Protein AF-0000000080763764 (afdb_homodimer)

Radius of gyration: 24.71 Å; Cα contacts (8 Å, |Δi|>4): 1590; chains: 2; bounding box: 56×67×61 Å

Nearest PDB structures (foldseek):
  4gnv-assembly1_B  TM=9.236E-01  e=1.365E-30  Burkholderia cenocepacia J2315
  6k5j-assembly1_A  TM=8.694E-01  e=6.696E-29  Paenibacillaceae
  3sqm-assembly1_B  TM=8.251E-01  e=5.535E-23  Picosynechococcus sp. PCC 7002
  3sqm-assembly1_A  TM=8.509E-01  e=3.876E-22  Picosynechococcus sp. PCC 7002
  3sqm-assembly2_D  TM=8.300E-01  e=7.803E-23  Picosynechococcus sp. PCC 7002

pLDDT: mean 94.51, std 7.86, range [54.88, 98.94]

Organism: Caulobacter vibrioides (strain ATCC 19089 / CIP 103742 / CB 15) (NCBI:txid190650)

Secondary structure (DSSP, 8-state):
-PPPEEEEEE-SSSS--HHHHHHHHHH-EEEEEE-GGG-S-HHHHHHHHHHHHHHHT-TT--EEE-EEETTEESS-TTTS-----HHHHHTS-TT-HHHHHHHHHHHHHHHHHHHHTTT--EE---B-PPPPTT---SSGGGSS-SSHHHHHHHHHHHHHHHHHTT-EEEEEEET--TT--S-TTTS--EE---HHHHHHTTSHHHHHTTTSSEEEE---EETTT-SSS-GGG-HHIIIIIIIIIS---SEEEEEETTSTTS-S-HHHHHHHHHHHT-SEEEE-S--HHHHHHHHTT--B--HHHHHHHHHHHTT--SSPPP--HHHHHHHHHHHTTTTT-/-PPPEEEEEE-SSSS--HHHHHHHHHH-EEEEEE-GGG-S-HHHHHHHHHHHHHHHT-TT--EEE-EEETTEESS-TTTS-----HHHHHTS-TT-HHHHHHHHHHHHHHHHHHHHTTT--EE---B-PPPPTT---SSGGGSS-SSHHHHHHHHHHHHHHHHHTT-EEEEEEET--TT--S-TTTS--EE---HHHIIIIISHHHHHTTTSSEEEE---EETTT-SSS-GGG-HHIIIIIIIIII---SEEEEEETTSTTS-S-HHHHHHHHHHHT-SEEEE-S--HHHHHHHHTT--B--HHHHHHHHHHHTT--SSPPP--HHHHHHHHHHHTTTTT-

Solvent-accessible surface area (backbone atoms only — not comparable to full-atom values): 32535 Å² total; per-residue (Å²): 131,79,70,38,19,31,31,29,40,22,60,66,40,54,58,81,50,72,65,52,45,54,46,39,47,68,57,22,48,48,28,32,40,52,52,50,71,32,58,85,48,70,68,49,31,32,52,35,42,51,51,56,27,59,39,57,72,34,95,76,48,46,24,32,31,52,63,57,22,50,90,46,46,46,68,42,70,93,84,33,70,61,48,64,25,31,29,56,42,54,60,40,76,82,86,39,72,67,54,34,30,50,48,31,14,47,53,28,26,54,50,15,48,59,33,42,76,32,61,33,38,28,33,59,28,27,48,42,27,31,47,29,90,89,59,54,66,72,59,53,55,49,14,24,33,76,39,39,58,48,17,29,50,38,29,49,24,26,30,51,15,15,40,42,28,26,14,41,36,20,41,25,31,39,64,42,49,24,67,32,78,44,57,36,74,70,32,60,15,64,32,78,60,52,55,70,58,39,52,71,37,32,31,36,21,50,19,41,51,13,41,45,46,28,32,25,28,24,59,34,23,38,50,63,70,36,77,82,37,27,36,37,50,18,44,58,40,34,48,55,41,39,4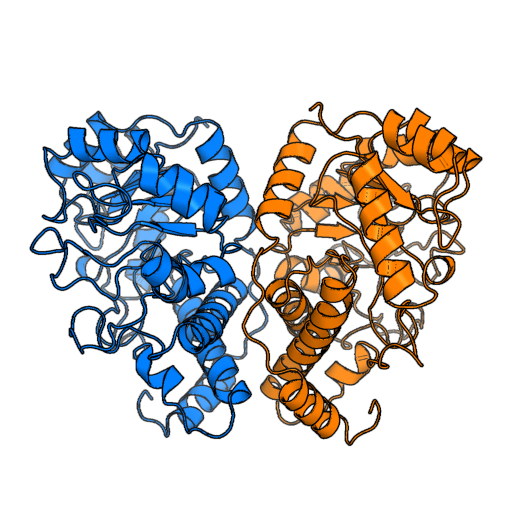0,57,66,38,42,36,58,42,33,34,27,36,44,55,63,80,34,52,36,55,66,78,53,53,29,52,40,37,36,40,24,45,73,17,61,31,39,28,39,28,40,60,76,28,48,62,71,56,50,53,37,28,51,73,34,48,54,59,40,48,72,69,35,45,53,25,49,49,51,38,56,32,42,51,29,89,36,47,47,80,75,60,63,69,61,51,48,52,53,52,26,58,71,55,73,46,72,59,101,132,79,72,39,19,30,30,28,42,22,62,65,40,53,59,82,50,72,63,53,46,54,48,39,48,69,58,22,49,48,28,33,40,52,52,50,70,32,55,85,46,69,70,50,31,31,52,37,43,51,52,58,27,58,38,56,73,34,95,78,48,46,25,32,32,50,64,56,23,50,92,47,45,47,69,44,69,94,86,35,70,60,48,62,27,31,28,54,42,55,58,40,75,81,85,38,72,66,54,35,31,51,49,30,14,47,52,27,25,53,51,15,47,58,32,41,75,31,62,32,38,28,33,58,27,31,50,42,27,31,44,28,89,89,58,53,65,73,60,51,56,49,14,24,35,77,40,38,59,48,16,29,49,37,29,48,24,26,31,51,15,15,42,42,28,25,15,43,36,20,41,27,31,40,64,42,48,24,66,31,78,44,56,36,74,71,34,60,15,63,32,76,61,53,56,71,57,40,51,70,37,33,30,36,20,49,19,40,50,12,41,44,46,27,34,26,27,23,61,36,23,38,51,64,70,35,76,82,36,28,37,37,49,17,44,59,37,34,47,55,39,39,39,58,67,37,41,35,59,43,32,33,28,36,45,56,64,79,32,52,36,56,68,76,53,52,29,53,41,36,35,41,23,46,73,18,61,32,40,27,38,29,38,61,76,28,49,63,70,56,51,52,38,27,50,74,36,48,54,57,40,48,72,69,36,45,54,26,48,50,50,38,55,32,42,53,28,88,37,47,46,80,75,61,64,69,59,51,49,53,53,53,24,58,72,53,70,46,73,60,102

Sequence (682 aa):
MGAPSAAILGCAGTTLTAEEVAFFKDVKPWGFILFKRNIADPNQVRALTAALRETVGRADAPILIDQEGGRVARLQPPHWRTYPPGRAYGELVANDPLVAREITRLGARLIAHDLHALGINVDCVPVLDVPDPKGHEIIGDRAYGDTPEQVATLGRAAAEGLLAGGVLPIIKHIPGHGRAMADSHLELPVVNAKLAELDARDFAPFRVLSDMPMAMTAHVVYTAIDRKNPATTSKKAIKKIIRESIGFDGLLMSDDLSMKALSGDFKQRAKDSLSAGCDVVLHCNGDMAEMKAVMSGVGRMGKEARRRAQAVMGRLVKVPEPFDVAEARARFDAAFDGKYAMGAPSAAILGCAGTTLTAEEVAFFKDVKPWGFILFKRNIADPNQVRALTAALRETVGRADAPILIDQEGGRVARLQPPHWRTYPPGRAYGELVANDPLVAREITRLGARLIAHDLHALGINVDCVPVLDVPDPKGHEIIGDRAYGDTPEQVATLGRAAAEGLLAGGVLPIIKHIPGHGRAMADSHLELPVVNAKLAELDARDFAPFRVLSDMPMAMTAHVVYTAIDRKNPATTSKKAIKKIIRESIGFDGLLMSDDLSMKALSGDFKQRAKDSLSAGCDVVLHCNGDMAEMKAVMSGVGRMGKEARRRAQAVMGRLVKVPEPFDVAEARARFDAAFDGKYA

InterPro domains:
  IPR001764 Glycoside hydrolase, family 3, N-terminal [PF00933] (19-315)
  IPR017853 Glycoside hydrolase superfamily [SSF51445] (7-292)
  IPR036962 Glycoside hydrolase, family 3, N-terminal domain superfamily [G3DSA:3.20.20.300] (5-325)
  IPR050226 NagZ Beta-hexosaminidase [PTHR30480] (8-316)

Structure (mmCIF, N/CA/C/O backbone):
data_AF-0000000080763764-model_v1
#
loop_
_entity.id
_entity.type
_entity.pdbx_description
1 polymer beta-N-acetylhexosaminidase
#
loop_
_atom_site.group_PDB
_atom_site.id
_atom_site.type_symbol
_atom_site.label_atom_id
_atom_site.label_alt_id
_atom_site.label_comp_id
_atom_site.label_asym_id
_atom_site.label_entity_id
_atom_site.label_seq_id
_atom_site.pdbx_PDB_ins_code
_atom_site.Cartn_x
_atom_site.Cartn_y
_atom_site.Cartn_z
_atom_site.occupancy
_atom_site.B_iso_or_equiv
_atom_site.auth_seq_id
_atom_site.auth_comp_id
_atom_site.auth_asym_id
_atom_site.auth_atom_id
_atom_site.pdbx_PDB_model_num
ATOM 1 N N . MET A 1 1 ? -20.031 14.094 -10.578 1 56.31 1 MET A N 1
ATOM 2 C CA . MET A 1 1 ? -19.406 15.305 -10.039 1 56.31 1 MET A CA 1
ATOM 3 C C . MET A 1 1 ? -18.047 15.555 -10.695 1 56.31 1 MET A C 1
ATOM 5 O O . MET A 1 1 ? -17.375 14.609 -11.102 1 56.31 1 MET A O 1
ATOM 9 N N . GLY A 1 2 ? -17.797 16.734 -11.133 1 76.94 2 GLY A N 1
ATOM 10 C CA . GLY A 1 2 ? -16.578 17.109 -11.844 1 76.94 2 GLY A CA 1
ATOM 11 C C . GLY A 1 2 ? -15.32 16.828 -11.055 1 76.94 2 GLY A C 1
ATOM 12 O O . GLY A 1 2 ? -15.375 16.625 -9.844 1 76.94 2 GLY A O 1
ATOM 13 N N . ALA A 1 3 ? -14.25 16.641 -11.688 1 89.12 3 ALA A N 1
ATOM 14 C CA . ALA A 1 3 ? -12.945 16.422 -11.062 1 89.12 3 ALA A CA 1
ATOM 15 C C . ALA A 1 3 ? -12.633 17.531 -10.055 1 89.12 3 ALA A C 1
ATOM 17 O O . ALA A 1 3 ? -12.93 18.703 -10.289 1 89.12 3 ALA A O 1
ATOM 18 N N . PRO A 1 4 ? -12.164 17.203 -8.906 1 97.25 4 PRO A N 1
ATOM 19 C CA . PRO A 1 4 ? -11.75 18.234 -7.945 1 97.25 4 PRO A CA 1
ATOM 20 C C . PRO A 1 4 ? -10.609 19.109 -8.469 1 97.25 4 PRO A C 1
ATOM 22 O O . PRO A 1 4 ? -9.953 18.75 -9.453 1 97.25 4 PRO A O 1
ATOM 25 N N . SER A 1 5 ? -10.477 20.266 -7.824 1 98.56 5 SER A N 1
ATOM 26 C CA . SER A 1 5 ? -9.305 21.094 -8.102 1 98.56 5 SER A CA 1
ATOM 27 C C . SER A 1 5 ? -8.039 20.453 -7.539 1 98.56 5 SER A C 1
ATOM 29 O O . SER A 1 5 ? -8.086 19.766 -6.527 1 98.56 5 SER A O 1
ATOM 31 N N . ALA A 1 6 ? -6.941 20.688 -8.172 1 98.75 6 ALA A N 1
ATOM 32 C CA . ALA A 1 6 ? -5.648 20.125 -7.793 1 98.75 6 ALA A CA 1
ATOM 33 C C . ALA A 1 6 ? -5.039 20.906 -6.625 1 98.75 6 ALA A C 1
ATOM 35 O O . ALA A 1 6 ? -3.916 21.406 -6.723 1 98.75 6 ALA A O 1
ATOM 36 N N . ALA A 1 7 ? -5.77 20.938 -5.465 1 98.88 7 ALA A N 1
ATOM 37 C CA . ALA A 1 7 ? -5.301 21.734 -4.324 1 98.88 7 ALA A CA 1
ATOM 38 C C . ALA A 1 7 ? -5.742 21.109 -3.006 1 98.88 7 ALA A C 1
ATOM 40 O O . ALA A 1 7 ? -6.762 20.406 -2.951 1 98.88 7 ALA A O 1
ATOM 41 N N . ILE A 1 8 ? -4.957 21.25 -2.023 1 98.88 8 ILE A N 1
ATOM 42 C CA . ILE A 1 8 ? -5.27 21.031 -0.617 1 98.88 8 ILE A CA 1
ATOM 43 C C . ILE A 1 8 ? -5.195 22.344 0.146 1 98.88 8 ILE A C 1
ATOM 45 O O . ILE A 1 8 ? -4.199 23.062 0.054 1 98.88 8 ILE A O 1
ATOM 49 N N . LEU A 1 9 ? -6.246 22.688 0.843 1 98.88 9 LEU A N 1
ATOM 50 C CA . LEU A 1 9 ? -6.332 24 1.451 1 98.88 9 LEU A CA 1
ATOM 51 C C . LEU A 1 9 ? -6.559 23.891 2.955 1 98.88 9 LEU A C 1
ATOM 53 O O . LEU A 1 9 ? -7.168 22.938 3.43 1 98.88 9 LEU A O 1
ATOM 57 N N . GLY A 1 10 ? -6.051 24.844 3.717 1 98.56 10 GLY A N 1
ATOM 58 C CA . GLY A 1 10 ? -6.344 24.984 5.137 1 98.56 10 GLY A CA 1
ATOM 59 C C . GLY A 1 10 ? -7.438 26 5.422 1 98.56 10 GLY A C 1
ATOM 60 O O . GLY A 1 10 ? -7.805 26.781 4.551 1 98.56 10 GLY A O 1
ATOM 61 N N . CYS A 1 11 ? -8.039 25.922 6.602 1 98.44 11 CYS A N 1
ATOM 62 C CA . CYS A 1 11 ? -9.016 26.906 7.043 1 98.44 11 CYS A CA 1
ATOM 63 C C . CYS A 1 11 ? -8.492 27.719 8.227 1 98.44 11 CYS A C 1
ATOM 65 O O . CYS A 1 11 ? -7.461 27.359 8.805 1 98.44 11 CYS A O 1
ATOM 67 N N . ALA A 1 12 ? -9.117 28.766 8.562 1 98.19 12 ALA A N 1
ATOM 68 C CA . ALA A 1 12 ? -8.555 29.781 9.453 1 98.19 12 ALA A CA 1
ATOM 69 C C . ALA A 1 12 ? -8.734 29.375 10.914 1 98.19 12 ALA A C 1
ATOM 71 O O . ALA A 1 12 ? -7.895 29.703 11.758 1 98.19 12 ALA A O 1
ATOM 72 N N . GLY A 1 13 ? -9.836 28.734 11.195 1 98.31 13 GLY A N 1
ATOM 73 C CA . GLY A 1 13 ? -10.148 28.547 12.602 1 98.31 13 GLY A CA 1
ATOM 74 C C . GLY A 1 13 ? -10.719 27.172 12.906 1 98.31 13 GLY A C 1
ATOM 75 O O . GLY A 1 13 ? -10.453 26.219 12.18 1 98.31 13 GLY A O 1
ATOM 76 N N . THR A 1 14 ? -11.484 27.062 14.055 1 98.69 14 THR A N 1
ATOM 77 C CA . THR A 1 14 ? -12.023 25.797 14.547 1 98.69 14 THR A CA 1
ATOM 78 C C . THR A 1 14 ? -13.391 25.516 13.938 1 98.69 14 THR A C 1
ATOM 80 O O . THR A 1 14 ? -13.922 24.406 14.078 1 98.69 14 THR A O 1
ATOM 83 N N . THR A 1 15 ? -13.938 26.516 13.312 1 98.62 15 THR A N 1
ATOM 84 C CA . THR A 1 15 ? -15.172 26.391 12.539 1 98.62 15 THR A CA 1
ATOM 85 C C . THR A 1 15 ? -15.047 27.141 11.211 1 98.62 15 THR A C 1
ATOM 87 O O . THR A 1 15 ? -14.211 28.031 11.07 1 98.62 15 THR A O 1
ATOM 90 N N . LEU A 1 16 ? -15.883 26.719 10.297 1 98.75 16 LEU A N 1
ATOM 91 C CA . LEU A 1 16 ? -15.844 27.375 8.992 1 98.75 16 LEU A CA 1
ATOM 92 C C . LEU A 1 16 ? -16.672 28.656 8.992 1 98.75 16 LEU A C 1
ATOM 94 O O . LEU A 1 16 ? -17.781 28.672 9.531 1 98.75 16 LEU A O 1
ATOM 98 N N . THR A 1 17 ? -16.109 29.672 8.453 1 98.38 17 THR A N 1
ATOM 99 C CA . THR A 1 17 ? -16.891 30.875 8.188 1 98.38 17 THR A CA 1
ATOM 100 C C . THR A 1 17 ? -17.797 30.672 6.98 1 98.38 17 THR A C 1
ATOM 102 O O . THR A 1 17 ? -17.594 29.766 6.184 1 98.38 17 THR A O 1
ATOM 105 N N . ALA A 1 18 ? -18.766 31.562 6.848 1 98.5 18 ALA A N 1
ATOM 106 C CA . ALA A 1 18 ? -19.656 31.516 5.684 1 98.5 18 ALA A CA 1
ATOM 107 C C . ALA A 1 18 ? -18.859 31.719 4.391 1 98.5 18 ALA A C 1
ATOM 109 O O . ALA A 1 18 ? -19.172 31.094 3.371 1 98.5 18 ALA A O 1
ATOM 110 N N . GLU A 1 19 ? -17.906 32.562 4.465 1 98.5 19 GLU A N 1
ATOM 111 C CA . GLU A 1 19 ? -17.062 32.812 3.299 1 98.5 19 GLU A CA 1
ATOM 112 C C . GLU A 1 19 ? -16.266 31.562 2.91 1 98.5 19 GLU A C 1
ATOM 114 O O . GLU A 1 19 ? -16.156 31.234 1.727 1 98.5 19 GLU A O 1
ATOM 119 N N . GLU A 1 20 ? -15.727 30.922 3.84 1 98.75 20 GLU A N 1
ATOM 120 C CA . GLU A 1 20 ? -14.977 29.703 3.574 1 98.75 20 GLU A CA 1
ATOM 121 C C . GLU A 1 20 ? -15.883 28.625 2.973 1 98.75 20 GLU A C 1
ATOM 123 O O . GLU A 1 20 ? -15.5 27.938 2.018 1 98.75 20 GLU A O 1
ATOM 128 N N . VAL A 1 21 ? -17.047 28.453 3.559 1 98.81 21 VAL A N 1
ATOM 129 C CA . VAL A 1 21 ? -17.984 27.469 3.057 1 98.81 21 VAL A CA 1
ATOM 130 C C . VAL A 1 21 ? -18.297 27.734 1.584 1 98.81 21 VAL A C 1
ATOM 132 O O . VAL A 1 21 ? -18.219 26.828 0.75 1 98.81 21 VAL A O 1
ATOM 135 N N . ALA A 1 22 ? -18.625 28.984 1.282 1 98.75 22 ALA A N 1
ATOM 136 C CA . ALA A 1 22 ? -18.938 29.359 -0.092 1 98.75 22 ALA A CA 1
ATOM 137 C C . ALA A 1 22 ? -17.734 29.141 -1.014 1 98.75 22 ALA A C 1
ATOM 139 O O . ALA A 1 22 ? -17.891 28.641 -2.133 1 98.75 22 ALA A O 1
ATOM 140 N N . PHE A 1 23 ? -16.625 29.531 -0.563 1 98.69 23 PHE A N 1
ATOM 141 C CA . PHE A 1 23 ? -15.406 29.406 -1.342 1 98.69 23 PHE A CA 1
ATOM 142 C C . PHE A 1 23 ? -15.086 27.953 -1.646 1 98.69 23 PHE A C 1
ATOM 144 O O . PHE A 1 23 ? -14.812 27.594 -2.795 1 98.69 23 PHE A O 1
ATOM 151 N N . PHE A 1 24 ? -15.094 27.062 -0.627 1 98.81 24 PHE A N 1
ATOM 152 C CA . PHE A 1 24 ? -14.766 25.656 -0.794 1 98.81 24 PHE A CA 1
ATOM 153 C C . PHE A 1 24 ? -15.789 24.969 -1.689 1 98.81 24 PHE A C 1
ATOM 155 O O . PHE A 1 24 ? -15.445 24.078 -2.475 1 98.81 24 PHE A O 1
ATOM 162 N N . LYS A 1 25 ? -17.062 25.344 -1.594 1 98.44 25 LYS A N 1
ATOM 163 C CA . LYS A 1 25 ? -18.094 24.797 -2.467 1 98.44 25 LYS A CA 1
ATOM 164 C C . LYS A 1 25 ? -17.812 25.141 -3.928 1 98.44 25 LYS A C 1
ATOM 166 O O . LYS A 1 25 ? -18.125 24.359 -4.828 1 98.44 25 LYS A O 1
ATOM 171 N N . ASP A 1 26 ? -17.297 26.281 -4.062 1 98.06 26 ASP A N 1
ATOM 172 C CA . ASP A 1 26 ? -17.047 26.781 -5.414 1 98.06 26 ASP A CA 1
ATOM 173 C C . ASP A 1 26 ? -15.82 26.125 -6.031 1 98.06 26 ASP A C 1
ATOM 175 O O . ASP A 1 26 ? -15.883 25.594 -7.145 1 98.06 26 ASP A O 1
ATOM 179 N N . VAL A 1 27 ? -14.703 26.109 -5.281 1 98.19 27 VAL A N 1
ATOM 180 C CA . VAL A 1 27 ? -13.438 25.719 -5.879 1 98.19 27 VAL A CA 1
ATOM 181 C C . VAL A 1 27 ? -13.258 24.203 -5.77 1 98.19 27 VAL A C 1
ATOM 183 O O . VAL A 1 27 ? -12.445 23.609 -6.484 1 98.19 27 VAL A O 1
ATOM 186 N N . LYS A 1 28 ? -13.852 23.516 -4.84 1 98.31 28 LYS A N 1
ATOM 187 C CA . LYS A 1 28 ? -13.883 22.062 -4.668 1 98.31 28 LYS A CA 1
ATOM 188 C C . LYS A 1 28 ? -12.477 21.484 -4.641 1 98.31 28 LYS A C 1
ATOM 190 O O . LYS A 1 28 ? -12.141 20.625 -5.453 1 98.31 28 LYS A O 1
ATOM 195 N N . PRO A 1 29 ? -11.68 21.906 -3.637 1 98.81 29 PRO A N 1
ATOM 196 C CA . PRO A 1 29 ? -10.336 21.344 -3.527 1 98.81 29 PRO A CA 1
ATOM 197 C C . PRO A 1 29 ? -10.359 19.828 -3.318 1 98.81 29 PRO A C 1
ATOM 199 O O . PRO A 1 29 ? -11.359 19.281 -2.865 1 98.81 29 PRO A O 1
ATOM 202 N N . TRP A 1 30 ? -9.242 19.156 -3.689 1 98.69 30 TRP A N 1
ATOM 203 C CA . TRP A 1 30 ? -9.156 17.703 -3.518 1 98.69 30 TRP A CA 1
ATOM 204 C C . TRP A 1 30 ? -9.234 17.328 -2.043 1 98.69 30 TRP A C 1
ATOM 206 O O . TRP A 1 30 ? -9.836 16.312 -1.686 1 98.69 30 TRP A O 1
ATOM 216 N N . GLY A 1 31 ? -8.594 18.172 -1.196 1 98.75 31 GLY A N 1
ATOM 217 C CA . GLY A 1 31 ? -8.594 17.875 0.229 1 98.75 31 GLY A CA 1
ATOM 218 C C . GLY A 1 31 ? -8.305 19.094 1.084 1 98.75 31 GLY A C 1
ATOM 219 O O . GLY A 1 31 ? -8.281 20.219 0.581 1 98.75 31 GLY A O 1
ATOM 220 N N . PHE A 1 32 ? -8.133 18.828 2.363 1 98.94 32 PHE A N 1
ATOM 221 C CA . PHE A 1 32 ? -7.91 19.875 3.344 1 98.94 32 PHE A CA 1
ATOM 222 C C . PHE A 1 32 ? -6.785 19.5 4.301 1 98.94 32 PHE A C 1
ATOM 224 O O . PHE A 1 32 ? -6.367 18.344 4.348 1 98.94 32 PHE A O 1
ATOM 231 N N . ILE A 1 33 ? -6.27 20.484 5.039 1 98.94 33 ILE A N 1
ATOM 232 C CA . ILE A 1 33 ? -5.262 20.203 6.059 1 98.94 33 ILE A CA 1
ATOM 233 C C . ILE A 1 33 ? -5.582 21 7.324 1 98.94 33 ILE A C 1
ATOM 235 O O . ILE A 1 33 ? -6.004 22.156 7.25 1 98.94 33 ILE A O 1
ATOM 239 N N . LEU A 1 34 ? -5.387 20.391 8.453 1 98.88 34 LEU A N 1
ATOM 240 C CA . LEU A 1 34 ? -5.617 21.016 9.742 1 98.88 34 LEU A CA 1
ATOM 241 C C . LEU A 1 34 ? -4.297 21.344 10.438 1 98.88 34 LEU A C 1
ATOM 243 O O . LEU A 1 34 ? -3.332 20.578 10.328 1 98.88 34 LEU A O 1
ATOM 247 N N . PHE A 1 35 ? -4.305 22.438 11.133 1 98.44 35 PHE A N 1
ATOM 248 C CA . PHE A 1 35 ? -3.195 22.875 11.969 1 98.44 35 PHE A CA 1
ATOM 249 C C . PHE A 1 35 ? -3.645 23.031 13.414 1 98.44 35 PHE A C 1
ATOM 251 O O . PHE A 1 35 ? -4.812 22.812 13.742 1 98.44 35 PHE A O 1
ATOM 258 N N . LYS A 1 36 ? -2.695 23.375 14.25 1 97.62 36 LYS A N 1
ATOM 259 C CA . LYS A 1 36 ? -2.984 23.547 15.664 1 97.62 36 LYS A CA 1
ATOM 260 C C . LYS A 1 36 ? -4.129 24.531 15.875 1 97.62 36 LYS A C 1
ATOM 262 O O . LYS A 1 36 ? -4.984 24.328 16.734 1 97.62 36 LYS A O 1
ATOM 267 N N . ARG A 1 37 ? -4.219 25.578 15.109 1 98 37 ARG A N 1
ATOM 268 C CA . ARG A 1 37 ? -5.234 26.625 15.203 1 98 37 ARG A CA 1
ATOM 269 C C . ARG A 1 37 ? -6.629 26.062 14.953 1 98 37 ARG A C 1
ATOM 271 O O . ARG A 1 37 ? -7.633 26.688 15.305 1 98 37 ARG A O 1
ATOM 278 N N . ASN A 1 38 ? -6.719 24.844 14.352 1 98.75 38 ASN A N 1
ATOM 279 C CA . ASN A 1 38 ? -7.996 24.234 13.992 1 98.75 38 ASN A CA 1
ATOM 280 C C . ASN A 1 38 ? -8.445 23.219 15.031 1 98.75 38 ASN A C 1
ATOM 282 O O . ASN A 1 38 ? -9.461 22.547 14.844 1 98.75 38 ASN A O 1
ATOM 286 N N . ILE A 1 39 ? -7.66 23.047 16.156 1 98.62 39 ILE A N 1
ATOM 287 C CA . ILE A 1 39 ? -7.863 21.938 17.094 1 98.62 39 ILE A CA 1
ATOM 288 C C . ILE A 1 39 ? -8.195 22.484 18.484 1 98.62 39 ILE A C 1
ATOM 290 O O . ILE A 1 39 ? -7.355 23.094 19.125 1 98.62 39 ILE A O 1
ATOM 294 N N . ALA A 1 40 ? -9.367 22.266 18.938 1 98.25 40 ALA A N 1
ATOM 295 C CA . ALA A 1 40 ? -9.773 22.656 20.281 1 98.25 40 ALA A CA 1
ATOM 296 C C . ALA A 1 40 ? -10.031 21.422 21.156 1 98.25 40 ALA A C 1
ATOM 298 O O . ALA A 1 40 ? -9.43 21.266 22.219 1 98.25 40 ALA A O 1
ATOM 299 N N . ASP A 1 41 ? -10.922 20.547 20.734 1 98.12 41 ASP A N 1
ATOM 300 C CA . ASP A 1 41 ? -11.273 19.297 21.406 1 98.12 41 ASP A CA 1
ATOM 301 C C . ASP A 1 41 ? -11.844 18.281 20.422 1 98.12 41 ASP A C 1
ATOM 303 O O . ASP A 1 41 ? -12.133 18.625 19.266 1 98.12 41 ASP A O 1
ATOM 307 N N . PRO A 1 42 ? -11.969 17.062 20.812 1 98.56 42 PRO A N 1
ATOM 308 C CA . PRO A 1 42 ? -12.352 16 19.875 1 98.56 42 PRO A CA 1
ATOM 309 C C . PRO A 1 42 ? -13.688 16.281 19.172 1 98.56 42 PRO A C 1
ATOM 311 O O . PRO A 1 42 ? -13.812 16.078 17.969 1 98.56 42 PRO A O 1
ATOM 314 N N . ASN A 1 43 ? -14.688 16.703 19.906 1 98.75 43 ASN A N 1
ATOM 315 C CA . ASN A 1 43 ? -16 16.969 19.312 1 98.75 43 ASN A CA 1
ATOM 316 C C . ASN A 1 43 ? -15.922 18.078 18.266 1 98.75 43 ASN A C 1
ATOM 318 O O . ASN A 1 43 ? -16.5 17.938 17.188 1 98.75 43 ASN A O 1
ATOM 322 N N . GLN A 1 44 ? -15.25 19.078 18.656 1 98.75 44 GLN A N 1
ATOM 323 C CA . GLN A 1 44 ? -15.062 20.188 17.75 1 98.75 44 GLN A CA 1
ATOM 324 C C . GLN A 1 44 ? -14.336 19.75 16.469 1 98.75 44 GLN A C 1
ATOM 326 O O . GLN A 1 44 ? -14.711 20.141 15.367 1 98.75 44 GLN A O 1
ATOM 331 N N . VAL A 1 45 ? -13.289 19.016 16.547 1 98.88 45 VAL A N 1
ATOM 332 C CA . VAL A 1 45 ? -12.516 18.578 15.398 1 98.88 45 VAL A CA 1
ATOM 333 C C . VAL A 1 45 ? -13.367 17.688 14.5 1 98.88 45 VAL A C 1
ATOM 335 O O . VAL A 1 45 ? -13.344 17.828 13.273 1 98.88 45 VAL A O 1
ATOM 338 N N . ARG A 1 46 ? -14.141 16.797 15.094 1 98.81 46 ARG A N 1
ATOM 339 C CA . ARG A 1 46 ? -15.047 15.945 14.32 1 98.81 46 ARG A CA 1
ATOM 340 C C . ARG A 1 46 ? -16.047 16.781 13.539 1 98.81 46 ARG A C 1
ATOM 342 O O . ARG A 1 46 ? -16.344 16.5 12.375 1 98.81 46 ARG A O 1
ATOM 349 N N . ALA A 1 47 ? -16.562 17.766 14.195 1 98.88 47 ALA A N 1
ATOM 350 C CA . ALA A 1 47 ? -17.531 18.656 13.539 1 98.88 47 ALA A CA 1
ATOM 351 C C . ALA A 1 47 ? -16.875 19.391 12.367 1 98.88 47 ALA A C 1
ATOM 353 O O . ALA A 1 47 ? -17.484 19.547 11.312 1 98.88 47 ALA A O 1
ATOM 354 N N . LEU A 1 48 ? -15.656 19.844 12.578 1 98.94 48 LEU A N 1
ATOM 355 C CA . LEU A 1 48 ? -14.945 20.578 11.531 1 98.94 48 LEU A CA 1
ATOM 356 C C . LEU A 1 48 ? -14.656 19.688 10.336 1 98.94 48 LEU A C 1
ATOM 358 O O . LEU A 1 48 ? -14.859 20.094 9.188 1 98.94 48 LEU A O 1
ATOM 362 N N . THR A 1 49 ? -14.172 18.484 10.578 1 98.88 49 THR A N 1
ATOM 363 C CA . THR A 1 49 ? -13.867 17.562 9.484 1 98.88 49 THR A CA 1
ATOM 364 C C . THR A 1 49 ? -15.133 17.219 8.703 1 98.88 49 THR A C 1
ATOM 366 O O . THR A 1 49 ? -15.109 17.125 7.477 1 98.88 49 THR A O 1
ATOM 369 N N . ALA A 1 50 ? -16.234 17.031 9.367 1 98.81 50 ALA A N 1
ATOM 370 C CA . ALA A 1 50 ? -17.5 16.781 8.703 1 98.81 50 ALA A CA 1
ATOM 371 C C . ALA A 1 50 ? -17.922 17.984 7.855 1 98.81 50 ALA A C 1
ATOM 373 O O . ALA A 1 50 ? -18.359 17.812 6.715 1 98.81 50 ALA A O 1
ATOM 374 N N . ALA A 1 51 ? -17.797 19.141 8.406 1 98.88 51 ALA A N 1
ATOM 375 C CA . ALA A 1 51 ? -18.172 20.359 7.695 1 98.88 51 ALA A CA 1
ATOM 376 C C . ALA A 1 51 ? -17.344 20.547 6.43 1 98.88 51 ALA A C 1
ATOM 378 O O . ALA A 1 51 ? -17.859 20.938 5.383 1 98.88 51 ALA A O 1
ATOM 379 N N . LEU A 1 52 ? -16.078 20.312 6.57 1 98.88 52 LEU A N 1
ATOM 380 C CA . LEU A 1 52 ? -15.188 20.406 5.414 1 98.88 52 LEU A CA 1
ATOM 381 C C . LEU A 1 52 ? -15.633 19.469 4.301 1 98.88 52 LEU A C 1
ATOM 383 O O . LEU A 1 52 ? -15.727 19.875 3.141 1 98.88 52 LEU A O 1
ATOM 387 N N . ARG A 1 53 ? -15.898 18.266 4.637 1 98.75 53 ARG A N 1
ATOM 388 C CA . ARG A 1 53 ? -16.312 17.297 3.637 1 98.75 53 ARG A CA 1
ATOM 389 C C . ARG A 1 53 ? -17.672 17.641 3.043 1 98.75 53 ARG A C 1
ATOM 391 O O . ARG A 1 53 ? -17.922 17.406 1.859 1 98.75 53 ARG A O 1
ATOM 398 N N . GLU A 1 54 ? -18.516 18.203 3.785 1 98.56 54 GLU A N 1
ATOM 399 C CA . GLU A 1 54 ? -19.812 18.641 3.283 1 98.56 54 GLU A CA 1
ATOM 400 C C . GLU A 1 54 ? -19.641 19.688 2.184 1 98.56 54 GLU A C 1
ATOM 402 O O . GLU A 1 54 ? -20.406 19.703 1.211 1 98.56 54 GLU A O 1
ATOM 407 N N . THR A 1 55 ? -18.719 20.562 2.326 1 98.69 55 THR A N 1
ATOM 408 C CA . THR A 1 55 ? -18.531 21.625 1.351 1 98.69 55 THR A CA 1
ATOM 409 C C . THR A 1 55 ? -18.219 21.062 -0.029 1 98.69 55 THR A C 1
ATOM 411 O O . THR A 1 55 ? -18.578 21.641 -1.049 1 98.69 55 THR A O 1
ATOM 414 N N . VAL A 1 56 ? -17.516 19.953 -0.076 1 98.25 56 VAL A N 1
ATOM 415 C CA . VAL A 1 56 ? -17.062 19.453 -1.371 1 98.25 56 VAL A CA 1
ATOM 416 C C . VAL A 1 56 ? -17.922 18.25 -1.785 1 98.25 56 VAL A C 1
ATOM 418 O O . VAL A 1 56 ? -17.766 17.719 -2.891 1 98.25 56 VAL A O 1
ATOM 421 N N . GLY A 1 57 ? -18.75 17.703 -0.924 1 97.75 57 GLY A N 1
ATOM 422 C CA . GLY A 1 57 ? -19.688 16.641 -1.228 1 97.75 57 GLY A CA 1
ATOM 423 C C . GLY A 1 57 ? -19.016 15.281 -1.372 1 97.75 57 GLY A C 1
ATOM 424 O O . GLY A 1 57 ? -19.469 14.438 -2.137 1 97.75 57 GLY A O 1
ATOM 425 N N . ARG A 1 58 ? -17.859 15.07 -0.804 1 96.75 58 ARG A N 1
ATOM 426 C CA . ARG A 1 58 ? -17.125 13.82 -0.829 1 96.75 58 ARG A CA 1
ATOM 427 C C . ARG A 1 58 ? -16.844 13.32 0.585 1 96.75 58 ARG A C 1
ATOM 429 O O . ARG A 1 58 ? -15.992 13.867 1.288 1 96.75 58 ARG A O 1
ATOM 436 N N . ALA A 1 59 ? -17.438 12.266 0.938 1 94.94 59 ALA A N 1
ATOM 437 C CA . ALA A 1 59 ? -17.391 11.758 2.307 1 94.94 59 ALA A CA 1
ATOM 438 C C . ALA A 1 59 ? -15.992 11.258 2.658 1 94.94 59 ALA A C 1
ATOM 440 O O . ALA A 1 59 ? -15.633 11.172 3.836 1 94.94 59 ALA A O 1
ATOM 441 N N . ASP A 1 60 ? -15.219 10.969 1.654 1 95 60 ASP A N 1
ATOM 442 C CA . ASP A 1 60 ? -13.891 10.43 1.918 1 95 60 ASP A CA 1
ATOM 443 C C . ASP A 1 60 ? -12.805 11.43 1.532 1 95 60 ASP A C 1
ATOM 445 O O . ASP A 1 60 ? -11.633 11.062 1.397 1 95 60 ASP A O 1
ATOM 449 N N . ALA A 1 61 ? -13.156 12.734 1.315 1 98.25 61 ALA A N 1
ATOM 450 C CA . ALA A 1 61 ? -12.164 13.742 0.969 1 98.25 61 ALA A CA 1
ATOM 451 C C . ALA A 1 61 ? -10.992 13.719 1.951 1 98.25 61 ALA A C 1
ATOM 453 O O . ALA A 1 61 ? -11.195 13.602 3.162 1 98.25 61 ALA A O 1
ATOM 454 N N . PRO A 1 62 ? -9.789 13.781 1.442 1 98.81 62 PRO A N 1
ATOM 455 C CA . PRO A 1 62 ? -8.625 13.781 2.326 1 98.81 62 PRO A CA 1
ATOM 456 C C . PRO A 1 62 ? -8.625 14.953 3.305 1 98.81 62 PRO A C 1
ATOM 458 O O . PRO A 1 62 ? -8.875 16.094 2.906 1 98.81 62 PRO A O 1
ATOM 461 N N . ILE A 1 63 ? -8.477 14.688 4.473 1 98.94 63 ILE A N 1
ATOM 462 C CA . ILE A 1 63 ? -8.188 15.672 5.512 1 98.94 63 ILE A CA 1
ATOM 463 C C . ILE A 1 63 ? -6.855 15.328 6.18 1 98.94 63 ILE A C 1
ATOM 465 O O . ILE A 1 63 ? -6.738 14.305 6.852 1 98.94 63 ILE A O 1
ATOM 469 N N . LEU A 1 64 ? -5.879 16.203 5.969 1 98.94 64 LEU A N 1
ATOM 470 C CA . LEU A 1 64 ? -4.492 15.977 6.367 1 98.94 64 LEU A CA 1
ATOM 471 C C . LEU A 1 64 ? -4.195 16.625 7.711 1 98.94 64 LEU A C 1
ATOM 473 O O . LEU A 1 64 ? -4.906 17.547 8.125 1 98.94 64 LEU A O 1
ATOM 477 N N . ILE A 1 65 ? -3.162 16.125 8.305 1 98.88 65 ILE A N 1
ATOM 478 C CA . ILE A 1 65 ? -2.572 16.734 9.492 1 98.88 65 ILE A CA 1
ATOM 479 C C . ILE A 1 65 ? -1.092 16.375 9.578 1 98.88 65 ILE A C 1
ATOM 481 O O . ILE A 1 65 ? -0.657 15.383 8.992 1 98.88 65 ILE A O 1
ATOM 485 N N . ASP A 1 66 ? -0.31 17.203 10.164 1 98.25 66 ASP A N 1
ATOM 486 C CA . ASP A 1 66 ? 1.066 16.859 10.523 1 98.25 66 ASP A CA 1
ATOM 487 C C . ASP A 1 66 ? 1.155 16.375 11.969 1 98.25 66 ASP A C 1
ATOM 489 O O . ASP A 1 66 ? 1.364 17.188 12.891 1 98.25 66 ASP A O 1
ATOM 493 N N . GLN A 1 67 ? 1.006 15.148 12.164 1 98.62 67 GLN A N 1
ATOM 494 C CA . GLN A 1 67 ? 1.099 14.531 13.484 1 98.62 67 GLN A CA 1
ATOM 495 C C . GLN A 1 67 ? 2.271 13.555 13.555 1 98.62 67 GLN A C 1
ATOM 497 O O . GLN A 1 67 ? 2.074 12.336 13.555 1 98.62 67 GLN A O 1
ATOM 502 N N . GLU A 1 68 ? 3.49 14.062 13.727 1 97.56 68 GLU A N 1
ATOM 503 C CA . GLU A 1 68 ? 4.723 13.281 13.703 1 97.56 68 GLU A CA 1
ATOM 504 C C . GLU A 1 68 ? 5.062 12.742 15.094 1 97.56 68 GLU A C 1
ATOM 506 O O . GLU A 1 68 ? 5.645 11.664 15.227 1 97.56 68 GLU A O 1
ATOM 511 N N . GLY A 1 69 ? 4.668 13.445 16.078 1 97.06 69 GLY A N 1
ATOM 512 C CA . GLY A 1 69 ? 5.234 13.305 17.406 1 97.06 69 GLY A CA 1
ATOM 513 C C . GLY A 1 69 ? 6.348 14.289 17.688 1 97.06 69 GLY A C 1
ATOM 514 O O . GLY A 1 69 ? 6.879 14.914 16.781 1 97.06 69 GLY A O 1
ATOM 515 N N . GLY A 1 70 ? 6.672 14.445 18.953 1 95.75 70 GLY A N 1
ATOM 516 C CA . GLY A 1 70 ? 7.68 15.445 19.281 1 95.75 70 GLY A CA 1
ATOM 517 C C . GLY A 1 70 ? 7.227 16.859 19 1 95.75 70 GLY A C 1
ATOM 518 O O . GLY A 1 70 ? 6.129 17.266 19.391 1 95.75 70 GLY A O 1
ATOM 519 N N . ARG A 1 71 ? 8.047 17.625 18.297 1 93.38 71 ARG A N 1
ATOM 520 C CA . ARG A 1 71 ? 7.785 19.047 18.156 1 93.38 71 ARG A CA 1
ATOM 521 C C . ARG A 1 71 ? 6.758 19.297 17.047 1 93.38 71 ARG A C 1
ATOM 523 O O . ARG A 1 71 ? 6.211 20.406 16.953 1 93.38 71 ARG A O 1
ATOM 530 N N . VAL A 1 72 ? 6.559 18.375 16.141 1 95.06 72 VAL A N 1
ATOM 531 C CA . VAL A 1 72 ? 5.559 18.531 15.086 1 95.06 72 VAL A CA 1
ATOM 532 C C . VAL A 1 72 ? 4.34 17.672 15.391 1 95.06 72 VAL A C 1
ATOM 534 O O . VAL A 1 72 ? 4.234 16.531 14.906 1 95.06 72 VAL A O 1
ATOM 537 N N . ALA A 1 73 ? 3.473 18.188 16.188 1 97.38 73 ALA A N 1
ATOM 538 C CA . ALA A 1 73 ? 2.254 17.531 16.656 1 97.38 73 ALA A CA 1
ATOM 539 C C . ALA A 1 73 ? 1.135 18.562 16.859 1 97.38 73 ALA A C 1
ATOM 541 O O . ALA A 1 73 ? 1.268 19.469 17.688 1 97.38 73 ALA A O 1
ATOM 542 N N . ARG A 1 74 ? 0.082 18.344 16.125 1 98.19 74 ARG A N 1
ATOM 543 C CA . ARG A 1 74 ? -1.05 19.25 16.281 1 98.19 74 ARG A CA 1
ATOM 544 C C . ARG A 1 74 ? -1.982 18.797 17.391 1 98.19 74 ARG A C 1
ATOM 546 O O . ARG A 1 74 ? -2.557 19.625 18.109 1 98.19 74 ARG A O 1
ATOM 553 N N . LEU A 1 75 ? -2.242 17.5 17.516 1 98.19 75 LEU A N 1
ATOM 554 C CA . LEU A 1 75 ? -3.002 16.922 18.625 1 98.19 75 LEU A CA 1
ATOM 555 C C . LEU A 1 75 ? -2.133 16.812 19.859 1 98.19 75 LEU A C 1
ATOM 557 O O . LEU A 1 75 ? -1.155 16.062 19.875 1 98.19 75 LEU A O 1
ATOM 561 N N . GLN A 1 76 ? -2.527 17.453 20.844 1 96.62 76 GLN A N 1
ATOM 562 C CA . GLN A 1 76 ? -1.706 17.547 22.047 1 96.62 76 GLN A CA 1
ATOM 563 C C . GLN A 1 76 ? -2.551 17.375 23.312 1 96.62 76 GLN A C 1
ATOM 565 O O . GLN A 1 76 ? -3.781 17.406 23.25 1 96.62 76 GLN A O 1
ATOM 570 N N . PRO A 1 77 ? -1.808 17.078 24.453 1 95.25 77 PRO A N 1
ATOM 571 C CA . PRO A 1 77 ? -2.549 17.109 25.719 1 95.25 77 PRO A CA 1
ATOM 572 C C . PRO A 1 77 ? -3.336 18.391 25.906 1 95.25 77 PRO A C 1
ATOM 574 O O . PRO A 1 77 ? -2.939 19.453 25.391 1 95.25 77 PRO A O 1
ATOM 577 N N . PRO A 1 78 ? -4.523 18.312 26.688 1 95.94 78 PRO A N 1
ATOM 578 C CA . PRO A 1 78 ? -4.953 17.203 27.531 1 95.94 78 PRO A CA 1
ATOM 579 C C . PRO A 1 78 ? -5.824 16.188 26.797 1 95.94 78 PRO A C 1
ATOM 581 O O . PRO A 1 78 ? -6.137 15.125 27.344 1 95.94 78 PRO A O 1
ATOM 584 N N . HIS A 1 79 ? -6.172 16.422 25.578 1 97 79 HIS A N 1
ATOM 585 C CA . HIS A 1 79 ? -7.152 15.57 24.922 1 97 79 HIS A CA 1
ATOM 586 C C . HIS A 1 79 ? -6.484 14.367 24.266 1 97 79 HIS A C 1
ATOM 588 O O . HIS A 1 79 ? -7.113 13.32 24.094 1 97 79 HIS A O 1
ATOM 594 N N . TRP A 1 80 ? -5.234 14.539 23.922 1 96.81 80 TRP A N 1
ATOM 595 C CA . TRP A 1 80 ? -4.508 13.477 23.234 1 96.81 80 TRP A CA 1
ATOM 596 C C . TRP A 1 80 ? -3.139 13.258 23.875 1 96.81 80 TRP A C 1
ATOM 598 O O . TRP A 1 80 ? -2.564 14.18 24.453 1 96.81 80 TRP A O 1
ATOM 608 N N . ARG A 1 81 ? -2.627 12.117 23.672 1 94.69 81 ARG A N 1
ATOM 609 C CA . ARG A 1 81 ? -1.342 11.75 24.25 1 94.69 81 ARG A CA 1
ATOM 610 C C . ARG A 1 81 ? -0.186 12.359 23.469 1 94.69 81 ARG A C 1
ATOM 612 O O . ARG A 1 81 ? -0.341 12.695 22.297 1 94.69 81 ARG A O 1
ATOM 619 N N . THR A 1 82 ? 0.901 12.414 24.188 1 95.81 82 THR A N 1
ATOM 620 C CA . THR A 1 82 ? 2.152 12.797 23.547 1 95.81 82 THR A CA 1
ATOM 621 C C . THR A 1 82 ? 2.85 11.586 22.938 1 95.81 82 THR A C 1
ATOM 623 O O . THR A 1 82 ? 2.918 10.523 23.562 1 95.81 82 THR A O 1
ATOM 626 N N . TYR A 1 83 ? 3.287 11.727 21.781 1 97.56 83 TYR A N 1
ATOM 627 C CA . TYR A 1 83 ? 4.074 10.695 21.109 1 97.56 83 TYR A CA 1
ATOM 628 C C . TYR A 1 83 ? 5.504 11.164 20.891 1 97.56 83 TYR A C 1
ATOM 630 O O . TYR A 1 83 ? 5.754 12.367 20.734 1 97.56 83 TYR A O 1
ATOM 638 N N . PRO A 1 84 ? 6.461 10.297 20.859 1 97 84 PRO A N 1
ATOM 639 C CA . PRO A 1 84 ? 7.871 10.68 20.719 1 97 84 PRO A CA 1
ATOM 640 C C . PRO A 1 84 ? 8.219 11.156 19.312 1 97 84 PRO A C 1
ATOM 642 O O . PRO A 1 84 ? 7.512 10.828 18.359 1 97 84 PRO A O 1
ATOM 645 N N . PRO A 1 85 ? 9.305 11.953 19.219 1 96.94 85 PRO A N 1
ATOM 646 C CA . PRO A 1 85 ? 9.844 12.242 17.891 1 96.94 85 PRO A CA 1
ATOM 647 C C . PRO A 1 85 ? 10.453 11.008 17.219 1 96.94 85 PRO A C 1
ATOM 649 O O . PRO A 1 85 ? 10.68 9.992 17.875 1 96.94 85 PRO A O 1
ATOM 652 N N . GLY A 1 86 ? 10.688 11.102 15.961 1 96.44 86 GLY A N 1
ATOM 653 C CA . GLY A 1 86 ? 11.234 10.008 15.18 1 96.44 86 GLY A CA 1
ATOM 654 C C . GLY A 1 86 ? 12.5 9.414 15.781 1 96.44 86 GLY A C 1
ATOM 655 O O . GLY A 1 86 ? 12.633 8.195 15.875 1 96.44 86 GLY A O 1
ATOM 656 N N . ARG A 1 87 ? 13.344 10.25 16.281 1 94.31 87 ARG A N 1
ATOM 657 C CA . ARG A 1 87 ? 14.648 9.836 16.781 1 94.31 87 ARG A CA 1
ATOM 658 C C . ARG A 1 87 ? 14.5 8.867 17.953 1 94.31 87 ARG A C 1
ATOM 660 O O . ARG A 1 87 ? 15.305 7.953 18.109 1 94.31 87 ARG A O 1
ATOM 667 N N . ALA A 1 88 ? 13.508 9.07 18.766 1 95.12 88 ALA A N 1
ATOM 668 C CA . ALA A 1 88 ? 13.305 8.234 19.938 1 95.12 88 ALA A CA 1
ATOM 669 C C . ALA A 1 88 ? 13.086 6.777 19.547 1 95.12 88 ALA A C 1
ATOM 671 O O . ALA A 1 88 ? 13.555 5.863 20.234 1 95.12 88 ALA A O 1
ATOM 672 N N . TYR A 1 89 ? 12.367 6.516 18.484 1 95.38 89 TYR A N 1
ATOM 673 C CA . TYR A 1 89 ? 12.148 5.152 18 1 95.38 89 TYR A CA 1
ATOM 674 C C . TYR A 1 89 ? 13.461 4.512 17.578 1 95.38 89 TYR A C 1
ATOM 676 O O . TYR A 1 89 ? 13.703 3.332 17.844 1 95.38 89 TYR A O 1
ATOM 684 N N . GLY A 1 90 ? 14.273 5.301 16.891 1 92.56 90 GLY A N 1
ATOM 685 C CA . GLY A 1 90 ? 15.562 4.812 16.422 1 92.56 90 GLY A CA 1
ATOM 686 C C . GLY A 1 90 ? 16.531 4.496 17.547 1 92.56 90 GLY A C 1
ATOM 687 O O . GLY A 1 90 ? 17.469 3.715 17.375 1 92.56 90 GLY A O 1
ATOM 688 N N . GLU A 1 91 ? 16.312 5.129 18.625 1 90.56 91 GLU A N 1
ATOM 689 C CA . GLU A 1 91 ? 17.219 4.977 19.75 1 90.56 91 GLU A CA 1
ATOM 690 C C . GLU A 1 91 ? 16.719 3.916 20.734 1 90.56 91 GLU A C 1
ATOM 692 O O . GLU A 1 91 ? 17.375 3.654 21.75 1 90.56 91 GLU A O 1
ATOM 697 N N . LEU A 1 92 ? 15.453 3.52 20.531 1 84.75 92 LEU A N 1
ATOM 698 C CA . LEU A 1 92 ? 14.992 2.432 21.375 1 84.75 92 LEU A CA 1
ATOM 699 C C . LEU A 1 92 ? 16.047 1.333 21.484 1 84.75 92 LEU A C 1
ATOM 701 O O . LEU A 1 92 ? 16.812 1.115 20.531 1 84.75 92 LEU A O 1
ATOM 705 N N . VAL A 1 93 ? 16.219 0.974 22.812 1 60.12 93 VAL A N 1
ATOM 706 C CA . VAL A 1 93 ? 17.312 0.127 23.281 1 60.12 93 VAL A CA 1
ATOM 707 C C . VAL A 1 93 ? 17.609 -0.954 22.25 1 60.12 93 VAL A C 1
ATOM 709 O O . VAL A 1 93 ? 16.703 -1.619 21.75 1 60.12 93 VAL A O 1
ATOM 712 N N . ALA A 1 94 ? 18.969 -0.832 21.797 1 54.88 94 ALA A N 1
ATOM 713 C CA . ALA A 1 94 ? 19.938 -1.27 20.797 1 54.88 94 ALA A CA 1
ATOM 714 C C . ALA A 1 94 ? 19.766 -2.752 20.469 1 54.88 94 ALA A C 1
ATOM 716 O O . ALA A 1 94 ? 20.062 -3.195 19.359 1 54.88 94 ALA A O 1
ATOM 717 N N . ASN A 1 95 ? 19.141 -3.539 21.281 1 55.88 95 ASN A N 1
ATOM 718 C CA . ASN A 1 95 ? 19.578 -4.883 20.922 1 55.88 95 ASN A CA 1
ATOM 719 C C . ASN A 1 95 ? 18.469 -5.668 20.234 1 55.88 95 ASN A C 1
ATOM 721 O O . ASN A 1 95 ? 18.562 -6.891 20.078 1 55.88 95 ASN A O 1
ATOM 725 N N . ASP A 1 96 ? 17.344 -4.887 19.812 1 76.44 96 ASP A N 1
ATOM 726 C CA . ASP A 1 96 ? 16.484 -5.758 19.016 1 76.44 96 ASP A CA 1
ATOM 727 C C . ASP A 1 96 ? 15.789 -4.984 17.891 1 76.44 96 ASP A C 1
ATOM 729 O O . ASP A 1 96 ? 14.766 -4.336 18.125 1 76.44 96 ASP A O 1
ATOM 733 N N . PRO A 1 97 ? 16.406 -4.938 16.703 1 76.5 97 PRO A N 1
ATOM 734 C CA . PRO A 1 97 ? 15.875 -4.211 15.555 1 76.5 97 PRO A CA 1
ATOM 735 C C . PRO A 1 97 ? 14.406 -4.547 15.266 1 76.5 97 PRO A C 1
ATOM 737 O O . PRO A 1 97 ? 13.656 -3.691 14.789 1 76.5 97 PRO A O 1
ATOM 740 N N . LEU A 1 98 ? 14 -5.684 15.648 1 78.31 98 LEU A N 1
ATOM 741 C CA . LEU A 1 98 ? 12.617 -6.082 15.43 1 78.31 98 LEU A CA 1
ATOM 742 C C . LEU A 1 98 ? 11.68 -5.328 16.375 1 78.31 98 LEU A C 1
ATOM 744 O O . LEU A 1 98 ? 10.586 -4.93 15.984 1 78.31 98 LEU A O 1
ATOM 748 N N . VAL A 1 99 ? 12.18 -5.102 17.562 1 81.75 99 VAL A N 1
ATOM 749 C CA . VAL A 1 99 ? 11.383 -4.387 18.547 1 81.75 99 VAL A CA 1
ATOM 750 C C . VAL A 1 99 ? 11.242 -2.922 18.141 1 81.75 99 VAL A C 1
ATOM 752 O O . VAL A 1 99 ? 10.148 -2.354 18.203 1 81.75 99 VAL A O 1
ATOM 755 N N . ALA A 1 100 ? 12.352 -2.324 17.688 1 88.69 100 ALA A N 1
ATOM 756 C CA . ALA A 1 100 ? 12.305 -0.93 17.266 1 88.69 100 ALA A CA 1
ATOM 757 C C . ALA A 1 100 ? 11.297 -0.739 16.125 1 88.69 100 ALA A C 1
ATOM 759 O O . ALA A 1 100 ? 10.508 0.212 16.141 1 88.69 100 ALA A O 1
ATOM 760 N N . ARG A 1 101 ? 11.328 -1.624 15.234 1 92.69 101 ARG A N 1
ATOM 761 C CA . ARG A 1 101 ? 10.414 -1.546 14.102 1 92.69 101 ARG A CA 1
ATOM 762 C C . ARG A 1 101 ? 8.961 -1.699 14.555 1 92.69 101 ARG A C 1
ATOM 764 O O . ARG A 1 101 ? 8.102 -0.901 14.18 1 92.69 101 ARG A O 1
ATOM 771 N N . GLU A 1 102 ? 8.703 -2.652 15.352 1 90.31 102 GLU A N 1
ATOM 772 C CA . GLU A 1 102 ? 7.332 -2.928 15.766 1 90.31 102 GLU A CA 1
ATOM 773 C C . GLU A 1 102 ? 6.793 -1.815 16.656 1 90.31 102 GLU A C 1
ATOM 775 O O . GLU A 1 102 ? 5.617 -1.46 16.578 1 90.31 102 GLU A O 1
ATOM 780 N N . ILE A 1 103 ? 7.645 -1.296 17.5 1 93.69 103 ILE A N 1
ATOM 781 C CA . ILE A 1 103 ? 7.203 -0.206 18.375 1 93.69 103 ILE A CA 1
ATOM 782 C C . ILE A 1 103 ? 6.949 1.046 17.531 1 93.69 103 ILE A C 1
ATOM 784 O O . ILE A 1 103 ? 6.023 1.812 17.812 1 93.69 103 ILE A O 1
ATOM 788 N N . THR A 1 104 ? 7.789 1.282 16.531 1 96.44 104 THR A N 1
ATOM 789 C CA . THR A 1 104 ? 7.539 2.387 15.609 1 96.44 104 THR A CA 1
ATOM 790 C C . THR A 1 104 ? 6.188 2.227 14.922 1 96.44 104 THR A C 1
ATOM 792 O O . THR A 1 104 ? 5.395 3.17 14.875 1 96.44 104 THR A O 1
ATOM 795 N N . ARG A 1 105 ? 5.922 1.006 14.43 1 97.06 105 ARG A N 1
ATOM 796 C CA . ARG A 1 105 ? 4.633 0.723 13.812 1 97.06 105 ARG A CA 1
ATOM 797 C C . ARG A 1 105 ? 3.49 0.958 14.797 1 97.06 105 ARG A C 1
ATOM 799 O O . ARG A 1 105 ? 2.475 1.562 14.445 1 97.06 105 ARG A O 1
ATOM 806 N N . LEU A 1 106 ? 3.703 0.487 15.984 1 96.06 106 LEU A N 1
ATOM 807 C CA . LEU A 1 106 ? 2.68 0.603 17.016 1 96.06 106 LEU A CA 1
ATOM 808 C C . LEU A 1 106 ? 2.396 2.066 17.344 1 96.06 106 LEU A C 1
ATOM 810 O O . LEU A 1 106 ? 1.236 2.459 17.484 1 96.06 106 LEU A O 1
ATOM 814 N N . GLY A 1 107 ? 3.455 2.836 17.484 1 97.44 107 GLY A N 1
ATOM 815 C CA . GLY A 1 107 ? 3.27 4.262 17.703 1 97.44 107 GLY A CA 1
ATOM 816 C C . GLY A 1 107 ? 2.439 4.93 16.625 1 97.44 107 GLY A C 1
ATOM 817 O O . GLY A 1 107 ? 1.506 5.676 16.922 1 97.44 107 GLY A O 1
ATOM 818 N N . ALA A 1 108 ? 2.789 4.641 15.43 1 98.62 108 ALA A N 1
ATOM 819 C CA . ALA A 1 108 ? 2.043 5.203 14.305 1 98.62 108 ALA A CA 1
ATOM 820 C C . ALA A 1 108 ? 0.61 4.676 14.281 1 98.62 108 ALA A C 1
ATOM 822 O O . ALA A 1 108 ? -0.317 5.402 13.914 1 98.62 108 ALA A O 1
ATOM 823 N N . ARG A 1 109 ? 0.395 3.414 14.633 1 98.25 109 ARG A N 1
ATOM 824 C CA . ARG A 1 109 ? -0.942 2.834 14.703 1 98.25 109 ARG A CA 1
ATOM 825 C C . ARG A 1 109 ? -1.792 3.543 15.75 1 98.25 109 ARG A C 1
ATOM 827 O O . ARG A 1 109 ? -2.992 3.744 15.555 1 98.25 109 ARG A O 1
ATOM 834 N N . LEU A 1 110 ? -1.169 3.844 16.875 1 98.5 110 LEU A N 1
ATOM 835 C CA . LEU A 1 110 ? -1.858 4.59 17.922 1 98.5 110 LEU A CA 1
ATOM 836 C C . LEU A 1 110 ? -2.236 5.984 17.422 1 98.5 110 LEU A C 1
ATOM 838 O O . LEU A 1 110 ? -3.355 6.449 17.672 1 98.5 110 LEU A O 1
ATOM 842 N N . ILE A 1 111 ? -1.334 6.613 16.75 1 98.75 111 ILE A N 1
ATOM 843 C CA . ILE A 1 111 ? -1.619 7.918 16.156 1 98.75 111 ILE A CA 1
ATOM 844 C C . ILE A 1 111 ? -2.779 7.797 15.172 1 98.75 111 ILE A C 1
ATOM 846 O O . ILE A 1 111 ? -3.701 8.617 15.188 1 98.75 111 ILE A O 1
ATOM 850 N N . ALA A 1 112 ? -2.732 6.777 14.367 1 98.81 112 ALA A N 1
ATOM 851 C CA . ALA A 1 112 ? -3.799 6.555 13.391 1 98.81 112 ALA A CA 1
ATOM 852 C C . ALA A 1 112 ? -5.148 6.395 14.086 1 98.81 112 ALA A C 1
ATOM 854 O O . ALA A 1 112 ? -6.172 6.867 13.578 1 98.81 112 ALA A O 1
ATOM 855 N N . HIS A 1 113 ? -5.125 5.691 15.188 1 98.44 113 HIS A N 1
ATOM 856 C CA . HIS A 1 113 ? -6.352 5.516 15.961 1 98.44 113 HIS A CA 1
ATOM 857 C C . HIS A 1 113 ? -6.93 6.863 16.391 1 98.44 113 HIS A C 1
ATOM 859 O O . HIS A 1 113 ? -8.125 7.109 16.219 1 98.44 113 HIS A O 1
ATOM 865 N N . ASP A 1 114 ? -6.09 7.734 16.891 1 98.62 114 ASP A N 1
ATOM 866 C CA . ASP A 1 114 ? -6.516 9.07 17.297 1 98.62 114 ASP A CA 1
ATOM 867 C C . ASP A 1 114 ? -7.066 9.859 16.125 1 98.62 114 ASP A C 1
ATOM 869 O O . ASP A 1 114 ? -8.133 10.477 16.219 1 98.62 114 ASP A O 1
ATOM 873 N N . LEU A 1 115 ? -6.383 9.828 15.039 1 98.88 115 LEU A N 1
ATOM 874 C CA . LEU A 1 115 ? -6.742 10.609 13.867 1 98.88 115 LEU A CA 1
ATOM 875 C C . LEU A 1 115 ? -8.039 10.102 13.25 1 98.88 115 LEU A C 1
ATOM 877 O O . LEU A 1 115 ? -8.93 10.891 12.922 1 98.88 115 LEU A O 1
ATOM 881 N N . HIS A 1 116 ? -8.102 8.805 13.094 1 98.5 116 HIS A N 1
ATOM 882 C CA . HIS A 1 116 ? -9.273 8.18 12.492 1 98.5 116 HIS A CA 1
ATOM 883 C C . HIS A 1 116 ? -10.547 8.523 13.266 1 98.5 116 HIS A C 1
ATOM 885 O O . HIS A 1 116 ? -11.594 8.781 12.672 1 98.5 116 HIS A O 1
ATOM 891 N N . ALA A 1 117 ? -10.445 8.594 14.562 1 98.06 117 ALA A N 1
ATOM 892 C CA . ALA A 1 117 ? -11.578 8.898 15.43 1 98.06 117 ALA A CA 1
ATOM 893 C C . ALA A 1 117 ? -12.062 10.328 15.203 1 98.06 117 ALA A C 1
ATOM 895 O O . ALA A 1 117 ? -13.188 10.672 15.586 1 98.06 117 ALA A O 1
ATOM 896 N N . LEU A 1 118 ? -11.25 11.172 14.633 1 98.75 118 LEU A N 1
ATOM 897 C CA . LEU A 1 118 ? -11.562 12.586 14.43 1 98.75 118 LEU A CA 1
ATOM 898 C C . LEU A 1 118 ? -11.992 12.836 12.984 1 98.75 118 LEU A C 1
ATOM 900 O O . LEU A 1 118 ? -12.336 13.969 12.625 1 98.75 118 LEU A O 1
ATOM 904 N N . GLY A 1 119 ? -11.953 11.805 12.125 1 98.44 119 GLY A N 1
ATOM 905 C CA . GLY A 1 119 ? -12.25 11.969 10.711 1 98.44 119 GLY A CA 1
ATOM 906 C C . GLY A 1 119 ? -11.047 12.43 9.906 1 98.44 119 GLY A C 1
ATOM 907 O O . GLY A 1 119 ? -11.195 12.891 8.766 1 98.44 119 GLY A O 1
ATOM 908 N N . ILE A 1 120 ? -9.867 12.422 10.469 1 98.88 120 ILE A N 1
ATOM 909 C CA . ILE A 1 120 ? -8.641 12.742 9.75 1 98.88 120 ILE A CA 1
ATOM 910 C C . ILE A 1 120 ? -8.062 11.469 9.125 1 98.88 120 ILE A C 1
ATOM 912 O O . ILE A 1 120 ? -7.758 10.508 9.836 1 98.88 120 ILE A O 1
ATOM 916 N N . ASN A 1 121 ? -7.871 11.484 7.801 1 98.81 121 ASN A N 1
ATOM 917 C CA . ASN A 1 121 ? -7.559 10.219 7.152 1 98.81 121 ASN A CA 1
ATOM 918 C C . ASN A 1 121 ? -6.223 10.273 6.41 1 98.81 121 ASN A C 1
ATOM 920 O O . ASN A 1 121 ? -5.867 9.344 5.691 1 98.81 121 ASN A O 1
ATOM 924 N N . VAL A 1 122 ? -5.438 11.336 6.531 1 98.94 122 VAL A N 1
ATOM 925 C CA . VAL A 1 122 ? -4.102 11.461 5.965 1 98.94 122 VAL A CA 1
ATOM 926 C C . VAL A 1 122 ? -3.162 12.102 6.988 1 98.94 122 VAL A C 1
ATOM 928 O O . VAL A 1 122 ? -3.527 13.07 7.648 1 98.94 122 VAL A O 1
ATOM 931 N N . ASP A 1 123 ? -2.018 11.531 7.168 1 98.94 123 ASP A N 1
ATOM 932 C CA . ASP A 1 123 ? -1.008 12.094 8.062 1 98.94 123 ASP A CA 1
ATOM 933 C C . ASP A 1 123 ? 0.313 12.312 7.328 1 98.94 123 ASP A C 1
ATOM 935 O O . ASP A 1 123 ? 0.781 11.438 6.602 1 98.94 123 ASP A O 1
ATOM 939 N N . CYS A 1 124 ? 0.882 13.516 7.473 1 98.75 124 CYS A N 1
ATOM 940 C CA . CYS A 1 124 ? 2.148 13.859 6.836 1 98.75 124 CYS A CA 1
ATOM 941 C C . CYS A 1 124 ? 3.316 13.18 7.543 1 98.75 124 CYS A C 1
ATOM 943 O O . CYS A 1 124 ? 4.227 13.852 8.031 1 98.75 124 CYS A O 1
ATOM 945 N N . VAL A 1 125 ? 3.322 11.992 7.688 1 98.56 125 VAL A N 1
ATOM 946 C CA . VAL A 1 125 ? 4.27 11.047 8.266 1 98.56 125 VAL A CA 1
ATOM 947 C C . VAL A 1 125 ? 4.461 9.867 7.309 1 98.56 125 VAL A C 1
ATOM 949 O O . VAL A 1 125 ? 3.512 9.422 6.664 1 98.56 125 VAL A O 1
ATOM 952 N N . PRO A 1 126 ? 5.68 9.445 7.094 1 98.62 126 PRO A N 1
ATOM 953 C CA . PRO A 1 126 ? 6.895 9.633 7.895 1 98.62 126 PRO A CA 1
ATOM 954 C C . PRO A 1 126 ? 7.832 10.688 7.309 1 98.62 126 PRO A C 1
ATOM 956 O O . PRO A 1 126 ? 7.754 11 6.117 1 98.62 126 PRO A O 1
ATOM 959 N N . VAL A 1 127 ? 8.688 11.211 8.188 1 98 127 VAL A N 1
ATOM 960 C CA . VAL A 1 127 ? 9.836 12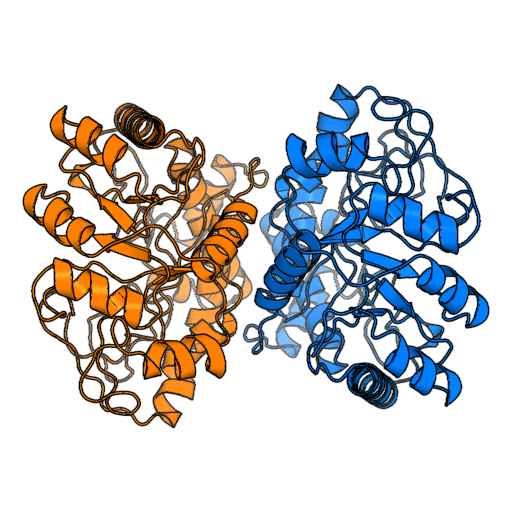.016 7.77 1 98 127 VAL A CA 1
ATOM 961 C C . VAL A 1 127 ? 10.992 11.102 7.371 1 98 127 VAL A C 1
ATOM 963 O O . VAL A 1 127 ? 11.57 10.414 8.219 1 98 127 VAL A O 1
ATOM 966 N N . LEU A 1 128 ? 11.383 11.141 6.102 1 98.06 128 LEU A N 1
ATOM 967 C CA . LEU A 1 128 ? 12.398 10.219 5.609 1 98.06 128 LEU A CA 1
ATOM 968 C C . LEU A 1 128 ? 13.711 10.945 5.352 1 98.06 128 LEU A C 1
ATOM 970 O O . LEU A 1 128 ? 14.617 10.398 4.711 1 98.06 128 LEU A O 1
ATOM 974 N N . ASP A 1 129 ? 13.797 12.172 5.797 1 96.31 129 ASP A N 1
ATOM 975 C CA . ASP A 1 129 ? 15.016 12.961 5.637 1 96.31 129 ASP A CA 1
ATOM 976 C C . ASP A 1 129 ? 16.141 12.422 6.512 1 96.31 129 ASP A C 1
ATOM 978 O O . ASP A 1 129 ? 16 12.352 7.734 1 96.31 129 ASP A O 1
ATOM 982 N N . VAL A 1 130 ? 17.266 12.086 5.883 1 94.75 130 VAL A N 1
ATOM 983 C CA . VAL A 1 130 ? 18.438 11.594 6.602 1 94.75 130 VAL A CA 1
ATOM 984 C C . VAL A 1 130 ? 19.297 12.773 7.055 1 94.75 130 VAL A C 1
ATOM 986 O O . VAL A 1 130 ? 19.703 13.602 6.234 1 94.75 130 VAL A O 1
ATOM 989 N N . PRO A 1 131 ? 19.5 12.812 8.305 1 89.81 131 PRO A N 1
ATOM 990 C CA . PRO A 1 131 ? 20.297 13.945 8.773 1 89.81 131 PRO A CA 1
ATOM 991 C C . PRO A 1 131 ? 21.688 13.984 8.148 1 89.81 131 PRO A C 1
ATOM 993 O O . PRO A 1 131 ? 22.266 12.938 7.836 1 89.81 131 PRO A O 1
ATOM 996 N N . ASP A 1 132 ? 22.188 15.188 7.934 1 82.56 132 ASP A N 1
ATOM 997 C CA . ASP A 1 132 ? 23.547 15.383 7.441 1 82.56 132 ASP A CA 1
ATOM 998 C C . ASP A 1 132 ? 24.578 14.891 8.453 1 82.56 132 ASP A C 1
ATOM 1000 O O . ASP A 1 132 ? 24.484 15.219 9.641 1 82.56 132 ASP A O 1
ATOM 1004 N N . PRO A 1 133 ? 25.438 14.141 7.992 1 70.44 133 PRO A N 1
ATOM 1005 C CA . PRO A 1 133 ? 26.469 13.672 8.914 1 70.44 133 PRO A CA 1
ATOM 1006 C C . PRO A 1 133 ? 27.219 14.812 9.594 1 70.44 133 PRO A C 1
ATOM 1008 O O . PRO A 1 133 ? 27.781 14.633 10.68 1 70.44 133 PRO A O 1
ATOM 1011 N N . LYS A 1 134 ? 27.25 15.922 8.883 1 68.5 134 LYS A N 1
ATOM 1012 C CA . LYS A 1 134 ? 28.031 17.047 9.398 1 68.5 134 LYS A CA 1
ATOM 1013 C C . LYS A 1 134 ? 27.219 17.859 10.398 1 68.5 134 LYS A C 1
ATOM 1015 O O . LYS A 1 134 ? 27.75 18.781 11.031 1 68.5 134 LYS A O 1
ATOM 1020 N N . GLY A 1 135 ? 26 17.469 10.672 1 60.88 135 GLY A N 1
ATOM 1021 C CA . GLY A 1 135 ? 25.359 17.844 11.922 1 60.88 135 GLY A CA 1
ATOM 1022 C C . GLY A 1 135 ? 24.406 19.016 11.766 1 60.88 135 GLY A C 1
ATOM 1023 O O . GLY A 1 135 ? 24.109 19.719 12.734 1 60.88 135 GLY A O 1
ATOM 1024 N N . HIS A 1 136 ? 23.953 19.312 10.578 1 59.66 136 HIS A N 1
ATOM 1025 C CA . HIS A 1 136 ? 23.078 20.469 10.617 1 59.66 136 HIS A CA 1
ATOM 1026 C C . HIS A 1 136 ? 21.688 20.078 11.109 1 59.66 136 HIS A C 1
ATOM 1028 O O . HIS A 1 136 ? 21.234 18.953 10.891 1 59.66 136 HIS A O 1
ATOM 1034 N N . GLU A 1 137 ? 21.109 20.922 12.07 1 63.81 137 GLU A N 1
ATOM 1035 C CA . GLU A 1 137 ? 20.047 20.688 13.055 1 63.81 137 GLU A CA 1
ATOM 1036 C C . GLU A 1 137 ? 18.672 20.844 12.43 1 63.81 137 GLU A C 1
ATOM 1038 O O . GLU A 1 137 ? 17.656 20.766 13.125 1 63.81 137 GLU A O 1
ATOM 1043 N N . ILE A 1 138 ? 18.438 20.906 11.117 1 67.19 138 ILE A N 1
ATOM 1044 C CA . ILE A 1 138 ? 17.109 21.266 10.633 1 67.19 138 ILE A CA 1
ATOM 1045 C C . ILE A 1 138 ? 16.141 20.094 10.852 1 67.19 138 ILE A C 1
ATOM 1047 O O . ILE A 1 138 ? 15.062 20.281 11.422 1 67.19 138 ILE A O 1
ATOM 1051 N N . ILE A 1 139 ? 16.469 18.984 10.508 1 80.38 139 ILE A N 1
ATOM 1052 C CA . ILE A 1 139 ? 15.617 17.828 10.711 1 80.38 139 ILE A CA 1
ATOM 1053 C C . ILE A 1 139 ? 15.656 17.391 12.18 1 80.38 139 ILE A C 1
ATOM 1055 O O . ILE A 1 139 ? 14.617 17.297 12.828 1 80.38 139 ILE A O 1
ATOM 1059 N N . GLY A 1 140 ? 16.859 17.344 12.703 1 85.69 140 GLY A N 1
ATOM 1060 C CA . GLY A 1 140 ? 17.031 17.078 14.117 1 85.69 140 GLY A CA 1
ATOM 1061 C C . GLY A 1 140 ? 16.391 15.789 14.578 1 85.69 140 GLY A C 1
ATOM 1062 O O . GLY A 1 140 ? 16.625 14.734 13.984 1 85.69 140 GLY A O 1
ATOM 1063 N N . ASP A 1 141 ? 15.594 15.914 15.602 1 90.75 141 ASP A N 1
ATOM 1064 C CA . ASP A 1 141 ? 15.062 14.719 16.25 1 90.75 141 ASP A CA 1
ATOM 1065 C C . ASP A 1 141 ? 13.844 14.188 15.492 1 90.75 141 ASP A C 1
ATOM 1067 O O . ASP A 1 141 ? 13.289 13.148 15.852 1 90.75 141 ASP A O 1
ATOM 1071 N N . ARG A 1 142 ? 13.469 14.836 14.367 1 94.12 142 ARG A N 1
ATOM 1072 C CA . ARG A 1 142 ? 12.367 14.359 13.539 1 94.12 142 ARG A CA 1
ATOM 1073 C C . ARG A 1 142 ? 12.766 13.117 12.75 1 94.12 142 ARG A C 1
ATOM 1075 O O . ARG A 1 142 ? 11.906 12.344 12.328 1 94.12 142 ARG A O 1
ATOM 1082 N N . ALA A 1 143 ? 14.117 13 12.539 1 94.31 143 ALA A N 1
ATOM 1083 C CA . ALA A 1 143 ? 14.617 11.859 11.773 1 94.31 143 ALA A CA 1
ATOM 1084 C C . ALA A 1 143 ? 14.516 10.57 12.586 1 94.31 143 ALA A C 1
ATOM 1086 O O . ALA A 1 143 ? 14.781 10.562 13.789 1 94.31 143 ALA A O 1
ATOM 1087 N N . TYR A 1 144 ? 14.25 9.461 11.922 1 95.69 144 TYR A N 1
ATOM 1088 C CA . TYR A 1 144 ? 14.117 8.164 12.57 1 95.69 144 TYR A CA 1
ATOM 1089 C C . TYR A 1 144 ? 15.477 7.57 12.898 1 95.69 144 TYR A C 1
ATOM 1091 O O . TYR A 1 144 ? 15.578 6.617 13.672 1 95.69 144 TYR A O 1
ATOM 1099 N N . GLY A 1 145 ? 16.5 8.102 12.359 1 93.12 145 GLY A N 1
ATOM 1100 C CA . GLY A 1 145 ? 17.859 7.633 12.57 1 93.12 145 GLY A CA 1
ATOM 1101 C C . GLY A 1 145 ? 18.891 8.445 11.812 1 93.12 145 GLY A C 1
ATOM 1102 O O . GLY A 1 145 ? 18.562 9.461 11.195 1 93.12 145 GLY A O 1
ATOM 1103 N N . ASP A 1 146 ? 20.172 7.879 11.82 1 91.69 146 ASP A N 1
ATOM 1104 C CA . ASP A 1 146 ? 21.266 8.625 11.203 1 91.69 146 ASP A CA 1
ATOM 1105 C C . ASP A 1 146 ? 21.688 7.988 9.883 1 91.69 146 ASP A C 1
ATOM 1107 O O . ASP A 1 146 ? 22.531 8.539 9.164 1 91.69 146 ASP A O 1
ATOM 1111 N N . THR A 1 147 ? 21.156 6.844 9.594 1 94.12 147 THR A N 1
ATOM 1112 C CA . THR A 1 147 ? 21.531 6.156 8.359 1 94.12 147 THR A CA 1
ATOM 1113 C C . THR A 1 147 ? 20.312 5.965 7.461 1 94.12 147 THR A C 1
ATOM 1115 O O . THR A 1 147 ? 19.188 5.84 7.953 1 94.12 147 THR A O 1
ATOM 1118 N N . PRO A 1 148 ? 20.531 5.977 6.098 1 96.06 148 PRO A N 1
ATOM 1119 C CA . PRO A 1 148 ? 19.422 5.734 5.18 1 96.06 148 PRO A CA 1
ATOM 1120 C C . PRO A 1 148 ? 18.656 4.449 5.496 1 96.06 148 PRO A C 1
ATOM 1122 O O . PRO A 1 148 ? 17.438 4.41 5.395 1 96.06 148 PRO A O 1
ATOM 1125 N N . GLU A 1 149 ? 19.391 3.379 5.934 1 95.81 149 GLU A N 1
ATOM 1126 C CA . GLU A 1 149 ? 18.781 2.08 6.207 1 95.81 149 GLU A CA 1
ATOM 1127 C C . GLU A 1 149 ? 17.828 2.158 7.395 1 95.81 149 GLU A C 1
ATOM 1129 O O . GLU A 1 149 ? 16.719 1.64 7.336 1 95.81 149 GLU A O 1
ATOM 1134 N N . GLN A 1 150 ? 18.281 2.816 8.414 1 94.56 150 GLN A N 1
ATOM 1135 C CA . GLN A 1 150 ? 17.453 2.938 9.609 1 94.56 150 GLN A CA 1
ATOM 1136 C C . GLN A 1 150 ? 16.219 3.807 9.336 1 94.56 150 GLN A C 1
ATOM 1138 O O . GLN A 1 150 ? 15.109 3.461 9.742 1 94.56 150 GLN A O 1
ATOM 1143 N N . VAL A 1 151 ? 16.438 4.922 8.641 1 96.69 151 VAL A N 1
ATOM 1144 C CA . VAL A 1 151 ? 15.352 5.836 8.305 1 96.69 151 VAL A CA 1
ATOM 1145 C C . VAL A 1 151 ? 14.32 5.117 7.434 1 96.69 151 VAL A C 1
ATOM 1147 O O . VAL A 1 151 ? 13.117 5.238 7.66 1 96.69 151 VAL A O 1
ATOM 1150 N N . ALA A 1 152 ? 14.789 4.336 6.523 1 97.75 152 ALA A N 1
ATOM 1151 C CA . ALA A 1 152 ? 13.891 3.607 5.629 1 97.75 152 ALA A CA 1
ATOM 1152 C C . ALA A 1 152 ? 13.086 2.564 6.398 1 97.75 152 ALA A C 1
ATOM 1154 O O . ALA A 1 152 ? 11.867 2.475 6.238 1 97.75 152 ALA A O 1
ATOM 1155 N N . THR A 1 153 ? 13.75 1.807 7.23 1 96.38 153 THR A N 1
ATOM 1156 C CA . THR A 1 153 ? 13.117 0.708 7.949 1 96.38 153 THR A CA 1
ATOM 1157 C C . THR A 1 153 ? 12.062 1.234 8.914 1 96.38 153 THR A C 1
ATOM 1159 O O . THR A 1 153 ? 10.922 0.758 8.922 1 96.38 153 THR A O 1
ATOM 1162 N N . LEU A 1 154 ? 12.445 2.217 9.688 1 97.12 154 LEU A N 1
ATOM 1163 C CA . LEU A 1 154 ? 11.516 2.744 10.68 1 97.12 154 LEU A CA 1
ATOM 1164 C C . LEU A 1 154 ? 10.438 3.602 10.016 1 97.12 154 LEU A C 1
ATOM 1166 O O . LEU A 1 154 ? 9.289 3.623 10.461 1 97.12 154 LEU A O 1
ATOM 1170 N N . GLY A 1 155 ? 10.836 4.332 8.969 1 98.44 155 GLY A N 1
ATOM 1171 C CA . GLY A 1 155 ? 9.836 5.051 8.195 1 98.44 155 GLY A CA 1
ATOM 1172 C C . GLY A 1 155 ? 8.758 4.145 7.621 1 98.44 155 GLY A C 1
ATOM 1173 O O . GLY A 1 155 ? 7.574 4.477 7.676 1 98.44 155 GLY A O 1
ATOM 1174 N N . ARG A 1 156 ? 9.164 3.041 7.078 1 98.38 156 ARG A N 1
ATOM 1175 C CA . ARG A 1 156 ? 8.195 2.088 6.551 1 98.38 156 ARG A CA 1
ATOM 1176 C C . ARG A 1 156 ? 7.289 1.558 7.66 1 98.38 156 ARG A C 1
ATOM 1178 O O . ARG A 1 156 ? 6.078 1.425 7.469 1 98.38 156 ARG A O 1
ATOM 1185 N N . ALA A 1 157 ? 7.887 1.255 8.773 1 97.62 157 ALA A N 1
ATOM 1186 C CA . ALA A 1 157 ? 7.094 0.771 9.898 1 97.62 157 ALA A CA 1
ATOM 1187 C C . ALA A 1 157 ? 6.012 1.777 10.281 1 97.62 157 ALA A C 1
ATOM 1189 O O . ALA A 1 157 ? 4.859 1.401 10.516 1 97.62 157 ALA A O 1
ATOM 1190 N N . ALA A 1 158 ? 6.402 3.027 10.352 1 98.75 158 ALA A N 1
ATOM 1191 C CA . ALA A 1 158 ? 5.438 4.074 10.672 1 98.75 158 ALA A CA 1
ATOM 1192 C C . ALA A 1 158 ? 4.32 4.125 9.633 1 98.75 158 ALA A C 1
ATOM 1194 O O . ALA A 1 158 ? 3.139 4.188 9.984 1 98.75 158 ALA A O 1
ATOM 1195 N N . ALA A 1 159 ? 4.688 4.09 8.391 1 98.81 159 ALA A N 1
ATOM 1196 C CA . ALA A 1 159 ? 3.707 4.125 7.305 1 98.81 159 ALA A CA 1
ATOM 1197 C C . ALA A 1 159 ? 2.744 2.941 7.402 1 98.81 159 ALA A C 1
ATOM 1199 O O . ALA A 1 159 ? 1.535 3.102 7.227 1 98.81 159 ALA A O 1
ATOM 1200 N N . GLU A 1 160 ? 3.295 1.788 7.664 1 98.44 160 GLU A N 1
ATOM 1201 C CA . GLU A 1 160 ? 2.479 0.585 7.797 1 98.44 160 GLU A CA 1
ATOM 1202 C C . GLU A 1 160 ? 1.48 0.719 8.945 1 98.44 160 GLU A C 1
ATOM 1204 O O . GLU A 1 160 ? 0.331 0.289 8.828 1 98.44 160 GLU A O 1
ATOM 1209 N N . GLY A 1 161 ? 1.918 1.294 10.031 1 98.5 161 GLY A N 1
ATOM 1210 C CA . GLY A 1 161 ? 1.014 1.535 11.141 1 98.5 161 GLY A CA 1
ATOM 1211 C C . GLY A 1 161 ? -0.138 2.457 10.781 1 98.5 161 GLY A C 1
ATOM 1212 O O . GLY A 1 161 ? -1.284 2.199 11.156 1 98.5 161 GLY A O 1
ATOM 1213 N N . LEU A 1 162 ? 0.172 3.49 10.094 1 98.81 162 LEU A N 1
ATOM 1214 C CA . LEU A 1 162 ? -0.861 4.422 9.656 1 98.81 162 LEU A CA 1
ATOM 1215 C C . LEU A 1 162 ? -1.865 3.73 8.742 1 98.81 162 LEU A C 1
ATOM 1217 O O . LEU A 1 162 ? -3.074 3.805 8.969 1 98.81 162 LEU A O 1
ATOM 1221 N N . LEU A 1 163 ? -1.373 3.037 7.766 1 98.69 163 LEU A N 1
ATOM 1222 C CA . LEU A 1 163 ? -2.232 2.357 6.801 1 98.69 163 LEU A CA 1
ATOM 1223 C C . LEU A 1 163 ? -3.143 1.353 7.496 1 98.69 163 LEU A C 1
ATOM 1225 O O . LEU A 1 163 ? -4.34 1.296 7.215 1 98.69 163 LEU A O 1
ATOM 1229 N N . ALA A 1 164 ? -2.574 0.643 8.406 1 98.06 164 ALA A N 1
ATOM 1230 C CA . ALA A 1 164 ? -3.346 -0.357 9.133 1 98.06 164 ALA A CA 1
ATOM 1231 C C . ALA A 1 164 ? -4.461 0.297 9.945 1 98.06 164 ALA A C 1
ATOM 1233 O O . ALA A 1 164 ? -5.477 -0.337 10.242 1 98.06 164 ALA A O 1
ATOM 1234 N N . GLY A 1 165 ? -4.254 1.535 10.305 1 98.31 165 GLY A N 1
ATOM 1235 C CA . GLY A 1 165 ? -5.219 2.256 11.125 1 98.31 165 GLY A CA 1
ATOM 1236 C C . GLY A 1 165 ? -6.188 3.086 10.305 1 98.31 165 GLY A C 1
ATOM 1237 O O . GLY A 1 165 ? -7.008 3.818 10.859 1 98.31 165 GLY A O 1
ATOM 1238 N N . GLY A 1 166 ? -6.102 3.018 8.992 1 98 166 GLY A N 1
ATOM 1239 C CA . GLY A 1 166 ? -7.031 3.732 8.133 1 98 166 GLY A CA 1
ATOM 1240 C C . GLY A 1 166 ? -6.609 5.164 7.859 1 98 166 GLY A C 1
ATOM 1241 O O . GLY A 1 166 ? -7.457 6.027 7.613 1 98 166 GLY A O 1
ATOM 1242 N N . VAL A 1 167 ? -5.336 5.426 7.992 1 98.81 167 VAL A N 1
ATOM 1243 C CA . VAL A 1 167 ? -4.777 6.746 7.711 1 98.81 167 VAL A CA 1
ATOM 1244 C C . VAL A 1 167 ? -3.691 6.637 6.648 1 98.81 167 VAL A C 1
ATOM 1246 O O . VAL A 1 167 ? -2.807 5.781 6.742 1 98.81 167 VAL A O 1
ATOM 1249 N N . LEU A 1 168 ? -3.789 7.453 5.625 1 98.88 168 LEU A N 1
ATOM 1250 C CA . LEU A 1 168 ? -2.814 7.434 4.539 1 98.88 168 LEU A CA 1
ATOM 1251 C C . LEU A 1 168 ? -1.545 8.18 4.938 1 98.88 168 LEU A C 1
ATOM 1253 O O . LEU A 1 168 ? -1.612 9.281 5.484 1 98.88 168 LEU A O 1
ATOM 1257 N N . PRO A 1 169 ? -0.4 7.551 4.695 1 98.88 169 PRO A N 1
ATOM 1258 C CA . PRO A 1 169 ? 0.874 8.219 4.973 1 98.88 169 PRO A CA 1
ATOM 1259 C C . PRO A 1 169 ? 1.335 9.109 3.818 1 98.88 169 PRO A C 1
ATOM 1261 O O . PRO A 1 169 ? 0.972 8.867 2.664 1 98.88 169 PRO A O 1
ATOM 1264 N N . ILE A 1 170 ? 2.1 10.109 4.082 1 98.88 170 ILE A N 1
ATOM 1265 C CA . ILE A 1 170 ? 2.82 10.938 3.121 1 98.88 170 ILE A CA 1
ATOM 1266 C C . ILE A 1 170 ? 4.316 10.891 3.426 1 98.88 170 ILE A C 1
ATOM 1268 O O . ILE A 1 170 ? 4.762 11.398 4.457 1 98.88 170 ILE A O 1
ATOM 1272 N N . ILE A 1 171 ? 5.09 10.305 2.562 1 98.81 171 ILE A N 1
ATOM 1273 C CA . ILE A 1 171 ? 6.535 10.312 2.773 1 98.81 171 ILE A CA 1
ATOM 1274 C C . ILE A 1 171 ? 7.098 11.688 2.42 1 98.81 171 ILE A C 1
ATOM 1276 O O . ILE A 1 171 ? 6.707 12.289 1.414 1 98.81 171 ILE A O 1
ATOM 1280 N N . LYS A 1 172 ? 7.961 12.219 3.252 1 98.31 172 LYS A N 1
ATOM 1281 C CA . LYS A 1 172 ? 8.422 13.586 3.041 1 98.31 172 LYS A CA 1
ATOM 1282 C C . LYS A 1 172 ? 9.82 13.789 3.613 1 98.31 172 LYS A C 1
ATOM 1284 O O . LYS A 1 172 ? 10.266 13.023 4.477 1 98.31 172 LYS A O 1
ATOM 1289 N N . HIS A 1 173 ? 10.578 14.734 3.127 1 97.31 173 HIS A N 1
ATOM 1290 C CA . HIS A 1 173 ? 10.297 15.531 1.938 1 97.31 173 HIS A CA 1
ATOM 1291 C C . HIS A 1 173 ? 11.047 14.984 0.725 1 97.31 173 HIS A C 1
ATOM 1293 O O . HIS A 1 173 ? 12.281 15.023 0.686 1 97.31 173 HIS A O 1
ATOM 1299 N N . ILE A 1 174 ? 10.344 14.508 -0.15 1 98.5 174 ILE A N 1
ATOM 1300 C CA . ILE A 1 174 ? 10.953 13.852 -1.305 1 98.5 174 ILE A CA 1
ATOM 1301 C C . ILE A 1 174 ? 11.586 14.906 -2.213 1 98.5 174 ILE A C 1
ATOM 1303 O O . ILE A 1 174 ? 11.008 15.969 -2.447 1 98.5 174 ILE A O 1
ATOM 1307 N N . PRO A 1 175 ? 12.805 14.672 -2.732 1 97.75 175 PRO A N 1
ATOM 1308 C CA . PRO A 1 175 ? 13.547 13.406 -2.742 1 97.75 175 PRO A CA 1
ATOM 1309 C C . PRO A 1 175 ? 14.508 13.281 -1.563 1 97.75 175 PRO A C 1
ATOM 1311 O O . PRO A 1 175 ? 15.258 12.305 -1.481 1 97.75 175 PRO A O 1
ATOM 1314 N N . GLY A 1 176 ? 14.547 14.172 -0.639 1 93.94 176 GLY A N 1
ATOM 1315 C CA . GLY A 1 176 ? 15.398 14.164 0.539 1 93.94 176 GLY A CA 1
ATOM 1316 C C . GLY A 1 176 ? 15.898 15.539 0.923 1 93.94 176 GLY A C 1
ATOM 1317 O O . GLY A 1 176 ? 16.562 16.203 0.128 1 93.94 176 GLY A O 1
ATOM 1318 N N . HIS A 1 177 ? 15.719 16 2.16 1 85.75 177 HIS A N 1
ATOM 1319 C CA . HIS A 1 177 ? 15.992 17.359 2.621 1 85.75 177 HIS A CA 1
ATOM 1320 C C . HIS A 1 177 ? 17.172 17.375 3.586 1 85.75 177 HIS A C 1
ATOM 1322 O O . HIS A 1 177 ? 17.75 18.438 3.842 1 85.75 177 HIS A O 1
ATOM 1328 N N . GLY A 1 178 ? 17.703 16.312 4.082 1 73 178 GLY A N 1
ATOM 1329 C CA . GLY A 1 178 ? 18.516 16.156 5.273 1 73 178 GLY A CA 1
ATOM 1330 C C . GLY A 1 178 ? 19.844 16.891 5.184 1 73 178 GLY A C 1
ATOM 1331 O O . GLY A 1 178 ? 20.438 17.25 6.207 1 73 178 GLY A O 1
ATOM 1332 N N . ARG A 1 179 ? 20.281 17.234 4.027 1 78.94 179 ARG A N 1
ATOM 1333 C CA . ARG A 1 179 ? 21.578 17.906 3.873 1 78.94 179 ARG A CA 1
ATOM 1334 C C . ARG A 1 179 ? 21.406 19.406 3.773 1 78.94 179 ARG A C 1
ATOM 1336 O O . ARG A 1 179 ? 22.391 20.156 3.73 1 78.94 179 ARG A O 1
ATOM 1343 N N . ALA A 1 180 ? 20.125 19.828 3.738 1 75.06 180 ALA A N 1
ATOM 1344 C CA . ALA A 1 180 ? 19.891 21.25 3.566 1 75.06 180 ALA A CA 1
ATOM 1345 C C . ALA A 1 180 ? 20.312 22.031 4.809 1 75.06 180 ALA A C 1
ATOM 1347 O O . ALA A 1 180 ? 20.047 21.609 5.938 1 75.06 180 ALA A O 1
ATOM 1348 N N . MET A 1 181 ? 20.969 23.094 4.566 1 69.38 181 MET A N 1
ATOM 1349 C CA . MET A 1 181 ? 21.578 23.859 5.656 1 69.38 181 MET A CA 1
ATOM 1350 C C . MET A 1 181 ? 20.672 24.984 6.117 1 69.38 181 MET A C 1
ATOM 1352 O O . MET A 1 181 ? 20.984 25.688 7.074 1 69.38 181 MET A O 1
ATOM 1356 N N . ALA A 1 182 ? 19.656 25.203 5.402 1 71.75 182 ALA A N 1
ATOM 1357 C CA . ALA A 1 182 ? 18.719 26.25 5.781 1 71.75 182 ALA A CA 1
ATOM 1358 C C . ALA A 1 182 ? 17.297 25.688 5.934 1 71.75 182 ALA A C 1
ATOM 1360 O O . ALA A 1 182 ? 16.938 24.719 5.273 1 71.75 182 ALA A O 1
ATOM 1361 N N . ASP A 1 183 ? 16.625 26.406 6.852 1 72.94 183 ASP A N 1
ATOM 1362 C CA . ASP A 1 183 ? 15.211 26.109 7.027 1 72.94 183 ASP A CA 1
ATOM 1363 C C . ASP A 1 183 ? 14.367 26.703 5.898 1 72.94 183 ASP A C 1
ATOM 1365 O O . ASP A 1 183 ? 14.281 27.922 5.762 1 72.94 183 ASP A O 1
ATOM 1369 N N . SER A 1 184 ? 13.68 25.922 5.234 1 76.88 184 SER A N 1
ATOM 1370 C CA . SER A 1 184 ? 12.938 26.344 4.051 1 76.88 184 SER A CA 1
ATOM 1371 C C . SER A 1 184 ? 11.805 27.281 4.422 1 76.88 184 SER A C 1
ATOM 1373 O O . SER A 1 184 ? 11.266 27.984 3.562 1 76.88 184 SER A O 1
ATOM 1375 N N . HIS A 1 185 ? 11.391 27.359 5.598 1 76.69 185 HIS A N 1
ATOM 1376 C CA . HIS A 1 185 ? 10.367 28.281 6.051 1 76.69 185 HIS A CA 1
ATOM 1377 C C . HIS A 1 185 ? 10.883 29.719 6.031 1 76.69 185 HIS A C 1
ATOM 1379 O O . HIS A 1 185 ? 10.086 30.672 6.027 1 76.69 185 HIS A O 1
ATOM 1385 N N . LEU A 1 186 ? 12.234 29.703 5.914 1 74.94 186 LEU A N 1
ATOM 1386 C CA . LEU A 1 186 ? 12.844 31.016 6.082 1 74.94 186 LEU A CA 1
ATOM 1387 C C . LEU A 1 186 ? 13.578 31.438 4.816 1 74.94 186 LEU A C 1
ATOM 1389 O O . LEU A 1 186 ? 13.562 32.625 4.453 1 74.94 186 LEU A O 1
ATOM 1393 N N . GLU A 1 187 ? 14.281 30.453 4.293 1 79.62 187 GLU A N 1
ATOM 1394 C CA . GLU A 1 187 ? 15.031 30.734 3.072 1 79.62 187 GLU A CA 1
ATOM 1395 C C . GLU A 1 187 ? 15.156 29.5 2.195 1 79.62 187 GLU A C 1
ATOM 1397 O O . GLU A 1 187 ? 14.898 28.375 2.654 1 79.62 187 GLU A O 1
ATOM 1402 N N . LEU A 1 188 ? 15.5 29.797 1.012 1 85 188 LEU A N 1
ATOM 1403 C CA . LEU A 1 188 ? 15.648 28.688 0.064 1 85 188 LEU A CA 1
ATOM 1404 C C . LEU A 1 188 ? 16.938 27.922 0.319 1 85 188 LEU A C 1
ATOM 1406 O O . LEU A 1 188 ? 18.031 28.453 0.095 1 85 188 LEU A O 1
ATOM 1410 N N . PRO A 1 189 ? 16.797 26.734 0.808 1 89.44 189 PRO A N 1
ATOM 1411 C CA . PRO A 1 189 ? 18.016 25.922 1.011 1 89.44 189 PRO A CA 1
ATOM 1412 C C . PRO A 1 189 ? 18.609 25.438 -0.299 1 89.44 189 PRO A C 1
ATOM 1414 O O . PRO A 1 189 ? 17.875 25.094 -1.233 1 89.44 189 PRO A O 1
ATOM 1417 N N . VAL A 1 190 ? 19.938 25.422 -0.369 1 92 190 VAL A N 1
ATOM 1418 C CA . VAL A 1 190 ? 20.672 24.922 -1.526 1 92 190 VAL A CA 1
ATOM 1419 C C . VAL A 1 190 ? 21.609 23.797 -1.102 1 92 190 VAL A C 1
ATOM 1421 O O . VAL A 1 190 ? 22.344 23.922 -0.127 1 92 190 VAL A O 1
ATOM 1424 N N . VAL A 1 191 ? 21.5 22.719 -1.753 1 91.81 191 VAL A N 1
ATOM 1425 C CA . VAL A 1 191 ? 22.344 21.562 -1.521 1 91.81 191 VAL A CA 1
ATOM 1426 C C . VAL A 1 191 ? 23.297 21.375 -2.697 1 91.81 191 VAL A C 1
ATOM 1428 O O . VAL A 1 191 ? 22.859 21.234 -3.842 1 91.81 191 VAL A O 1
ATOM 1431 N N . ASN A 1 192 ? 24.578 21.281 -2.426 1 92.69 192 ASN A N 1
ATOM 1432 C CA . ASN A 1 192 ? 25.609 21.25 -3.469 1 92.69 192 ASN A CA 1
ATOM 1433 C C . ASN A 1 192 ? 26.203 19.859 -3.633 1 92.69 192 ASN A C 1
ATOM 1435 O O . ASN A 1 192 ? 27.062 19.641 -4.488 1 92.69 192 ASN A O 1
ATOM 1439 N N . ALA A 1 193 ? 25.688 18.922 -2.926 1 92.44 193 ALA A N 1
ATOM 1440 C CA . ALA A 1 193 ? 26.203 17.562 -3.012 1 92.44 193 ALA A CA 1
ATOM 1441 C C . ALA A 1 193 ? 26.047 17 -4.422 1 92.44 193 ALA A C 1
ATOM 1443 O O . ALA A 1 193 ? 25.109 17.359 -5.137 1 92.44 193 ALA A O 1
ATOM 1444 N N . LYS A 1 194 ? 27.078 16.094 -4.82 1 95.94 194 LYS A N 1
ATOM 1445 C CA . LYS A 1 194 ? 27.031 15.414 -6.113 1 95.94 194 LYS A CA 1
ATOM 1446 C C . LYS A 1 194 ? 25.859 14.438 -6.172 1 95.94 194 LYS A C 1
ATOM 1448 O O . LYS A 1 194 ? 25.422 13.922 -5.141 1 95.94 194 LYS A O 1
ATOM 1453 N N . LEU A 1 195 ? 25.344 14.258 -7.348 1 96.62 195 LEU A N 1
ATOM 1454 C CA . LEU A 1 195 ? 24.188 13.406 -7.574 1 96.62 195 LEU A CA 1
ATOM 1455 C C . LEU A 1 195 ? 24.406 12.016 -6.973 1 96.62 195 LEU A C 1
ATOM 1457 O O . LEU A 1 195 ? 23.5 11.453 -6.355 1 96.62 195 LEU A O 1
ATOM 1461 N N . ALA A 1 196 ? 25.578 11.461 -7.164 1 96.56 196 ALA A N 1
ATOM 1462 C CA . ALA A 1 196 ? 25.891 10.125 -6.656 1 96.56 196 ALA A CA 1
ATOM 1463 C C . ALA A 1 196 ? 25.766 10.07 -5.137 1 96.56 196 ALA A C 1
ATOM 1465 O O . ALA A 1 196 ? 25.328 9.062 -4.574 1 96.56 196 ALA A O 1
ATOM 1466 N N . GLU A 1 197 ? 26.172 11.125 -4.477 1 94.38 197 GLU A N 1
ATOM 1467 C CA . GLU A 1 197 ? 26.062 11.211 -3.021 1 94.38 197 GLU A CA 1
ATOM 1468 C C . GLU A 1 197 ? 24.609 11.305 -2.582 1 94.38 197 GLU A C 1
ATOM 1470 O O . GLU A 1 197 ? 24.203 10.633 -1.63 1 94.38 197 GLU A O 1
ATOM 1475 N N . LEU A 1 198 ? 23.875 12.18 -3.273 1 95.44 198 LEU A N 1
ATOM 1476 C CA . LEU A 1 198 ? 22.453 12.312 -2.986 1 95.44 198 LEU A CA 1
ATOM 1477 C C . LEU A 1 198 ? 21.734 10.977 -3.162 1 95.44 198 LEU A C 1
ATOM 1479 O O . LEU A 1 198 ? 20.938 10.578 -2.314 1 95.44 198 LEU A O 1
ATOM 1483 N N . ASP A 1 199 ? 22.062 10.32 -4.219 1 95.56 199 ASP A N 1
ATOM 1484 C CA . ASP A 1 199 ? 21.438 9.047 -4.574 1 95.56 199 ASP A CA 1
ATOM 1485 C C . ASP A 1 199 ? 21.703 7.988 -3.506 1 95.56 199 ASP A C 1
ATOM 1487 O O . ASP A 1 199 ? 20.797 7.238 -3.135 1 95.56 199 ASP A O 1
ATOM 1491 N N . ALA A 1 200 ? 22.891 7.926 -2.959 1 94.06 200 ALA A N 1
ATOM 1492 C CA . ALA A 1 200 ? 23.312 6.883 -2.037 1 94.06 200 ALA A CA 1
ATOM 1493 C C . ALA A 1 200 ? 22.766 7.121 -0.636 1 94.06 200 ALA A C 1
ATOM 1495 O O . ALA A 1 200 ? 22.609 6.18 0.15 1 94.06 200 ALA A O 1
ATOM 1496 N N . ARG A 1 201 ? 22.406 8.383 -0.389 1 94.44 201 ARG A N 1
ATOM 1497 C CA . ARG A 1 201 ? 22.062 8.68 0.999 1 94.44 201 ARG A CA 1
ATOM 1498 C C . ARG A 1 201 ? 20.688 9.32 1.099 1 94.44 201 ARG A C 1
ATOM 1500 O O . ARG A 1 201 ? 19.75 8.703 1.623 1 94.44 201 ARG A O 1
ATOM 1507 N N . ASP A 1 202 ? 20.484 10.438 0.472 1 94.94 202 ASP A N 1
ATOM 1508 C CA . ASP A 1 202 ? 19.266 11.242 0.658 1 94.94 202 ASP A CA 1
ATOM 1509 C C . ASP A 1 202 ? 18.078 10.609 -0.06 1 94.94 202 ASP A C 1
ATOM 1511 O O . ASP A 1 202 ? 16.969 10.609 0.463 1 94.94 202 ASP A O 1
ATOM 1515 N N . PHE A 1 203 ? 18.328 10.039 -1.271 1 97.62 203 PHE A N 1
ATOM 1516 C CA . PHE A 1 203 ? 17.25 9.484 -2.084 1 97.62 203 PHE A CA 1
ATOM 1517 C C . PHE A 1 203 ? 16.906 8.07 -1.637 1 97.62 203 PHE A C 1
ATOM 1519 O O . PHE A 1 203 ? 15.812 7.578 -1.912 1 97.62 203 PHE A O 1
ATOM 1526 N N . ALA A 1 204 ? 17.781 7.402 -0.902 1 97.56 204 ALA A N 1
ATOM 1527 C CA . ALA A 1 204 ? 17.734 5.961 -0.664 1 97.56 204 ALA A CA 1
ATOM 1528 C C . ALA A 1 204 ? 16.484 5.559 0.101 1 97.56 204 ALA A C 1
ATOM 1530 O O . ALA A 1 204 ? 15.773 4.633 -0.302 1 97.56 204 ALA A O 1
ATOM 1531 N N . PRO A 1 205 ? 16.141 6.293 1.206 1 98.25 205 PRO A N 1
ATOM 1532 C CA . PRO A 1 205 ? 14.938 5.871 1.909 1 98.25 205 PRO A CA 1
ATOM 1533 C C . PRO A 1 205 ? 13.68 5.969 1.039 1 98.25 205 PRO A C 1
ATOM 1535 O O . PRO A 1 205 ? 12.773 5.141 1.16 1 98.25 205 PRO A O 1
ATOM 1538 N N . PHE A 1 206 ? 13.664 6.949 0.168 1 98.62 206 PHE A N 1
ATOM 1539 C CA . PHE A 1 206 ? 12.5 7.156 -0.686 1 98.62 206 PHE A CA 1
ATOM 1540 C C . PHE A 1 206 ? 12.406 6.07 -1.751 1 98.62 206 PHE A C 1
ATOM 1542 O O . PHE A 1 206 ? 11.312 5.684 -2.16 1 98.62 206 PHE A O 1
ATOM 1549 N N . ARG A 1 207 ? 13.531 5.547 -2.188 1 97.94 207 ARG A N 1
ATOM 1550 C CA . ARG A 1 207 ? 13.516 4.414 -3.104 1 97.94 207 ARG A CA 1
ATOM 1551 C C . ARG A 1 207 ? 12.906 3.184 -2.443 1 97.94 207 ARG A C 1
ATOM 1553 O O . ARG A 1 207 ? 12.125 2.461 -3.064 1 97.94 207 ARG A O 1
ATOM 1560 N N . VAL A 1 208 ? 13.258 3.035 -1.201 1 98.25 208 VAL A N 1
ATOM 1561 C CA . VAL A 1 208 ? 12.789 1.884 -0.439 1 98.25 208 VAL A CA 1
ATOM 1562 C C . VAL A 1 208 ? 11.281 2.004 -0.2 1 98.25 208 VAL A C 1
ATOM 1564 O O . VAL A 1 208 ? 10.57 0.997 -0.163 1 98.25 208 VAL A O 1
ATOM 1567 N N . LEU A 1 209 ? 10.75 3.23 -0.088 1 98.69 209 LEU A N 1
ATOM 1568 C CA . LEU A 1 209 ? 9.344 3.465 0.214 1 98.69 209 LEU A CA 1
ATOM 1569 C C . LEU A 1 209 ? 8.609 4.02 -1.004 1 98.69 209 LEU A C 1
ATOM 1571 O O . LEU A 1 209 ? 7.605 4.723 -0.863 1 98.69 209 LEU A O 1
ATOM 1575 N N . SER A 1 210 ? 9.094 3.719 -2.188 1 98.44 210 SER A N 1
ATOM 1576 C CA . SER A 1 210 ? 8.523 4.277 -3.41 1 98.44 210 SER A CA 1
ATOM 1577 C C . SER A 1 210 ? 7.113 3.748 -3.65 1 98.44 210 SER A C 1
ATOM 1579 O O . SER A 1 210 ? 6.383 4.273 -4.492 1 98.44 210 SER A O 1
ATOM 1581 N N . ASP A 1 211 ? 6.68 2.74 -2.912 1 98.25 211 ASP A N 1
ATOM 1582 C CA . ASP A 1 211 ? 5.359 2.145 -3.082 1 98.25 211 ASP A CA 1
ATOM 1583 C C . ASP A 1 211 ? 4.305 2.91 -2.283 1 98.25 211 ASP A C 1
ATOM 1585 O O . ASP A 1 211 ? 3.111 2.619 -2.379 1 98.25 211 ASP A O 1
ATOM 1589 N N . MET A 1 212 ? 4.711 3.902 -1.474 1 98.62 212 MET A N 1
ATOM 1590 C CA . MET A 1 212 ? 3.766 4.648 -0.652 1 98.62 212 MET A CA 1
ATOM 1591 C C . MET A 1 212 ? 2.803 5.449 -1.523 1 98.62 212 MET A C 1
ATOM 1593 O O . MET A 1 212 ? 3.127 5.793 -2.662 1 98.62 212 MET A O 1
ATOM 1597 N N . PRO A 1 213 ? 1.644 5.762 -1.017 1 98.38 213 PRO A N 1
ATOM 1598 C CA . PRO A 1 213 ? 0.604 6.363 -1.854 1 98.38 213 PRO A CA 1
ATOM 1599 C C . PRO A 1 213 ? 0.86 7.844 -2.143 1 98.38 213 PRO A C 1
ATOM 1601 O O . PRO A 1 213 ? 0.456 8.352 -3.191 1 98.38 213 PRO A O 1
ATOM 1604 N N . MET A 1 214 ? 1.492 8.531 -1.187 1 98.81 214 MET A N 1
ATOM 1605 C CA . MET A 1 214 ? 1.643 9.977 -1.332 1 98.81 214 MET A CA 1
ATOM 1606 C C . MET A 1 214 ? 3.035 10.422 -0.901 1 98.81 214 MET A C 1
ATOM 1608 O O . MET A 1 214 ? 3.65 9.805 -0.031 1 98.81 214 MET A O 1
ATOM 1612 N N . ALA A 1 215 ? 3.486 11.492 -1.503 1 98.94 215 ALA A N 1
ATOM 1613 C CA . ALA A 1 215 ? 4.754 12.125 -1.138 1 98.94 215 ALA A CA 1
ATOM 1614 C C . ALA A 1 215 ? 4.656 13.641 -1.209 1 98.94 215 ALA A C 1
ATOM 1616 O O . ALA A 1 215 ? 3.854 14.188 -1.976 1 98.94 215 ALA A O 1
ATOM 1617 N N . MET A 1 216 ? 5.41 14.297 -0.398 1 98.81 216 MET A N 1
ATOM 1618 C CA . MET A 1 216 ? 5.492 15.758 -0.355 1 98.81 216 MET A CA 1
ATOM 1619 C C . MET A 1 216 ? 6.871 16.234 -0.788 1 98.81 216 MET A C 1
ATOM 1621 O O . MET A 1 216 ? 7.887 15.797 -0.248 1 98.81 216 MET A O 1
ATOM 1625 N N . THR A 1 217 ? 6.941 17.172 -1.685 1 98.38 217 THR A N 1
ATOM 1626 C CA . THR A 1 217 ? 8.203 17.609 -2.27 1 98.38 217 THR A CA 1
ATOM 1627 C C . THR A 1 217 ? 8.953 18.516 -1.309 1 98.38 217 THR A C 1
ATOM 1629 O O . THR A 1 217 ? 8.336 19.219 -0.498 1 98.38 217 THR A O 1
ATOM 1632 N N . ALA A 1 218 ? 10.188 18.562 -1.518 1 95.62 218 ALA A N 1
ATOM 1633 C CA . ALA A 1 218 ? 11.062 19.469 -0.77 1 95.62 218 ALA A CA 1
ATOM 1634 C C . ALA A 1 218 ? 11.234 20.797 -1.501 1 95.62 218 ALA A C 1
ATOM 1636 O O . ALA A 1 218 ? 11.469 20.812 -2.713 1 95.62 218 ALA A O 1
ATOM 1637 N N . HIS A 1 219 ? 11.141 21.891 -0.767 1 95.19 219 HIS A N 1
ATOM 1638 C CA . HIS A 1 219 ? 11.555 23.203 -1.293 1 95.19 219 HIS A CA 1
ATOM 1639 C C . HIS A 1 219 ? 13.062 23.391 -1.173 1 95.19 219 HIS A C 1
ATOM 1641 O O . HIS A 1 219 ? 13.516 24.281 -0.463 1 95.19 219 HIS A O 1
ATOM 1647 N N . VAL A 1 220 ? 13.789 22.562 -1.855 1 94.38 220 VAL A N 1
ATOM 1648 C CA . VAL A 1 220 ? 15.242 22.562 -1.805 1 94.38 220 VAL A CA 1
ATOM 1649 C C . VAL A 1 220 ? 15.812 22.562 -3.223 1 94.38 220 VAL A C 1
ATOM 1651 O O . VAL A 1 220 ? 15.32 21.844 -4.094 1 94.38 220 VAL A O 1
ATOM 1654 N N . VAL A 1 221 ? 16.797 23.422 -3.445 1 95.44 221 VAL A N 1
ATOM 1655 C CA . VAL A 1 221 ? 17.547 23.422 -4.703 1 95.44 221 VAL A CA 1
ATOM 1656 C C . VAL A 1 221 ? 18.688 22.422 -4.621 1 95.44 221 VAL A C 1
ATOM 1658 O O . VAL A 1 221 ? 19.531 22.5 -3.723 1 95.44 221 VAL A O 1
ATOM 1661 N N . TYR A 1 222 ? 18.656 21.453 -5.43 1 96.31 222 TYR A N 1
ATOM 1662 C CA . TYR A 1 222 ? 19.797 20.562 -5.621 1 96.31 222 TYR A CA 1
ATOM 1663 C C . TYR A 1 222 ? 20.594 20.938 -6.863 1 96.31 222 TYR A C 1
ATOM 1665 O O . TYR A 1 222 ? 20.172 20.672 -7.988 1 96.31 222 TYR A O 1
ATOM 1673 N N . THR A 1 223 ? 21.734 21.469 -6.672 1 96.44 223 THR A N 1
ATOM 1674 C CA . THR A 1 223 ? 22.516 22.016 -7.777 1 96.44 223 THR A CA 1
ATOM 1675 C C . THR A 1 223 ? 22.891 20.938 -8.781 1 96.44 223 THR A C 1
ATOM 1677 O O . THR A 1 223 ? 23.016 21.203 -9.977 1 96.44 223 THR A O 1
ATOM 1680 N N . ALA A 1 224 ? 22.969 19.703 -8.32 1 96.69 224 ALA A N 1
ATOM 1681 C CA . ALA A 1 224 ? 23.328 18.578 -9.188 1 96.69 224 ALA A CA 1
ATOM 1682 C C . ALA A 1 224 ? 22.172 18.219 -10.117 1 96.69 224 ALA A C 1
ATOM 1684 O O . ALA A 1 224 ? 22.359 17.484 -11.086 1 96.69 224 ALA A O 1
ATOM 1685 N N . ILE A 1 225 ? 20.984 18.734 -9.812 1 97.75 225 ILE A N 1
ATOM 1686 C CA . ILE A 1 225 ? 19.781 18.391 -10.578 1 97.75 225 ILE A CA 1
ATOM 1687 C C . ILE A 1 225 ? 19.266 19.609 -11.328 1 97.75 225 ILE A C 1
ATOM 1689 O O . ILE A 1 225 ? 19.125 19.578 -12.555 1 97.75 225 ILE A O 1
ATOM 1693 N N . ASP A 1 226 ? 19.047 20.641 -10.648 1 97.44 226 ASP A N 1
ATOM 1694 C CA . ASP A 1 226 ? 18.531 21.906 -11.141 1 97.44 226 ASP A CA 1
ATOM 1695 C C . ASP A 1 226 ? 19.062 23.078 -10.297 1 97.44 226 ASP A C 1
ATOM 1697 O O . ASP A 1 226 ? 18.672 23.234 -9.141 1 97.44 226 ASP A O 1
ATOM 1701 N N . ARG A 1 227 ? 19.859 23.953 -10.844 1 96.38 227 ARG A N 1
ATOM 1702 C CA . ARG A 1 227 ? 20.531 25 -10.094 1 96.38 227 ARG A CA 1
ATOM 1703 C C . ARG A 1 227 ? 19.594 26.172 -9.828 1 96.38 227 ARG A C 1
ATOM 1705 O O . ARG A 1 227 ? 19.891 27.047 -9 1 96.38 227 ARG A O 1
ATOM 1712 N N . LYS A 1 228 ? 18.516 26.188 -10.453 1 95.19 228 LYS A N 1
ATOM 1713 C CA . LYS A 1 228 ? 17.656 27.375 -10.398 1 95.19 228 LYS A CA 1
ATOM 1714 C C . LYS A 1 228 ? 16.406 27.109 -9.555 1 95.19 228 LYS A C 1
ATOM 1716 O O . LYS A 1 228 ? 15.992 27.984 -8.781 1 95.19 228 LYS A O 1
ATOM 1721 N N . ASN A 1 229 ? 15.852 26 -9.711 1 96.25 229 ASN A N 1
ATOM 1722 C CA . ASN A 1 229 ? 14.547 25.75 -9.109 1 96.25 229 ASN A CA 1
ATOM 1723 C C . ASN A 1 229 ? 14.633 24.703 -8 1 96.25 229 ASN A C 1
ATOM 1725 O O . ASN A 1 229 ? 15.359 23.719 -8.125 1 96.25 229 ASN A O 1
ATOM 1729 N N . PRO A 1 230 ? 13.891 24.906 -6.91 1 96.69 230 PRO A N 1
ATOM 1730 C CA . PRO A 1 230 ? 13.75 23.828 -5.938 1 96.69 230 PRO A CA 1
ATOM 1731 C C . PRO A 1 230 ? 13.023 22.609 -6.508 1 96.69 230 PRO A C 1
ATOM 1733 O O . PRO A 1 230 ? 12.375 22.719 -7.555 1 96.69 230 PRO A O 1
ATOM 1736 N N . ALA A 1 231 ? 13.117 21.5 -5.84 1 97.44 231 ALA A N 1
ATOM 1737 C CA . ALA A 1 231 ? 12.523 20.25 -6.324 1 97.44 231 ALA A CA 1
ATOM 1738 C C . ALA A 1 231 ? 11.055 20.438 -6.664 1 97.44 231 ALA A C 1
ATOM 1740 O O . ALA A 1 231 ? 10.578 19.953 -7.691 1 97.44 231 ALA A O 1
ATOM 1741 N N . THR A 1 232 ? 10.305 21.203 -5.91 1 98 232 THR A N 1
ATOM 1742 C CA . THR A 1 232 ? 8.867 21.406 -6.043 1 98 232 THR A CA 1
ATOM 1743 C C . THR A 1 232 ? 8.531 22.016 -7.402 1 98 232 THR A C 1
ATOM 1745 O O . THR A 1 232 ? 7.508 21.688 -8 1 98 232 THR A O 1
ATOM 1748 N N . THR A 1 233 ? 9.383 22.875 -7.891 1 97.88 233 THR A N 1
ATOM 1749 C CA . THR A 1 233 ? 9.078 23.578 -9.133 1 97.88 233 THR A CA 1
ATOM 1750 C C . THR A 1 233 ? 10.062 23.188 -10.227 1 97.88 233 THR A C 1
ATOM 1752 O O . THR A 1 233 ? 10.203 23.891 -11.227 1 97.88 233 THR A O 1
ATOM 1755 N N . SER A 1 234 ? 10.773 22.125 -10.031 1 98.44 234 SER A N 1
ATOM 1756 C CA . SER A 1 234 ? 11.742 21.656 -11.023 1 98.44 234 SER A CA 1
ATOM 1757 C C . SER A 1 234 ? 11.195 20.453 -11.797 1 98.44 234 SER A C 1
ATOM 1759 O O . SER A 1 234 ? 11.086 19.359 -11.242 1 98.44 234 SER A O 1
ATOM 1761 N N . LYS A 1 235 ? 10.945 20.672 -13.086 1 98.44 235 LYS A N 1
ATOM 1762 C CA . LYS A 1 235 ? 10.508 19.562 -13.938 1 98.44 235 LYS A CA 1
ATOM 1763 C C . LYS A 1 235 ? 11.531 18.438 -13.961 1 98.44 235 LYS A C 1
ATOM 1765 O O . LYS A 1 235 ? 11.172 17.266 -13.938 1 98.44 235 LYS A O 1
ATOM 1770 N N . LYS A 1 236 ? 12.766 18.797 -13.984 1 98.44 236 LYS A N 1
ATOM 1771 C CA . LYS A 1 236 ? 13.859 17.828 -14.016 1 98.44 236 LYS A CA 1
ATOM 1772 C C . LYS A 1 236 ? 13.891 17 -12.734 1 98.44 236 LYS A C 1
ATOM 1774 O O . LYS A 1 236 ? 14.008 15.781 -12.781 1 98.44 236 LYS A O 1
ATOM 1779 N N . ALA A 1 237 ? 13.773 17.672 -11.578 1 98.5 237 ALA A N 1
ATOM 1780 C CA . ALA A 1 237 ? 13.797 16.953 -10.305 1 98.5 237 ALA A CA 1
ATOM 1781 C C . ALA A 1 237 ? 12.625 15.984 -10.195 1 98.5 237 ALA A C 1
ATOM 1783 O O . ALA A 1 237 ? 12.789 14.844 -9.766 1 98.5 237 ALA A O 1
ATOM 1784 N N . ILE A 1 238 ? 11.469 16.406 -10.602 1 98.75 238 ILE A N 1
ATOM 1785 C CA . ILE A 1 238 ? 10.273 15.578 -10.445 1 98.75 238 ILE A CA 1
ATOM 1786 C C . ILE A 1 238 ? 10.297 14.438 -11.461 1 98.75 238 ILE A C 1
ATOM 1788 O O . ILE A 1 238 ? 10.117 13.266 -11.102 1 98.75 238 ILE A O 1
ATOM 1792 N N . LYS A 1 239 ? 10.594 14.727 -12.672 1 98.44 239 LYS A N 1
ATOM 1793 C CA . LYS A 1 239 ? 10.547 13.695 -13.711 1 98.44 239 LYS A CA 1
ATOM 1794 C C . LYS A 1 239 ? 11.727 12.734 -13.586 1 98.44 239 LYS A C 1
ATOM 1796 O O . LYS A 1 239 ? 11.531 11.523 -13.43 1 98.44 239 LYS A O 1
ATOM 1801 N N . LYS A 1 240 ? 12.93 13.211 -13.539 1 98.31 240 LYS A N 1
ATOM 1802 C CA . LYS A 1 240 ? 14.117 12.359 -13.656 1 98.31 240 LYS A CA 1
ATOM 1803 C C . LYS A 1 240 ? 14.445 11.695 -12.328 1 98.31 240 LYS A C 1
ATOM 1805 O O . LYS A 1 240 ? 14.906 10.547 -12.297 1 98.31 240 LYS A O 1
ATOM 1810 N N . ILE A 1 241 ? 14.234 12.422 -11.219 1 98.44 241 ILE A N 1
ATOM 1811 C CA . ILE A 1 241 ? 14.656 11.883 -9.93 1 98.44 241 ILE A CA 1
ATOM 1812 C C . ILE A 1 241 ? 13.477 11.188 -9.25 1 98.44 241 ILE A C 1
ATOM 1814 O O . ILE A 1 241 ? 13.508 9.984 -9.008 1 98.44 241 ILE A O 1
ATOM 1818 N N . ILE A 1 242 ? 12.391 11.875 -9.031 1 98.69 242 ILE A N 1
ATOM 1819 C CA . ILE A 1 242 ? 11.297 11.367 -8.219 1 98.69 242 ILE A CA 1
ATOM 1820 C C . ILE A 1 242 ? 10.555 10.266 -8.977 1 98.69 242 ILE A C 1
ATOM 1822 O O . ILE A 1 242 ? 10.391 9.156 -8.461 1 98.69 242 ILE A O 1
ATOM 1826 N N . ARG A 1 243 ? 10.18 10.523 -10.258 1 98.38 243 ARG A N 1
ATOM 1827 C CA . ARG A 1 243 ? 9.359 9.578 -11.008 1 98.38 243 ARG A CA 1
ATOM 1828 C C . ARG A 1 243 ? 10.203 8.461 -11.602 1 98.38 243 ARG A C 1
ATOM 1830 O O . ARG A 1 243 ? 9.844 7.285 -11.508 1 98.38 243 ARG A O 1
ATOM 1837 N N . GLU A 1 244 ? 11.352 8.766 -12.203 1 97.19 244 GLU A N 1
ATOM 1838 C CA . GLU A 1 244 ? 12.125 7.766 -12.938 1 97.19 244 GLU A CA 1
ATOM 1839 C C . GLU A 1 244 ? 13.141 7.078 -12.031 1 97.19 244 GLU A C 1
ATOM 1841 O O . GLU A 1 244 ? 13.062 5.867 -11.805 1 97.19 244 GLU A O 1
ATOM 1846 N N . SER A 1 245 ? 14.039 7.832 -11.367 1 96.88 245 SER A N 1
ATOM 1847 C CA . SER A 1 245 ? 15.125 7.242 -10.586 1 96.88 245 SER A CA 1
ATOM 1848 C C . SER A 1 245 ? 14.594 6.582 -9.32 1 96.88 245 SER A C 1
ATOM 1850 O O . SER A 1 245 ? 14.852 5.402 -9.078 1 96.88 245 SER A O 1
ATOM 1852 N N . ILE A 1 246 ? 13.844 7.312 -8.508 1 97.69 246 ILE A N 1
ATOM 1853 C CA . ILE A 1 246 ? 13.281 6.789 -7.27 1 97.69 246 ILE A CA 1
ATOM 1854 C C . ILE A 1 246 ? 12.164 5.797 -7.582 1 97.69 246 ILE A C 1
ATOM 1856 O O . ILE A 1 246 ? 11.992 4.805 -6.871 1 97.69 246 ILE A O 1
ATOM 1860 N N . GLY A 1 247 ? 11.43 6.105 -8.641 1 97.25 247 GLY A N 1
ATOM 1861 C CA . GLY A 1 247 ? 10.367 5.211 -9.086 1 97.25 247 GLY A CA 1
ATOM 1862 C C . GLY A 1 247 ? 9.055 5.449 -8.367 1 97.25 247 GLY A C 1
ATOM 1863 O O . GLY A 1 247 ? 8.211 4.551 -8.297 1 97.25 247 GLY A O 1
ATOM 1864 N N . PHE A 1 248 ? 8.914 6.637 -7.801 1 98.56 248 PHE A N 1
ATOM 1865 C CA . PHE A 1 248 ? 7.668 6.941 -7.105 1 98.56 248 PHE A CA 1
ATOM 1866 C C . PHE A 1 248 ? 6.555 7.262 -8.094 1 98.56 248 PHE A C 1
ATOM 1868 O O . PHE A 1 248 ? 6.645 8.234 -8.844 1 98.56 248 PHE A O 1
ATOM 1875 N N . ASP A 1 249 ? 5.465 6.555 -8.078 1 97.25 249 ASP A N 1
ATOM 1876 C CA . ASP A 1 249 ? 4.355 6.785 -9 1 97.25 249 ASP A CA 1
ATOM 1877 C C . ASP A 1 249 ? 3.09 7.176 -8.25 1 97.25 249 ASP A C 1
ATOM 1879 O O . ASP A 1 249 ? 1.997 7.188 -8.82 1 97.25 249 ASP A O 1
ATOM 1883 N N . GLY A 1 250 ? 3.176 7.426 -6.918 1 98.31 250 GLY A N 1
ATOM 1884 C CA . GLY A 1 250 ? 2.039 7.871 -6.129 1 98.31 250 GLY A CA 1
ATOM 1885 C C . GLY A 1 250 ? 1.7 9.336 -6.34 1 98.31 250 GLY A C 1
ATOM 1886 O O . GLY A 1 250 ? 2.227 9.969 -7.254 1 98.31 250 GLY A O 1
ATOM 1887 N N . LEU A 1 251 ? 0.746 9.844 -5.586 1 98.81 251 LEU A N 1
ATOM 1888 C CA . LEU A 1 251 ? 0.321 11.234 -5.68 1 98.81 251 LEU A CA 1
ATOM 1889 C C . LEU A 1 251 ? 1.372 12.164 -5.082 1 98.81 251 LEU A C 1
ATOM 1891 O O . LEU A 1 251 ? 1.778 11.992 -3.932 1 98.81 251 LEU A O 1
ATOM 1895 N N . LEU A 1 252 ? 1.833 13.094 -5.871 1 98.94 252 LEU A N 1
ATOM 1896 C CA . LEU A 1 252 ? 2.881 14.023 -5.461 1 98.94 252 LEU A CA 1
ATOM 1897 C C . LEU A 1 252 ? 2.297 15.398 -5.152 1 98.94 252 LEU A C 1
ATOM 1899 O O . LEU A 1 252 ? 1.666 16.016 -6.016 1 98.94 252 LEU A O 1
ATOM 1903 N N . MET A 1 253 ? 2.479 15.836 -3.949 1 98.88 253 MET A N 1
ATOM 1904 C CA . MET A 1 253 ? 1.999 17.156 -3.559 1 98.88 253 MET A CA 1
ATOM 1905 C C . MET A 1 253 ? 3.166 18.094 -3.252 1 98.88 253 MET A C 1
ATOM 1907 O O . MET A 1 253 ? 4.242 17.641 -2.857 1 98.88 253 MET A O 1
ATOM 1911 N N . SER A 1 254 ? 2.945 19.344 -3.42 1 98.62 254 SER A N 1
ATOM 1912 C CA . SER A 1 254 ? 3.93 20.312 -2.967 1 98.62 254 SER A CA 1
ATOM 1913 C C . SER A 1 254 ? 3.975 20.391 -1.444 1 98.62 254 SER A C 1
ATOM 1915 O O . SER A 1 254 ? 3.016 20.016 -0.771 1 98.62 254 SER A O 1
ATOM 1917 N N . ASP A 1 255 ? 5.082 20.875 -0.936 1 96.44 255 ASP A N 1
ATOM 1918 C CA . ASP A 1 255 ? 5.039 21.453 0.407 1 96.44 255 ASP A CA 1
ATOM 1919 C C . ASP A 1 255 ? 4.289 22.781 0.416 1 96.44 255 ASP A C 1
ATOM 1921 O O . ASP A 1 255 ? 3.828 23.25 -0.628 1 96.44 255 ASP A O 1
ATOM 1925 N N . ASP A 1 256 ? 4.094 23.375 1.512 1 96.69 256 ASP A N 1
ATOM 1926 C CA . ASP A 1 256 ? 3.266 24.562 1.688 1 96.69 256 ASP A CA 1
ATOM 1927 C C . ASP A 1 256 ? 3.736 25.703 0.784 1 96.69 256 ASP A C 1
ATOM 1929 O O . ASP A 1 256 ? 4.895 26.109 0.85 1 96.69 256 ASP A O 1
ATOM 1933 N N . LEU A 1 257 ? 2.859 26.234 0.006 1 96.31 257 LEU A N 1
ATOM 1934 C CA . LEU A 1 257 ? 3.172 27.281 -0.952 1 96.31 257 LEU A CA 1
ATOM 1935 C C . LEU A 1 257 ? 3.443 28.609 -0.238 1 96.31 257 LEU A C 1
ATOM 1937 O O . LEU A 1 257 ? 3.977 29.547 -0.837 1 96.31 257 LEU A O 1
ATOM 1941 N N . SER A 1 258 ? 3.078 28.703 0.962 1 92.5 258 SER A N 1
ATOM 1942 C CA . SER A 1 258 ? 3.258 29.953 1.694 1 92.5 258 SER A CA 1
ATOM 1943 C C . SER A 1 258 ? 4.68 30.062 2.236 1 92.5 258 SER A C 1
ATOM 1945 O O . SER A 1 258 ? 5.066 31.125 2.746 1 92.5 258 SER A O 1
ATOM 1947 N N . MET A 1 259 ? 5.422 29.016 2.061 1 86.69 259 MET A N 1
ATOM 1948 C CA . MET A 1 259 ? 6.793 29.047 2.557 1 86.69 259 MET A CA 1
ATOM 1949 C C . MET A 1 259 ? 7.66 29.984 1.724 1 86.69 259 MET A C 1
ATOM 1951 O O . MET A 1 259 ? 7.508 30.047 0.502 1 86.69 259 MET A O 1
ATOM 1955 N N . LYS A 1 260 ? 8.617 30.594 2.332 1 82.81 260 LYS A N 1
ATOM 1956 C CA . LYS A 1 260 ? 9.406 31.672 1.744 1 82.81 260 LYS A CA 1
ATOM 1957 C C . LYS A 1 260 ? 10.43 31.141 0.756 1 82.81 260 LYS A C 1
ATOM 1959 O O . LYS A 1 260 ? 11.023 31.891 -0.014 1 82.81 260 LYS A O 1
ATOM 1964 N N . ALA A 1 261 ? 10.531 29.953 0.741 1 81.5 261 ALA A N 1
ATOM 1965 C CA . ALA A 1 261 ? 11.516 29.312 -0.134 1 81.5 261 ALA A CA 1
ATOM 1966 C C . ALA A 1 261 ? 11.102 29.422 -1.598 1 81.5 261 ALA A C 1
ATOM 1968 O O . ALA A 1 261 ? 11.938 29.297 -2.498 1 81.5 261 ALA A O 1
ATOM 1969 N N . LEU A 1 262 ? 9.875 29.656 -1.84 1 84 262 LEU A N 1
ATOM 1970 C CA . LEU A 1 262 ? 9.406 29.719 -3.221 1 84 262 LEU A CA 1
ATOM 1971 C C . LEU A 1 262 ? 9.336 31.172 -3.699 1 84 262 LEU A C 1
ATOM 1973 O O . LEU A 1 262 ? 8.969 32.062 -2.934 1 84 262 LEU A O 1
ATOM 1977 N N . SER A 1 263 ? 9.625 31.297 -4.922 1 84.81 263 SER A N 1
ATOM 1978 C CA . SER A 1 263 ? 9.586 32.625 -5.512 1 84.81 263 SER A CA 1
ATOM 1979 C C . SER A 1 263 ? 8.266 32.875 -6.242 1 84.81 263 SER A C 1
ATOM 1981 O O . SER A 1 263 ? 7.539 31.922 -6.547 1 84.81 263 SER A O 1
ATOM 1983 N N . GLY A 1 264 ? 7.961 34.188 -6.391 1 89.25 264 GLY A N 1
ATOM 1984 C CA . GLY A 1 264 ? 6.762 34.562 -7.125 1 89.25 264 GLY A CA 1
ATOM 1985 C C . GLY A 1 264 ? 5.535 34.688 -6.242 1 89.25 264 GLY A C 1
ATOM 1986 O O . GLY A 1 264 ? 5.598 34.406 -5.043 1 89.25 264 GLY A O 1
ATOM 1987 N N . ASP A 1 265 ? 4.488 35.125 -6.863 1 94.56 265 ASP A N 1
ATOM 1988 C CA . ASP A 1 265 ? 3.24 35.25 -6.117 1 94.56 265 ASP A CA 1
ATOM 1989 C C . ASP A 1 265 ? 2.527 33.875 -6.031 1 94.56 265 ASP A C 1
ATOM 1991 O O . ASP A 1 265 ? 2.992 32.906 -6.594 1 94.56 265 ASP A O 1
ATOM 1995 N N . PHE A 1 266 ? 1.498 33.875 -5.32 1 96.75 266 PHE A N 1
ATOM 1996 C CA . PHE A 1 266 ? 0.825 32.625 -4.996 1 96.75 266 PHE A CA 1
ATOM 1997 C C . PHE A 1 266 ? 0.291 31.938 -6.258 1 96.75 266 PHE A C 1
ATOM 1999 O O . PHE A 1 266 ? 0.343 30.719 -6.391 1 96.75 266 PHE A O 1
ATOM 2006 N N . LYS A 1 267 ? -0.248 32.719 -7.152 1 97.5 267 LYS A N 1
ATOM 2007 C CA . LYS A 1 267 ? -0.71 32.188 -8.43 1 97.5 267 LYS A CA 1
ATOM 2008 C C . LYS A 1 267 ? 0.427 31.516 -9.188 1 97.5 267 LYS A C 1
ATOM 2010 O O . LYS A 1 267 ? 0.281 30.375 -9.641 1 97.5 267 LYS A O 1
ATOM 2015 N N . GLN A 1 268 ? 1.51 32.125 -9.281 1 97.06 268 GLN A N 1
ATOM 2016 C CA . GLN A 1 268 ? 2.664 31.625 -10.016 1 97.06 268 GLN A CA 1
ATOM 2017 C C . GLN A 1 268 ? 3.246 30.391 -9.32 1 97.06 268 GLN A C 1
ATOM 2019 O O . GLN A 1 268 ? 3.627 29.422 -9.984 1 97.06 268 GLN A O 1
ATOM 2024 N N . ARG A 1 269 ? 3.332 30.453 -8.023 1 97.38 269 ARG A N 1
ATOM 2025 C CA . ARG A 1 269 ? 3.834 29.312 -7.266 1 97.38 269 ARG A CA 1
ATOM 2026 C C . ARG A 1 269 ? 3.004 28.062 -7.547 1 97.38 269 ARG A C 1
ATOM 2028 O O . ARG A 1 269 ? 3.555 26.984 -7.758 1 97.38 269 ARG A O 1
ATOM 2035 N N . ALA A 1 270 ? 1.702 28.25 -7.578 1 98.31 270 ALA A N 1
ATOM 2036 C CA . ALA A 1 270 ? 0.798 27.141 -7.84 1 98.31 270 ALA A CA 1
ATOM 2037 C C . ALA A 1 270 ? 0.988 26.594 -9.258 1 98.31 270 ALA A C 1
ATOM 2039 O O . ALA A 1 270 ? 1.168 25.391 -9.453 1 98.31 270 ALA A O 1
ATOM 2040 N N . LYS A 1 271 ? 1.047 27.484 -10.188 1 98 271 LYS A N 1
ATOM 2041 C CA . LYS A 1 271 ? 1.205 27.094 -11.586 1 98 271 LYS A CA 1
ATOM 2042 C C . LYS A 1 271 ? 2.533 26.375 -11.812 1 98 271 LYS A C 1
ATOM 2044 O O . LYS A 1 271 ? 2.586 25.344 -12.5 1 98 271 LYS A O 1
ATOM 2049 N N . ASP A 1 272 ? 3.549 26.969 -11.273 1 97.94 272 ASP A N 1
ATOM 2050 C CA . ASP A 1 272 ? 4.883 26.406 -11.461 1 97.94 272 ASP A CA 1
ATOM 2051 C C . ASP A 1 272 ? 4.984 25 -10.859 1 97.94 272 ASP A C 1
ATOM 2053 O O . ASP A 1 272 ? 5.594 24.109 -11.445 1 97.94 272 ASP A O 1
ATOM 2057 N N . SER A 1 273 ? 4.41 24.797 -9.656 1 98.44 273 SER A N 1
ATOM 2058 C CA . SER A 1 273 ? 4.438 23.484 -8.992 1 98.44 273 SER A CA 1
ATOM 2059 C C . SER A 1 273 ? 3.705 22.438 -9.812 1 98.44 273 SER A C 1
ATOM 2061 O O . SER A 1 273 ? 4.215 21.328 -10.008 1 98.44 273 SER A O 1
ATOM 2063 N N . LEU A 1 274 ? 2.527 22.781 -10.344 1 98.56 274 LEU A N 1
ATOM 2064 C CA . LEU A 1 274 ? 1.731 21.844 -11.141 1 98.56 274 LEU A CA 1
ATOM 2065 C C . LEU A 1 274 ? 2.406 21.562 -12.484 1 98.56 274 LEU A C 1
ATOM 2067 O O . LEU A 1 274 ? 2.449 20.422 -12.93 1 98.56 274 LEU A O 1
ATOM 2071 N N . SER A 1 275 ? 2.965 22.594 -13.062 1 97.94 275 SER A N 1
ATOM 2072 C CA . SER A 1 275 ? 3.635 22.453 -14.352 1 97.94 275 SER A CA 1
ATOM 2073 C C . SER A 1 275 ? 4.887 21.594 -14.227 1 97.94 275 SER A C 1
ATOM 2075 O O . SER A 1 275 ? 5.254 20.875 -15.164 1 97.94 275 SER A O 1
ATOM 2077 N N . ALA A 1 276 ? 5.531 21.672 -13.031 1 98.44 276 ALA A N 1
ATOM 2078 C CA . ALA A 1 276 ? 6.746 20.891 -12.797 1 98.44 276 ALA A CA 1
ATOM 2079 C C . ALA A 1 276 ? 6.426 19.406 -12.656 1 98.44 276 ALA A C 1
ATOM 2081 O O . ALA A 1 276 ? 7.297 18.562 -12.859 1 98.44 276 ALA A O 1
ATOM 2082 N N . GLY A 1 277 ? 5.168 19.094 -12.227 1 98.56 277 GLY A N 1
ATOM 2083 C CA . GLY A 1 277 ? 4.805 17.688 -12.18 1 98.56 277 GLY A CA 1
ATOM 2084 C C . GLY A 1 277 ? 4.078 17.297 -10.906 1 98.56 277 GLY A C 1
ATOM 2085 O O . GLY A 1 277 ? 3.689 16.141 -10.734 1 98.56 277 GLY A O 1
ATOM 2086 N N . CYS A 1 278 ? 3.896 18.25 -9.953 1 98.81 278 CYS A N 1
ATOM 2087 C CA . CYS A 1 278 ? 3.041 17.953 -8.805 1 98.81 278 CYS A CA 1
ATOM 2088 C C . CYS A 1 278 ? 1.621 17.641 -9.258 1 98.81 278 CYS A C 1
ATOM 2090 O O . CYS A 1 278 ? 1.114 18.234 -10.203 1 98.81 278 CYS A O 1
ATOM 2092 N N . ASP A 1 279 ? 1.006 16.734 -8.555 1 98.81 279 ASP A N 1
ATOM 2093 C CA . ASP A 1 279 ? -0.39 16.406 -8.828 1 98.81 279 ASP A CA 1
ATOM 2094 C C . ASP A 1 279 ? -1.329 17.422 -8.164 1 98.81 279 ASP A C 1
ATOM 2096 O O . ASP A 1 279 ? -2.406 17.703 -8.688 1 98.81 279 ASP A O 1
ATOM 2100 N N . VAL A 1 280 ? -0.944 17.859 -6.957 1 98.81 280 VAL A N 1
ATOM 2101 C CA . VAL A 1 280 ? -1.743 18.812 -6.184 1 98.81 280 VAL A CA 1
ATOM 2102 C C . VAL A 1 280 ? -0.824 19.781 -5.449 1 98.81 280 VAL A C 1
ATOM 2104 O O . VAL A 1 280 ? 0.323 19.453 -5.141 1 98.81 280 VAL A O 1
ATOM 2107 N N . VAL A 1 281 ? -1.342 20.984 -5.203 1 98.88 281 VAL A N 1
ATOM 2108 C CA . VAL A 1 281 ? -0.589 21.984 -4.438 1 98.88 281 VAL A CA 1
ATOM 2109 C C . VAL A 1 281 ? -1.185 22.109 -3.037 1 98.88 281 VAL A C 1
ATOM 2111 O O . VAL A 1 281 ? -2.375 21.859 -2.834 1 98.88 281 VAL A O 1
ATOM 2114 N N . LEU A 1 282 ? -0.332 22.484 -2.082 1 98.75 282 LEU A N 1
ATOM 2115 C CA . LEU A 1 282 ? -0.713 22.594 -0.678 1 98.75 282 LEU A CA 1
ATOM 2116 C C . LEU A 1 282 ? -0.611 24.047 -0.204 1 98.75 282 LEU A C 1
ATOM 2118 O O . LEU A 1 282 ? 0.43 24.688 -0.371 1 98.75 282 LEU A O 1
ATOM 2122 N N . HIS A 1 283 ? -1.645 24.625 0.23 1 98.44 283 HIS A N 1
ATOM 2123 C CA . HIS A 1 283 ? -1.678 25.906 0.922 1 98.44 283 HIS A CA 1
ATOM 2124 C C . HIS A 1 283 ? -2.309 25.766 2.303 1 98.44 283 HIS A C 1
ATOM 2126 O O . HIS A 1 283 ? -3.496 25.469 2.42 1 98.44 283 HIS A O 1
ATOM 2132 N N . CYS A 1 284 ? -1.613 26.188 3.389 1 95.94 284 CYS A N 1
ATOM 2133 C CA . CYS A 1 284 ? -1.944 25.672 4.711 1 95.94 284 CYS A CA 1
ATOM 2134 C C . CYS A 1 284 ? -2.596 26.734 5.574 1 95.94 284 CYS A C 1
ATOM 2136 O O . CYS A 1 284 ? -3.385 26.438 6.469 1 95.94 284 CYS A O 1
ATOM 2138 N N . ASN A 1 285 ? -2.389 27.984 5.375 1 94.88 285 ASN A N 1
ATOM 2139 C CA . ASN A 1 285 ? -2.529 28.938 6.469 1 94.88 285 ASN A CA 1
ATOM 2140 C C . ASN A 1 285 ? -3.965 29.438 6.594 1 94.88 285 ASN A C 1
ATOM 2142 O O . ASN A 1 285 ? -4.309 30.125 7.566 1 94.88 285 ASN A O 1
ATOM 2146 N N . GLY A 1 286 ? -4.793 29.172 5.633 1 95.56 286 GLY A N 1
ATOM 2147 C CA . GLY A 1 286 ? -6.207 29.5 5.734 1 95.56 286 GLY A CA 1
ATOM 2148 C C . GLY A 1 286 ? -6.508 30.953 5.414 1 95.56 286 GLY A C 1
ATOM 2149 O O . GLY A 1 286 ? -7.637 31.422 5.594 1 95.56 286 GLY A O 1
ATOM 2150 N N . ASP A 1 287 ? -5.52 31.719 4.984 1 97.62 287 ASP A N 1
ATOM 2151 C CA . ASP A 1 287 ? -5.742 33.094 4.566 1 97.62 287 ASP A CA 1
ATOM 2152 C C . ASP A 1 287 ? -6.547 33.156 3.27 1 97.62 287 ASP A C 1
ATOM 2154 O O . ASP A 1 287 ? -6.09 32.688 2.229 1 97.62 287 ASP A O 1
ATOM 2158 N N . MET A 1 288 ? -7.672 33.812 3.359 1 98.25 288 MET A N 1
ATOM 2159 C CA . MET A 1 288 ? -8.625 33.812 2.256 1 98.25 288 MET A CA 1
ATOM 2160 C C . MET A 1 288 ? -8.031 34.438 1.01 1 98.25 288 MET A C 1
ATOM 2162 O O . MET A 1 288 ? -8.172 33.938 -0.096 1 98.25 288 MET A O 1
ATOM 2166 N N . ALA A 1 289 ? -7.398 35.562 1.157 1 98 289 ALA A N 1
ATOM 2167 C CA . ALA A 1 289 ? -6.816 36.25 0.013 1 98 289 ALA A CA 1
ATOM 2168 C C . ALA A 1 289 ? -5.754 35.406 -0.669 1 98 289 ALA A C 1
ATOM 2170 O O . ALA A 1 289 ? -5.703 35.344 -1.899 1 98 289 ALA A O 1
ATOM 2171 N N . GLU A 1 290 ? -4.98 34.75 0.105 1 98 290 GLU A N 1
ATOM 2172 C CA . GLU A 1 290 ? -3.947 33.875 -0.441 1 98 290 GLU A CA 1
ATOM 2173 C C . GLU A 1 290 ? -4.562 32.656 -1.119 1 98 290 GLU A C 1
ATOM 2175 O O . GLU A 1 290 ? -4.121 32.25 -2.195 1 98 290 GLU A O 1
ATOM 2180 N N . MET A 1 291 ? -5.559 32.094 -0.474 1 98.5 291 MET A N 1
ATOM 2181 C CA . MET A 1 291 ? -6.219 30.922 -1.058 1 98.5 291 MET A CA 1
ATOM 2182 C C . MET A 1 291 ? -6.824 31.266 -2.416 1 98.5 291 MET A C 1
ATOM 2184 O O . MET A 1 291 ? -6.703 30.484 -3.367 1 98.5 291 MET A O 1
ATOM 2188 N N . LYS A 1 292 ? -7.457 32.438 -2.475 1 98.5 292 LYS A N 1
ATOM 2189 C CA . LYS A 1 292 ? -8.023 32.875 -3.744 1 98.5 292 LYS A CA 1
ATOM 2190 C C . LYS A 1 292 ? -6.938 33.031 -4.805 1 98.5 292 LYS A C 1
ATOM 2192 O O . LYS A 1 292 ? -7.121 32.656 -5.957 1 98.5 292 LYS A O 1
ATOM 2197 N N . ALA A 1 293 ? -5.852 33.594 -4.449 1 98.31 293 ALA A N 1
ATOM 2198 C CA . ALA A 1 293 ? -4.73 33.781 -5.367 1 98.31 293 ALA A CA 1
ATOM 2199 C C . ALA A 1 293 ? -4.191 32.438 -5.84 1 98.31 293 ALA A C 1
ATOM 2201 O O . ALA A 1 293 ? -3.953 32.25 -7.035 1 98.31 293 ALA A O 1
ATOM 2202 N N . VAL A 1 294 ? -3.984 31.516 -4.926 1 98.5 294 VAL A N 1
ATOM 2203 C CA . VAL A 1 294 ? -3.523 30.172 -5.262 1 98.5 294 VAL A CA 1
ATOM 2204 C C . VAL A 1 294 ? -4.484 29.531 -6.258 1 98.5 294 VAL A C 1
ATOM 2206 O O . VAL A 1 294 ? -4.066 29.031 -7.301 1 98.5 294 VAL A O 1
ATOM 2209 N N . MET A 1 295 ? -5.785 29.625 -5.965 1 98.56 295 MET A N 1
ATOM 2210 C CA . MET A 1 295 ? -6.789 28.906 -6.754 1 98.56 295 MET A CA 1
ATOM 2211 C C . MET A 1 295 ? -6.938 29.547 -8.133 1 98.56 295 MET A C 1
ATOM 2213 O O . MET A 1 295 ? -7.422 28.906 -9.07 1 98.56 295 MET A O 1
ATOM 2217 N N . SER A 1 296 ? -6.5 30.797 -8.289 1 98.19 296 SER A N 1
ATOM 2218 C CA . SER A 1 296 ? -6.512 31.422 -9.602 1 98.19 296 SER A CA 1
ATOM 2219 C C . SER A 1 296 ? -5.477 30.797 -10.531 1 98.19 296 SER A C 1
ATOM 2221 O O . SER A 1 296 ? -5.531 30.984 -11.75 1 98.19 296 SER A O 1
ATOM 2223 N N . GLY A 1 297 ? -4.523 30.031 -9.977 1 97.88 297 GLY A N 1
ATOM 2224 C CA . GLY A 1 297 ? -3.523 29.328 -10.758 1 97.88 297 GLY A CA 1
ATOM 2225 C C . GLY A 1 297 ? -3.744 27.828 -10.805 1 97.88 297 GLY A C 1
ATOM 2226 O O . GLY A 1 297 ? -2.922 27.078 -11.352 1 97.88 297 GLY A O 1
ATOM 2227 N N . VAL A 1 298 ? -4.812 27.375 -10.195 1 98 298 VAL A N 1
ATOM 2228 C CA . VAL A 1 298 ? -5.078 25.953 -10.055 1 98 298 VAL A CA 1
ATOM 2229 C C . VAL A 1 298 ? -6.312 25.578 -10.867 1 98 298 VAL A C 1
ATOM 2231 O O . VAL A 1 298 ? -7.359 26.219 -10.758 1 98 298 VAL A O 1
ATOM 2234 N N . GLY A 1 299 ? -6.266 24.609 -11.703 1 96.38 299 GLY A N 1
ATOM 2235 C CA . GLY A 1 299 ? -7.398 24.031 -12.414 1 96.38 299 GLY A CA 1
ATOM 2236 C C . GLY A 1 299 ? -7.871 22.719 -11.805 1 96.38 299 GLY A C 1
ATOM 2237 O O . GLY A 1 299 ? -7.449 22.344 -10.711 1 96.38 299 GLY A O 1
ATOM 2238 N N . ARG A 1 300 ? -8.711 22.109 -12.555 1 97.19 300 ARG A N 1
ATOM 2239 C CA . ARG A 1 300 ? -9.133 20.766 -12.172 1 97.19 300 ARG A CA 1
ATOM 2240 C C . ARG A 1 300 ? -7.992 19.766 -12.328 1 97.19 300 ARG A C 1
ATOM 2242 O O . ARG A 1 300 ? -7.094 19.969 -13.148 1 97.19 300 ARG A O 1
ATOM 2249 N N . MET A 1 301 ? -8.031 18.75 -11.547 1 97.12 301 MET A N 1
ATOM 2250 C CA . MET A 1 301 ? -7.004 17.719 -11.648 1 97.12 301 MET A CA 1
ATOM 2251 C C . MET A 1 301 ? -6.938 17.141 -13.062 1 97.12 301 MET A C 1
ATOM 2253 O O . MET A 1 301 ? -7.969 16.812 -13.656 1 97.12 301 MET A O 1
ATOM 2257 N N . GLY A 1 302 ? -5.758 17.016 -13.57 1 95.94 302 GLY A N 1
ATOM 2258 C CA . GLY A 1 302 ? -5.555 16.391 -14.867 1 95.94 302 GLY A CA 1
ATOM 2259 C C . GLY A 1 302 ? -5.719 14.883 -14.828 1 95.94 302 GLY A C 1
ATOM 2260 O O . GLY A 1 302 ? -5.914 14.305 -13.758 1 95.94 302 GLY A O 1
ATOM 2261 N N . LYS A 1 303 ? -5.613 14.305 -15.945 1 94.38 303 LYS A N 1
ATOM 2262 C CA . LYS A 1 303 ? -5.879 12.883 -16.109 1 94.38 303 LYS A CA 1
ATOM 2263 C C . LYS A 1 303 ? -4.965 12.039 -15.227 1 94.38 303 LYS A C 1
ATOM 2265 O O . LYS A 1 303 ? -5.434 11.172 -14.484 1 94.38 303 LYS A O 1
ATOM 2270 N N . GLU A 1 304 ? -3.623 12.305 -15.25 1 95.81 304 GLU A N 1
ATOM 2271 C CA . GLU A 1 304 ? -2.66 11.516 -14.484 1 95.81 304 GLU A CA 1
ATOM 2272 C C . GLU A 1 304 ? -2.834 11.742 -12.992 1 95.81 304 GLU A C 1
ATOM 2274 O O . GLU A 1 304 ? -2.748 10.797 -12.203 1 95.81 304 GLU A O 1
ATOM 2279 N N . ALA A 1 305 ? -3.096 12.977 -12.641 1 97.69 305 ALA A N 1
ATOM 2280 C CA . ALA A 1 305 ? -3.34 13.289 -11.234 1 97.69 305 ALA A CA 1
ATOM 2281 C C . ALA A 1 305 ? -4.594 12.586 -10.727 1 97.69 305 ALA A C 1
ATOM 2283 O O . ALA A 1 305 ? -4.613 12.078 -9.602 1 97.69 305 ALA A O 1
ATOM 2284 N N . ARG A 1 306 ? -5.613 12.539 -11.531 1 96.81 306 ARG A N 1
ATOM 2285 C CA . ARG A 1 306 ? -6.852 11.859 -11.148 1 96.81 306 ARG A CA 1
ATOM 2286 C C . ARG A 1 306 ? -6.621 10.367 -10.969 1 96.81 306 ARG A C 1
ATOM 2288 O O . ARG A 1 306 ? -7.156 9.758 -10.039 1 96.81 306 ARG A O 1
ATOM 2295 N N . ARG A 1 307 ? -5.867 9.797 -11.891 1 95.56 307 ARG A N 1
ATOM 2296 C CA . ARG A 1 307 ? -5.535 8.383 -11.773 1 95.56 307 ARG A CA 1
ATOM 2297 C C . ARG A 1 307 ? -4.832 8.094 -10.453 1 95.56 307 ARG A C 1
ATOM 2299 O O . ARG A 1 307 ? -5.191 7.145 -9.75 1 95.56 307 ARG A O 1
ATOM 2306 N N . ARG A 1 308 ? -3.816 8.914 -10.133 1 97.69 308 ARG A N 1
ATOM 2307 C CA . ARG A 1 308 ? -3.047 8.719 -8.906 1 97.69 308 ARG A CA 1
ATOM 2308 C C . ARG A 1 308 ? -3.904 8.977 -7.672 1 97.69 308 ARG A C 1
ATOM 2310 O O . ARG A 1 308 ? -3.783 8.273 -6.668 1 97.69 308 ARG A O 1
ATOM 2317 N N . ALA A 1 309 ? -4.781 9.992 -7.746 1 97.81 309 ALA A N 1
ATOM 2318 C CA . ALA A 1 309 ? -5.695 10.281 -6.641 1 97.81 309 ALA A CA 1
ATOM 2319 C C . ALA A 1 309 ? -6.633 9.109 -6.383 1 97.81 309 ALA A C 1
ATOM 2321 O O . ALA A 1 309 ? -6.895 8.758 -5.227 1 97.81 309 ALA A O 1
ATOM 2322 N N . GLN A 1 310 ? -7.109 8.508 -7.41 1 96 310 GLN A N 1
ATOM 2323 C CA . GLN A 1 310 ? -7.977 7.344 -7.262 1 96 310 GLN A CA 1
ATOM 2324 C C . GLN A 1 310 ? -7.227 6.176 -6.625 1 96 310 GLN A C 1
ATOM 2326 O O . GLN A 1 310 ? -7.766 5.48 -5.758 1 96 310 GLN A O 1
ATOM 2331 N N . ALA A 1 311 ? -5.996 5.992 -7.086 1 96.75 311 ALA A N 1
ATOM 2332 C CA . ALA A 1 311 ? -5.176 4.934 -6.508 1 96.75 311 ALA A CA 1
ATOM 2333 C C . ALA A 1 311 ? -4.945 5.172 -5.02 1 96.75 311 ALA A C 1
ATOM 2335 O O . ALA A 1 311 ? -4.988 4.23 -4.219 1 96.75 311 ALA A O 1
ATOM 2336 N N . VAL A 1 312 ? -4.73 6.414 -4.66 1 97.81 312 VAL A N 1
ATOM 2337 C CA . VAL A 1 312 ? -4.523 6.789 -3.268 1 97.81 312 VAL A CA 1
ATOM 2338 C C . VAL A 1 312 ? -5.766 6.438 -2.449 1 97.81 312 VAL A C 1
ATOM 2340 O O . VAL A 1 312 ? -5.66 5.801 -1.399 1 97.81 312 VAL A O 1
ATOM 2343 N N . MET A 1 313 ? -6.918 6.812 -2.941 1 96.62 313 MET A N 1
ATOM 2344 C CA . MET A 1 313 ? -8.156 6.609 -2.197 1 96.62 313 MET A CA 1
ATOM 2345 C C . MET A 1 313 ? -8.484 5.125 -2.082 1 96.62 313 MET A C 1
ATOM 2347 O O . MET A 1 313 ? -9.125 4.699 -1.115 1 96.62 313 MET A O 1
ATOM 2351 N N . GLY A 1 314 ? -8.016 4.332 -3.057 1 95.56 314 GLY A N 1
ATOM 2352 C CA . GLY A 1 314 ? -8.188 2.891 -2.99 1 95.56 314 GLY A CA 1
ATOM 2353 C C . GLY A 1 314 ? -7.414 2.248 -1.854 1 95.56 314 GLY A C 1
ATOM 2354 O O . GLY A 1 314 ? -7.676 1.101 -1.489 1 95.56 314 GLY A O 1
ATOM 2355 N N . ARG A 1 315 ? -6.496 3.016 -1.254 1 97.06 315 ARG A N 1
ATOM 2356 C CA . ARG A 1 315 ? -5.672 2.492 -0.17 1 97.06 315 ARG A CA 1
ATOM 2357 C C . ARG A 1 315 ? -6.246 2.875 1.189 1 97.06 315 ARG A C 1
ATOM 2359 O O . ARG A 1 315 ? -5.711 2.484 2.229 1 97.06 315 ARG A O 1
ATOM 2366 N N . LEU A 1 316 ? -7.219 3.674 1.165 1 96.75 316 LEU A N 1
ATOM 2367 C CA . LEU A 1 316 ? -7.914 4.031 2.398 1 96.75 316 LEU A CA 1
ATOM 2368 C C . LEU A 1 316 ? -8.906 2.941 2.801 1 96.75 316 LEU A C 1
ATOM 2370 O O . LEU A 1 316 ? -9.977 2.82 2.203 1 96.75 316 LEU A O 1
ATOM 2374 N N . VAL A 1 317 ? -8.586 2.186 3.842 1 94.38 317 VAL A N 1
ATOM 2375 C CA . VAL A 1 317 ? -9.453 1.093 4.266 1 94.38 317 VAL A CA 1
ATOM 2376 C C . VAL A 1 317 ? -10.664 1.655 5.012 1 94.38 317 VAL A C 1
ATOM 2378 O O . VAL A 1 317 ? -10.539 2.627 5.762 1 94.38 317 VAL A O 1
ATOM 2381 N N . LYS A 1 318 ? -11.766 1.012 4.848 1 89.12 318 LYS A N 1
ATOM 2382 C CA . LYS A 1 318 ? -12.977 1.394 5.559 1 89.12 318 LYS A CA 1
ATOM 2383 C C . LYS A 1 318 ? -12.992 0.816 6.973 1 89.12 318 LYS A C 1
ATOM 2385 O O . LYS A 1 318 ? -13.609 1.382 7.875 1 89.12 318 LYS A O 1
ATOM 2390 N N . VAL A 1 319 ? -12.328 -0.315 7.113 1 95.56 319 VAL A N 1
ATOM 2391 C CA . VAL A 1 319 ? -12.234 -0.995 8.398 1 95.56 319 VAL A CA 1
ATOM 2392 C C . VAL A 1 319 ? -10.766 -1.166 8.789 1 95.56 319 VAL A C 1
ATOM 2394 O O . VAL A 1 319 ? -10.039 -1.937 8.156 1 95.56 319 VAL A O 1
ATOM 2397 N N . PRO A 1 320 ? -10.375 -0.446 9.82 1 97.12 320 PRO A N 1
ATOM 2398 C CA . PRO A 1 320 ? -8.984 -0.584 10.25 1 97.12 320 PRO A CA 1
ATOM 2399 C C . PRO A 1 320 ? -8.672 -1.967 10.82 1 97.12 320 PRO A C 1
ATOM 2401 O O . PRO A 1 320 ? -9.586 -2.691 11.219 1 97.12 320 PRO A O 1
ATOM 2404 N N . GLU A 1 321 ? -7.445 -2.336 10.789 1 96.56 321 GLU A N 1
ATOM 2405 C CA . GLU A 1 321 ? -6.953 -3.549 11.438 1 96.56 321 GLU A CA 1
ATOM 2406 C C . GLU A 1 321 ? -7.402 -3.625 12.891 1 96.56 321 GLU A C 1
ATOM 2408 O O . GLU A 1 321 ? -7.387 -2.619 13.602 1 96.56 321 GLU A O 1
ATOM 2413 N N . PRO A 1 322 ? -7.824 -4.836 13.312 1 94.38 322 PRO A N 1
ATOM 2414 C CA . PRO A 1 322 ? -8.188 -4.984 14.727 1 94.38 322 PRO A CA 1
ATOM 2415 C C . PRO A 1 322 ? -7.105 -4.449 15.672 1 94.38 322 PRO A C 1
ATOM 2417 O O . PRO A 1 322 ? -5.914 -4.609 15.398 1 94.38 322 PRO A O 1
ATOM 2420 N N . PHE A 1 323 ? -7.574 -3.783 16.734 1 92.5 323 PHE A N 1
ATOM 2421 C CA . PHE A 1 323 ? -6.625 -3.043 17.562 1 92.5 323 PHE A CA 1
ATOM 2422 C C . PHE A 1 323 ? -7.121 -2.936 19 1 92.5 323 PHE A C 1
ATOM 2424 O O . PHE A 1 323 ? -8.203 -2.395 19.25 1 92.5 323 PHE A O 1
ATOM 2431 N N . ASP A 1 324 ? -6.449 -3.545 19.922 1 93.56 324 ASP A N 1
ATOM 2432 C CA . ASP A 1 324 ? -6.688 -3.338 21.344 1 93.56 324 ASP A CA 1
ATOM 2433 C C . ASP A 1 324 ? -5.906 -2.133 21.875 1 93.56 324 ASP A C 1
ATOM 2435 O O . ASP A 1 324 ? -4.727 -2.248 22.203 1 93.56 324 ASP A O 1
ATOM 2439 N N . VAL A 1 325 ? -6.547 -1.04 22.047 1 95.31 325 VAL A N 1
ATOM 2440 C CA . VAL A 1 325 ? -5.914 0.243 22.328 1 95.31 325 VAL A CA 1
ATOM 2441 C C . VAL A 1 325 ? -5.219 0.19 23.688 1 95.31 325 VAL A C 1
ATOM 2443 O O . VAL A 1 325 ? -4.094 0.669 23.828 1 95.31 325 VAL A O 1
ATOM 2446 N N . ALA A 1 326 ? -5.914 -0.401 24.656 1 95.44 326 ALA A N 1
ATOM 2447 C CA . ALA A 1 326 ? -5.355 -0.469 26 1 95.44 326 ALA A CA 1
ATOM 2448 C C . ALA A 1 326 ? -4.066 -1.289 26.031 1 95.44 326 ALA A C 1
ATOM 2450 O O . ALA A 1 326 ? -3.059 -0.863 26.594 1 95.44 326 ALA A O 1
ATOM 2451 N N . GLU A 1 327 ? -4.094 -2.393 25.375 1 92.75 327 GLU A N 1
ATOM 2452 C CA . GLU A 1 327 ? -2.906 -3.24 25.297 1 92.75 327 GLU A CA 1
ATOM 2453 C C . GLU A 1 327 ? -1.792 -2.559 24.516 1 92.75 327 GLU A C 1
ATOM 2455 O O . GLU A 1 327 ? -0.622 -2.627 24.891 1 92.75 327 GLU A O 1
ATOM 2460 N N . ALA A 1 328 ? -2.152 -1.949 23.422 1 93.94 328 ALA A N 1
ATOM 2461 C CA . ALA A 1 328 ? -1.185 -1.251 22.578 1 93.94 328 ALA A CA 1
ATOM 2462 C C . ALA A 1 328 ? -0.484 -0.14 23.359 1 93.94 328 ALA A C 1
ATOM 2464 O O . ALA A 1 328 ? 0.74 -0.008 23.297 1 93.94 328 ALA A O 1
ATOM 2465 N N . ARG A 1 329 ? -1.258 0.596 24.094 1 95.94 329 ARG A N 1
ATOM 2466 C CA . ARG A 1 329 ? -0.701 1.689 24.891 1 95.94 329 ARG A CA 1
ATOM 2467 C C . ARG A 1 329 ? 0.236 1.161 25.969 1 95.94 329 ARG A C 1
ATOM 2469 O O . ARG A 1 329 ? 1.306 1.728 26.203 1 95.94 329 ARG A O 1
ATOM 2476 N N . ALA A 1 330 ? -0.193 0.089 26.625 1 94.88 330 ALA A N 1
ATOM 2477 C CA . ALA A 1 330 ? 0.632 -0.502 27.672 1 94.88 330 ALA A CA 1
ATOM 2478 C C . ALA A 1 330 ? 1.979 -0.958 27.109 1 94.88 330 ALA A C 1
ATOM 2480 O O . ALA A 1 330 ? 3.025 -0.698 27.719 1 94.88 330 ALA A O 1
ATOM 2481 N N . ARG A 1 331 ? 1.956 -1.562 26.016 1 91.69 331 ARG A N 1
ATOM 2482 C CA . ARG A 1 331 ? 3.18 -2.047 25.391 1 91.69 331 ARG A CA 1
ATOM 2483 C C . ARG A 1 331 ? 4.062 -0.887 24.938 1 91.69 331 ARG A C 1
ATOM 2485 O O . ARG A 1 331 ? 5.281 -0.926 25.109 1 91.69 331 ARG A O 1
ATOM 2492 N N . PHE A 1 332 ? 3.41 0.059 24.344 1 94.06 332 PHE A N 1
ATOM 2493 C CA . PHE A 1 332 ? 4.121 1.248 23.891 1 94.06 332 PHE A CA 1
ATOM 2494 C C . PHE A 1 332 ? 4.805 1.948 25.062 1 94.06 332 PHE A C 1
ATOM 2496 O O . PHE A 1 332 ? 5.992 2.279 24.984 1 94.06 332 PHE A O 1
ATOM 2503 N N . ASP A 1 333 ? 4.07 2.113 26.125 1 95.38 333 ASP A N 1
ATOM 2504 C CA . ASP A 1 333 ? 4.609 2.777 27.312 1 95.38 333 ASP A CA 1
ATOM 2505 C C . ASP A 1 333 ? 5.77 1.983 27.906 1 95.38 333 ASP A C 1
ATOM 2507 O O . ASP A 1 333 ? 6.773 2.562 28.328 1 95.38 333 ASP A O 1
ATOM 2511 N N . ALA A 1 334 ? 5.625 0.715 27.922 1 92.69 334 ALA A N 1
ATOM 2512 C CA . ALA A 1 334 ? 6.672 -0.142 28.469 1 92.69 334 ALA A CA 1
ATOM 2513 C C . ALA A 1 334 ? 7.957 -0.021 27.656 1 92.69 334 ALA A C 1
ATOM 2515 O O . ALA A 1 334 ? 9.055 -0.027 28.219 1 92.69 334 ALA A O 1
ATOM 2516 N N . ALA A 1 335 ? 7.797 0.141 26.359 1 91.12 335 ALA A N 1
ATOM 2517 C CA . ALA A 1 335 ? 8.961 0.209 25.484 1 91.12 335 ALA A CA 1
ATOM 2518 C C . ALA A 1 335 ? 9.773 1.473 25.75 1 91.12 335 ALA A C 1
ATOM 2520 O O . ALA A 1 335 ? 10.992 1.489 25.547 1 91.12 335 ALA A O 1
ATOM 2521 N N . PHE A 1 336 ? 9.133 2.537 26.188 1 93.25 336 PHE A N 1
ATOM 2522 C CA . PHE A 1 336 ? 9.805 3.809 26.422 1 93.25 336 PHE A CA 1
ATOM 2523 C C . PHE A 1 336 ? 9.938 4.09 27.906 1 93.25 336 PHE A C 1
ATOM 2525 O O . PHE A 1 336 ? 10.164 5.23 28.312 1 93.25 336 PHE A O 1
ATOM 2532 N N . ASP A 1 337 ? 9.727 3.061 28.734 1 92.94 337 ASP A N 1
ATOM 2533 C CA . ASP A 1 337 ? 9.844 3.148 30.188 1 92.94 337 ASP A CA 1
ATOM 2534 C C . ASP A 1 337 ? 8.93 4.238 30.75 1 92.94 337 ASP A C 1
ATOM 2536 O O . ASP A 1 337 ? 9.328 4.992 31.641 1 92.94 337 ASP A O 1
ATOM 2540 N N . GLY A 1 338 ? 7.797 4.398 30.125 1 91.94 338 GLY A N 1
ATOM 2541 C CA . GLY A 1 338 ? 6.77 5.301 30.609 1 91.94 338 GLY A CA 1
ATOM 2542 C C . GLY A 1 338 ? 7.062 6.758 30.312 1 91.94 338 GLY A C 1
ATOM 2543 O O . GLY A 1 338 ? 6.359 7.652 30.797 1 91.94 338 GLY A O 1
ATOM 2544 N N . LYS A 1 339 ? 7.992 7.043 29.484 1 91.69 339 LYS A N 1
ATOM 2545 C CA . LYS A 1 339 ? 8.438 8.406 29.219 1 91.69 339 LYS A CA 1
ATOM 2546 C C . LYS A 1 339 ? 7.34 9.234 28.562 1 91.69 339 LYS A C 1
ATOM 2548 O O . LYS A 1 339 ? 7.266 10.445 28.75 1 91.69 339 LYS A O 1
ATOM 2553 N N . TYR A 1 340 ? 6.52 8.617 27.812 1 88.94 340 TYR A N 1
ATOM 2554 C CA . TYR A 1 340 ? 5.504 9.328 27.047 1 88.94 340 TYR A CA 1
ATOM 2555 C C . TYR A 1 340 ? 4.105 8.953 27.516 1 88.94 340 TYR A C 1
ATOM 2557 O O . TYR A 1 340 ? 3.127 9.117 26.781 1 88.94 340 TYR A O 1
ATOM 2565 N N . ALA A 1 341 ? 4.078 8.406 28.672 1 86 341 ALA A N 1
ATOM 2566 C CA . ALA A 1 341 ? 2.801 7.98 29.25 1 86 341 ALA A CA 1
ATOM 2567 C C . ALA A 1 341 ? 2.049 9.164 29.844 1 86 341 ALA A C 1
ATOM 2569 O O . ALA A 1 341 ? 2.664 10.141 30.281 1 86 341 ALA A O 1
ATOM 2570 N N . MET B 1 1 ? 3.814 0.66 -26.688 1 56.12 1 MET B N 1
ATOM 2571 C CA . MET B 1 1 ? 3.408 -0.741 -26.75 1 56.12 1 MET B CA 1
ATOM 2572 C C . MET B 1 1 ? 1.956 -0.908 -26.312 1 56.12 1 MET B C 1
ATOM 2574 O O . MET B 1 1 ? 1.455 -0.135 -25.5 1 56.12 1 MET B O 1
ATOM 2578 N N . GLY B 1 2 ? 1.169 -1.585 -27.094 1 77.56 2 GLY B N 1
ATOM 2579 C CA . GLY B 1 2 ? -0.253 -1.768 -26.844 1 77.56 2 GLY B CA 1
ATOM 2580 C C . GLY B 1 2 ? -0.553 -2.367 -25.484 1 77.56 2 GLY B C 1
ATOM 2581 O O . GLY B 1 2 ? 0.338 -2.914 -24.828 1 77.56 2 GLY B O 1
ATOM 2582 N N . ALA B 1 3 ? -1.696 -2.188 -24.984 1 89.06 3 ALA B N 1
ATOM 2583 C CA . ALA B 1 3 ? -2.146 -2.752 -23.719 1 89.06 3 ALA B CA 1
ATOM 2584 C C . ALA B 1 3 ? -1.996 -4.27 -23.703 1 89.06 3 ALA B C 1
ATOM 2586 O O . ALA B 1 3 ? -2.248 -4.934 -24.719 1 89.06 3 ALA B O 1
ATOM 2587 N N . PRO B 1 4 ? -1.495 -4.832 -22.672 1 97.38 4 PRO B N 1
ATOM 2588 C CA . PRO B 1 4 ? -1.432 -6.293 -22.562 1 97.38 4 PRO B CA 1
ATOM 2589 C C . PRO B 1 4 ? -2.811 -6.945 -22.578 1 97.38 4 PRO B C 1
ATOM 2591 O O . PRO B 1 4 ? -3.822 -6.266 -22.391 1 97.38 4 PRO B O 1
ATOM 2594 N N . SER B 1 5 ? -2.785 -8.25 -22.906 1 98.56 5 SER B N 1
ATOM 2595 C CA . SER B 1 5 ? -4.012 -9.023 -22.75 1 98.56 5 SER B CA 1
ATOM 2596 C C . SER B 1 5 ? -4.371 -9.219 -21.281 1 98.56 5 SER B C 1
ATOM 2598 O O . SER B 1 5 ? -3.488 -9.273 -20.422 1 98.56 5 SER B O 1
ATOM 2600 N N . ALA B 1 6 ? -5.625 -9.305 -21 1 98.75 6 ALA B N 1
ATOM 2601 C CA . ALA B 1 6 ? -6.141 -9.453 -19.641 1 98.75 6 ALA B CA 1
ATOM 2602 C C . ALA B 1 6 ? -6.012 -10.891 -19.172 1 98.75 6 ALA B C 1
ATOM 2604 O O . ALA B 1 6 ? -7.004 -11.516 -18.766 1 98.75 6 ALA B O 1
ATOM 2605 N N . ALA B 1 7 ? -4.742 -11.422 -19.141 1 98.88 7 ALA B N 1
ATOM 2606 C CA . ALA B 1 7 ? -4.539 -12.82 -18.766 1 98.88 7 ALA B CA 1
ATOM 2607 C C . ALA B 1 7 ? -3.193 -13.016 -18.078 1 98.88 7 ALA B C 1
ATOM 2609 O O . ALA B 1 7 ? -2.252 -12.25 -18.297 1 98.88 7 ALA B O 1
ATOM 2610 N N . ILE B 1 8 ? -3.143 -13.93 -17.203 1 98.88 8 ILE B N 1
ATOM 2611 C CA . ILE B 1 8 ? -1.938 -14.516 -16.625 1 98.88 8 ILE B CA 1
ATOM 2612 C C . ILE B 1 8 ? -1.844 -15.984 -17 1 98.88 8 ILE B C 1
ATOM 2614 O O . ILE B 1 8 ? -2.799 -16.75 -16.828 1 98.88 8 ILE B O 1
ATOM 2618 N N . LEU B 1 9 ? -0.733 -16.375 -17.562 1 98.88 9 LEU B N 1
ATOM 2619 C CA . LEU B 1 9 ? -0.626 -17.719 -18.141 1 98.88 9 LEU B CA 1
ATOM 2620 C C . LEU B 1 9 ? 0.549 -18.484 -17.531 1 98.88 9 LEU B C 1
ATOM 2622 O O . LEU B 1 9 ? 1.547 -17.875 -17.125 1 98.88 9 LEU B O 1
ATOM 2626 N N . GLY B 1 10 ? 0.431 -19.781 -17.406 1 98.5 10 GLY B N 1
ATOM 2627 C CA . GLY B 1 10 ? 1.53 -20.656 -17.031 1 98.5 10 GLY B CA 1
ATOM 2628 C C . GLY B 1 10 ? 2.219 -21.297 -18.219 1 98.5 10 GLY B C 1
ATOM 2629 O O . GLY B 1 10 ? 1.685 -21.297 -19.328 1 98.5 10 GLY B O 1
ATOM 2630 N N . CYS B 1 11 ? 3.441 -21.781 -18.016 1 98.38 11 CYS B N 1
ATOM 2631 C CA . CYS B 1 11 ? 4.156 -22.531 -19.047 1 98.38 11 CYS B CA 1
ATOM 2632 C C . CYS B 1 11 ? 4.344 -23.984 -18.641 1 98.38 11 CYS B C 1
ATOM 2634 O O . CYS B 1 11 ? 4.094 -24.344 -17.484 1 98.38 11 CYS B O 1
ATOM 2636 N N . ALA B 1 12 ? 4.734 -24.812 -19.5 1 98.12 12 ALA B N 1
ATOM 2637 C CA . ALA B 1 12 ? 4.656 -26.266 -19.328 1 98.12 12 ALA B CA 1
ATOM 2638 C C . ALA B 1 12 ? 5.848 -26.781 -18.531 1 98.12 12 ALA B C 1
ATOM 2640 O O . ALA B 1 12 ? 5.723 -27.75 -17.766 1 98.12 12 ALA B O 1
ATOM 2641 N N . GLY B 1 13 ? 6.977 -26.172 -18.734 1 98.31 13 GLY B N 1
ATOM 2642 C CA . GLY B 1 13 ? 8.172 -26.781 -18.172 1 98.31 13 GLY B CA 1
ATOM 2643 C C . GLY B 1 13 ? 9.141 -25.766 -17.594 1 98.31 13 GLY B C 1
ATOM 2644 O O . GLY B 1 13 ? 8.734 -24.672 -17.188 1 98.31 13 GLY B O 1
ATOM 2645 N N . THR B 1 14 ? 10.469 -26.172 -17.5 1 98.62 14 THR B N 1
ATOM 2646 C CA . THR B 1 14 ? 11.5 -25.359 -16.859 1 98.62 14 THR B CA 1
ATOM 2647 C C . THR B 1 14 ? 12.148 -24.422 -17.875 1 98.62 14 THR B C 1
ATOM 2649 O O . THR B 1 14 ? 12.914 -23.531 -17.516 1 98.62 14 THR B O 1
ATOM 2652 N N . THR B 1 15 ? 11.852 -24.656 -19.125 1 98.62 15 THR B N 1
ATOM 2653 C CA . THR B 1 15 ? 12.25 -23.781 -20.234 1 98.62 15 THR B CA 1
ATOM 2654 C C . THR B 1 15 ? 11.086 -23.578 -21.203 1 98.62 15 THR B C 1
ATOM 2656 O O . THR B 1 15 ? 10.172 -24.406 -21.266 1 98.62 15 THR B O 1
ATOM 2659 N N . LEU B 1 16 ? 11.188 -22.5 -21.922 1 98.75 16 LEU B N 1
ATOM 2660 C CA . LEU B 1 16 ? 10.125 -22.234 -22.891 1 98.75 16 LEU B CA 1
ATOM 2661 C C . LEU B 1 16 ? 10.375 -22.969 -24.203 1 98.75 16 LEU B C 1
ATOM 2663 O O . LEU B 1 16 ? 11.508 -23.016 -24.688 1 98.75 16 LEU B O 1
ATOM 2667 N N . THR B 1 17 ? 9.344 -23.578 -24.703 1 98.38 17 THR B N 1
ATOM 2668 C CA . THR B 1 17 ? 9.406 -24.109 -26.047 1 98.38 17 THR B CA 1
ATOM 2669 C C . THR B 1 17 ? 9.305 -23 -27.078 1 98.38 17 THR B C 1
ATOM 2671 O O . THR B 1 17 ? 8.875 -21.891 -26.766 1 98.38 17 THR B O 1
ATOM 2674 N N . ALA B 1 18 ? 9.656 -23.344 -28.297 1 98.5 18 ALA B N 1
ATOM 2675 C CA . ALA B 1 18 ? 9.523 -22.375 -29.391 1 98.5 18 ALA B CA 1
ATOM 2676 C C . ALA B 1 18 ? 8.07 -21.969 -29.594 1 98.5 18 ALA B C 1
ATOM 2678 O O . ALA B 1 18 ? 7.781 -20.812 -29.891 1 98.5 18 ALA B O 1
ATOM 2679 N N . GLU B 1 19 ? 7.223 -22.906 -29.422 1 98.44 19 GLU B N 1
ATOM 2680 C CA . GLU B 1 19 ? 5.797 -22.625 -29.562 1 98.44 19 GLU B CA 1
ATOM 2681 C C . GLU B 1 19 ? 5.312 -21.672 -28.484 1 98.44 19 GLU B C 1
ATOM 2683 O O . GLU B 1 19 ? 4.551 -20.734 -28.766 1 98.44 19 GLU B O 1
ATOM 2688 N N . GLU B 1 20 ? 5.703 -21.875 -27.312 1 98.75 20 GLU B N 1
ATOM 2689 C CA . GLU B 1 20 ? 5.332 -20.984 -26.219 1 98.75 20 GLU B CA 1
ATOM 2690 C C . GLU B 1 20 ? 5.859 -19.578 -26.438 1 98.75 20 GLU B C 1
ATOM 2692 O O . GLU B 1 20 ? 5.145 -18.594 -26.234 1 98.75 20 GLU B O 1
ATOM 2697 N N . VAL B 1 21 ? 7.105 -19.484 -26.844 1 98.81 21 VAL B N 1
ATOM 2698 C CA . VAL B 1 21 ? 7.711 -18.188 -27.094 1 98.81 21 VAL B CA 1
ATOM 2699 C C . VAL B 1 21 ? 6.887 -17.438 -28.141 1 98.81 21 VAL B C 1
ATOM 2701 O O . VAL B 1 21 ? 6.531 -16.266 -27.938 1 98.81 21 VAL B O 1
ATOM 2704 N N . ALA B 1 22 ? 6.586 -18.109 -29.234 1 98.75 22 ALA B N 1
ATOM 2705 C CA . ALA B 1 22 ? 5.805 -17.484 -30.312 1 98.75 22 ALA B CA 1
ATOM 2706 C C . ALA B 1 22 ? 4.418 -17.094 -29.812 1 98.75 22 ALA B C 1
ATOM 2708 O O . ALA B 1 22 ? 3.926 -16 -30.141 1 98.75 22 ALA B O 1
ATOM 2709 N N . PHE B 1 23 ? 3.834 -17.953 -29.109 1 98.69 23 PHE B N 1
ATOM 2710 C CA . PHE B 1 23 ? 2.486 -17.734 -28.609 1 98.69 23 PHE B CA 1
ATOM 2711 C C . PHE B 1 23 ? 2.451 -16.531 -27.672 1 98.69 23 PHE B C 1
ATOM 2713 O O . PHE B 1 23 ? 1.601 -15.648 -27.812 1 98.69 23 PHE B O 1
ATOM 2720 N N . PHE B 1 24 ? 3.363 -16.453 -26.672 1 98.81 24 PHE B N 1
ATOM 2721 C CA . PHE B 1 24 ? 3.402 -15.375 -25.688 1 98.81 24 PHE B CA 1
ATOM 2722 C C . PHE B 1 24 ? 3.717 -14.047 -26.375 1 98.81 24 PHE B C 1
ATOM 2724 O O . PHE B 1 24 ? 3.188 -13.008 -25.984 1 98.81 24 PHE B O 1
ATOM 2731 N N . LYS B 1 25 ? 4.57 -14.039 -27.375 1 98.5 25 LYS B N 1
ATOM 2732 C CA . LYS B 1 25 ? 4.871 -12.828 -28.141 1 98.5 25 LYS B CA 1
ATOM 2733 C C . LYS B 1 25 ? 3.625 -12.297 -28.844 1 98.5 25 LYS B C 1
ATOM 2735 O O . LYS B 1 25 ? 3.463 -11.086 -28.984 1 98.5 25 LYS B O 1
ATOM 2740 N N . ASP B 1 26 ? 2.865 -13.227 -29.234 1 98.12 26 ASP B N 1
ATOM 2741 C CA . ASP B 1 26 ? 1.673 -12.867 -30 1 98.12 26 ASP B CA 1
ATOM 2742 C C . ASP B 1 26 ? 0.58 -12.328 -29.078 1 98.12 26 ASP B C 1
ATOM 2744 O O . ASP B 1 26 ? 0.029 -11.25 -29.328 1 98.12 26 ASP B O 1
ATOM 2748 N N . VAL B 1 27 ? 0.29 -13.047 -28 1 98.19 27 VAL B N 1
ATOM 2749 C CA . VAL B 1 27 ? -0.893 -12.734 -27.203 1 98.19 27 VAL B CA 1
ATOM 2750 C C . VAL B 1 27 ? -0.539 -11.703 -26.125 1 98.19 27 VAL B C 1
ATOM 2752 O O . VAL B 1 27 ? -1.423 -11.047 -25.578 1 98.19 27 VAL B O 1
ATOM 2755 N N . LYS B 1 28 ? 0.676 -11.578 -25.688 1 98.31 28 LYS B N 1
ATOM 2756 C CA . LYS B 1 28 ? 1.201 -10.578 -24.75 1 98.31 28 LYS B CA 1
ATOM 2757 C C . LYS B 1 28 ? 0.382 -10.539 -23.469 1 98.31 28 LYS B C 1
ATOM 2759 O O . LYS B 1 28 ? -0.156 -9.492 -23.109 1 98.31 28 LYS B O 1
ATOM 2764 N N . PRO B 1 29 ? 0.36 -11.672 -22.75 1 98.81 29 PRO B N 1
ATOM 2765 C CA . PRO B 1 29 ? -0.362 -11.664 -21.469 1 98.81 29 PRO B CA 1
ATOM 2766 C C . PRO B 1 29 ? 0.194 -10.641 -20.484 1 98.81 29 PRO B C 1
ATOM 2768 O O . PRO B 1 29 ? 1.348 -10.219 -20.609 1 98.81 29 PRO B O 1
ATOM 2771 N N . TRP B 1 30 ? -0.652 -10.203 -19.516 1 98.69 30 TRP B N 1
ATOM 2772 C CA . TRP B 1 30 ? -0.213 -9.234 -18.516 1 98.69 30 TRP B CA 1
ATOM 2773 C C . TRP B 1 30 ? 0.911 -9.812 -17.672 1 98.69 30 TRP B C 1
ATOM 2775 O O . TRP B 1 30 ? 1.841 -9.094 -17.281 1 98.69 30 TRP B O 1
ATOM 2785 N N . GLY B 1 31 ? 0.794 -11.117 -17.359 1 98.75 31 GLY B N 1
ATOM 2786 C CA . GLY B 1 31 ? 1.805 -11.75 -16.516 1 98.75 31 GLY B CA 1
ATOM 2787 C C . GLY B 1 31 ? 1.833 -13.258 -16.656 1 98.75 31 GLY B C 1
ATOM 2788 O O . GLY B 1 31 ? 1.184 -13.82 -17.547 1 98.75 31 GLY B O 1
ATOM 2789 N N . PHE B 1 32 ? 2.625 -13.852 -15.797 1 98.94 32 PHE B N 1
ATOM 2790 C CA . PHE B 1 32 ? 2.828 -15.297 -15.82 1 98.94 32 PHE B CA 1
ATOM 2791 C C . PHE B 1 32 ? 2.764 -15.883 -14.414 1 98.94 32 PHE B C 1
ATOM 2793 O O . PHE B 1 32 ? 2.812 -15.141 -13.43 1 98.94 32 PHE B O 1
ATOM 2800 N N . ILE B 1 33 ? 2.621 -17.203 -14.328 1 98.94 33 ILE B N 1
ATOM 2801 C CA . ILE B 1 33 ? 2.648 -17.875 -13.031 1 98.94 33 ILE B CA 1
ATOM 2802 C C . ILE B 1 33 ? 3.49 -19.156 -13.133 1 98.94 33 ILE B C 1
ATOM 2804 O O . ILE B 1 33 ? 3.426 -19.875 -14.133 1 98.94 33 ILE B O 1
ATOM 2808 N N . LEU B 1 34 ? 4.262 -19.406 -12.109 1 98.88 34 LEU B N 1
ATOM 2809 C CA . LEU B 1 34 ? 5.102 -20.594 -12.031 1 98.88 34 LEU B CA 1
ATOM 2810 C C . LEU B 1 34 ? 4.535 -21.594 -11.039 1 98.88 34 LEU B C 1
ATOM 2812 O O . LEU B 1 34 ? 3.99 -21.219 -10 1 98.88 34 LEU B O 1
ATOM 2816 N N . PHE B 1 35 ? 4.711 -22.844 -11.375 1 98.38 35 PHE B N 1
ATOM 2817 C CA . PHE B 1 35 ? 4.367 -23.984 -10.523 1 98.38 35 PHE B CA 1
ATOM 2818 C C . PHE B 1 35 ? 5.59 -24.844 -10.25 1 98.38 35 PHE B C 1
ATOM 2820 O O . PHE B 1 35 ? 6.688 -24.547 -10.727 1 98.38 35 PHE B O 1
ATOM 2827 N N . LYS B 1 36 ? 5.375 -25.844 -9.445 1 97.62 36 LYS B N 1
ATOM 2828 C CA . LYS B 1 36 ? 6.469 -26.75 -9.078 1 97.62 36 LYS B CA 1
ATOM 2829 C C . LYS B 1 36 ? 7.148 -27.312 -10.32 1 97.62 36 LYS B C 1
ATOM 2831 O O . LYS B 1 36 ? 8.375 -27.438 -10.359 1 97.62 36 LYS B O 1
ATOM 2836 N N . ARG B 1 37 ? 6.422 -27.625 -11.367 1 97.94 37 ARG B N 1
ATOM 2837 C CA . ARG B 1 37 ? 6.926 -28.203 -12.609 1 97.94 37 ARG B CA 1
ATOM 2838 C C . ARG B 1 37 ? 7.895 -27.25 -13.305 1 97.94 37 ARG B C 1
ATOM 2840 O O . ARG B 1 37 ? 8.664 -27.672 -14.172 1 97.94 37 ARG B O 1
ATOM 2847 N N . ASN B 1 38 ? 7.887 -25.953 -12.914 1 98.69 38 ASN B N 1
ATOM 2848 C CA . ASN B 1 38 ? 8.711 -24.938 -13.562 1 98.69 38 ASN B CA 1
ATOM 2849 C C . ASN B 1 38 ? 9.984 -24.656 -12.766 1 98.69 38 ASN B C 1
ATOM 2851 O O . ASN B 1 38 ? 10.766 -23.766 -13.125 1 98.69 38 ASN B O 1
ATOM 2855 N N . ILE B 1 39 ? 10.227 -25.406 -11.633 1 98.62 39 ILE B N 1
ATOM 2856 C CA . ILE B 1 39 ? 11.273 -25.062 -10.68 1 98.62 39 ILE B CA 1
ATOM 2857 C C . ILE B 1 39 ? 12.273 -26.219 -10.57 1 98.62 39 ILE B C 1
ATOM 2859 O O . ILE B 1 39 ? 11.945 -27.297 -10.078 1 98.62 39 ILE B O 1
ATOM 2863 N N . ALA B 1 40 ? 13.453 -26.016 -11.016 1 98.25 40 ALA B N 1
ATOM 2864 C CA . ALA B 1 40 ? 14.523 -27 -10.883 1 98.25 40 ALA B CA 1
ATOM 2865 C C . ALA B 1 40 ? 15.602 -26.516 -9.914 1 98.25 40 ALA B C 1
ATOM 2867 O O . ALA B 1 40 ? 15.914 -27.203 -8.93 1 98.25 40 ALA B O 1
ATOM 2868 N N . ASP B 1 41 ? 16.188 -25.375 -10.172 1 98.12 41 ASP B N 1
ATOM 2869 C CA . ASP B 1 41 ? 17.203 -24.734 -9.344 1 98.12 41 ASP B CA 1
ATOM 2870 C C . ASP B 1 41 ? 17.234 -23.219 -9.57 1 98.12 41 ASP B C 1
ATOM 2872 O O . ASP B 1 41 ? 16.594 -22.719 -10.492 1 98.12 41 ASP B O 1
ATOM 2876 N N . PRO B 1 42 ? 17.906 -22.5 -8.742 1 98.56 42 PRO B N 1
ATOM 2877 C CA . PRO B 1 42 ? 17.844 -21.047 -8.797 1 98.56 42 PRO B CA 1
ATOM 2878 C C . PRO B 1 42 ? 18.25 -20.484 -10.156 1 98.56 42 PRO B C 1
ATOM 2880 O O . PRO B 1 42 ? 17.594 -19.578 -10.68 1 98.56 42 PRO B O 1
ATOM 2883 N N . ASN B 1 43 ? 19.328 -20.969 -10.734 1 98.75 43 ASN B N 1
ATOM 2884 C CA . ASN B 1 43 ? 19.797 -20.469 -12.023 1 98.75 43 ASN B CA 1
ATOM 2885 C C . ASN B 1 43 ? 18.75 -20.688 -13.117 1 98.75 43 ASN B C 1
ATOM 2887 O O . ASN B 1 43 ? 18.484 -19.797 -13.922 1 98.75 43 ASN B O 1
ATOM 2891 N N . GLN B 1 44 ? 18.266 -21.875 -13.078 1 98.75 44 GLN B N 1
ATOM 2892 C CA . GLN B 1 44 ? 17.234 -22.219 -14.047 1 98.75 44 GLN B CA 1
ATOM 2893 C C . GLN B 1 44 ? 16.016 -21.328 -13.898 1 98.75 44 GLN B C 1
ATOM 2895 O O . GLN B 1 44 ? 15.445 -20.859 -14.891 1 98.75 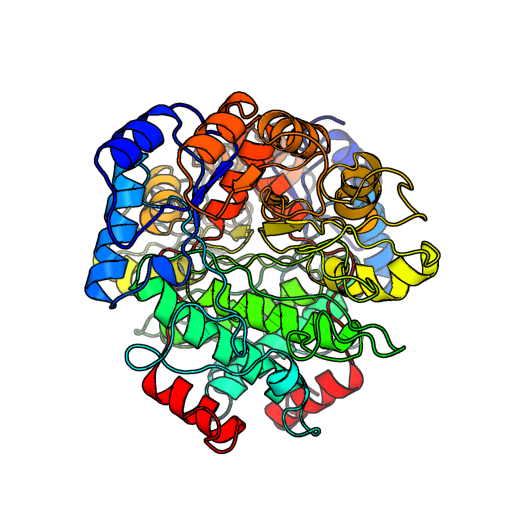44 GLN B O 1
ATOM 2900 N N . VAL B 1 45 ? 15.516 -21.094 -12.742 1 98.88 45 VAL B N 1
ATOM 2901 C CA . VAL B 1 45 ? 14.32 -20.281 -12.508 1 98.88 45 VAL B CA 1
ATOM 2902 C C . VAL B 1 45 ? 14.578 -18.844 -12.961 1 98.88 45 VAL B C 1
ATOM 2904 O O . VAL B 1 45 ? 13.719 -18.219 -13.586 1 98.88 45 VAL B O 1
ATOM 2907 N N . ARG B 1 46 ? 15.758 -18.312 -12.648 1 98.81 46 ARG B N 1
ATOM 2908 C CA . ARG B 1 46 ? 16.109 -16.969 -13.094 1 98.81 46 ARG B CA 1
ATOM 2909 C C . ARG B 1 46 ? 16.078 -16.875 -14.617 1 98.81 46 ARG B C 1
ATOM 2911 O O . ARG B 1 46 ? 15.609 -15.875 -15.172 1 98.81 46 ARG B O 1
ATOM 2918 N N . ALA B 1 47 ? 16.625 -17.859 -15.234 1 98.88 47 ALA B N 1
ATOM 2919 C CA . ALA B 1 47 ? 16.625 -17.875 -16.703 1 98.88 47 ALA B CA 1
ATOM 2920 C C . ALA B 1 47 ? 15.203 -17.922 -17.25 1 98.88 47 ALA B C 1
ATOM 2922 O O . ALA B 1 47 ? 14.898 -17.25 -18.234 1 98.88 47 ALA B O 1
ATOM 2923 N N . LEU B 1 48 ? 14.352 -18.719 -16.625 1 98.94 48 LEU B N 1
ATOM 2924 C CA . LEU B 1 48 ? 12.977 -18.844 -17.078 1 98.94 48 LEU B CA 1
ATOM 2925 C C . LEU B 1 48 ? 12.227 -17.516 -16.922 1 98.94 48 LEU B C 1
ATOM 2927 O O . LEU B 1 48 ? 11.508 -17.094 -17.812 1 98.94 48 LEU B O 1
ATOM 2931 N N . THR B 1 49 ? 12.359 -16.891 -15.766 1 98.88 49 THR B N 1
ATOM 2932 C CA . THR B 1 49 ? 11.672 -15.617 -15.523 1 98.88 49 THR B CA 1
ATOM 2933 C C . THR B 1 49 ? 12.148 -14.555 -16.516 1 98.88 49 THR B C 1
ATOM 2935 O O . THR B 1 49 ? 11.344 -13.758 -17 1 98.88 49 THR B O 1
ATOM 2938 N N . ALA B 1 50 ? 13.414 -14.516 -16.812 1 98.81 50 ALA B N 1
ATOM 2939 C CA . ALA B 1 50 ? 13.945 -13.594 -17.812 1 98.81 50 ALA B CA 1
ATOM 2940 C C . ALA B 1 50 ? 13.359 -13.875 -19.188 1 98.81 50 ALA B C 1
ATOM 2942 O O . ALA B 1 50 ? 12.969 -12.953 -19.906 1 98.81 50 ALA B O 1
ATOM 2943 N N . ALA B 1 51 ? 13.312 -15.125 -19.531 1 98.88 51 ALA B N 1
ATOM 2944 C CA . ALA B 1 51 ? 12.789 -15.523 -20.844 1 98.88 51 ALA B CA 1
ATOM 2945 C C . ALA B 1 51 ? 11.32 -15.125 -20.984 1 98.88 51 ALA B C 1
ATOM 2947 O O . ALA B 1 51 ? 10.898 -14.656 -22.047 1 98.88 51 ALA B O 1
ATOM 2948 N N . LEU B 1 52 ? 10.578 -15.375 -19.953 1 98.88 52 LEU B N 1
ATOM 2949 C CA . LEU B 1 52 ? 9.172 -15 -19.969 1 98.88 52 LEU B CA 1
ATOM 2950 C C . LEU B 1 52 ? 9.008 -13.5 -20.203 1 98.88 52 LEU B C 1
ATOM 2952 O O . LEU B 1 52 ? 8.203 -13.094 -21.047 1 98.88 52 LEU B O 1
ATOM 2956 N N . ARG B 1 53 ? 9.742 -12.727 -19.516 1 98.75 53 ARG B N 1
ATOM 2957 C CA . ARG B 1 53 ? 9.633 -11.281 -19.672 1 98.75 53 ARG B CA 1
ATOM 2958 C C . ARG B 1 53 ? 10.109 -10.836 -21.047 1 98.75 53 ARG B C 1
ATOM 2960 O O . ARG B 1 53 ? 9.57 -9.883 -21.609 1 98.75 53 ARG B O 1
ATOM 2967 N N . GLU B 1 54 ? 11.039 -11.461 -21.578 1 98.56 54 GLU B N 1
ATOM 2968 C CA . GLU B 1 54 ? 11.508 -11.156 -22.922 1 98.56 54 GLU B CA 1
ATOM 2969 C C . GLU B 1 54 ? 10.391 -11.336 -23.953 1 98.56 54 GLU B C 1
ATOM 2971 O O . GLU B 1 54 ? 10.289 -10.555 -24.906 1 98.56 54 GLU B O 1
ATOM 2976 N N . THR B 1 55 ? 9.586 -12.328 -23.797 1 98.69 55 THR B N 1
ATOM 2977 C CA . THR B 1 55 ? 8.531 -12.602 -24.766 1 98.69 55 THR B CA 1
ATOM 2978 C C . THR B 1 55 ? 7.562 -11.43 -24.859 1 98.69 55 THR B C 1
ATOM 2980 O O . THR B 1 55 ? 6.992 -11.172 -25.922 1 98.69 55 THR B O 1
ATOM 2983 N N . VAL B 1 56 ? 7.336 -10.75 -23.75 1 98.25 56 VAL B N 1
ATOM 2984 C CA . VAL B 1 56 ? 6.305 -9.719 -23.766 1 98.25 56 VAL B CA 1
ATOM 2985 C C . VAL B 1 56 ? 6.953 -8.336 -23.797 1 98.25 56 VAL B C 1
ATOM 2987 O O . VAL B 1 56 ? 6.258 -7.32 -23.891 1 98.25 56 VAL B O 1
ATOM 2990 N N . GLY B 1 57 ? 8.242 -8.219 -23.641 1 97.75 57 GLY B N 1
ATOM 2991 C CA . GLY B 1 57 ? 8.984 -6.977 -23.75 1 97.75 57 GLY B CA 1
ATOM 2992 C C . GLY B 1 57 ? 8.773 -6.047 -22.562 1 97.75 57 GLY B C 1
ATOM 2993 O O . GLY B 1 57 ? 8.82 -4.824 -22.719 1 97.75 57 GLY B O 1
ATOM 2994 N N . ARG B 1 58 ? 8.398 -6.52 -21.422 1 96.81 58 ARG B N 1
ATOM 2995 C CA . ARG B 1 58 ? 8.195 -5.758 -20.203 1 96.81 58 ARG B CA 1
ATOM 2996 C C . ARG B 1 58 ? 9.062 -6.293 -19.062 1 96.81 58 ARG B C 1
ATOM 2998 O O . ARG B 1 58 ? 8.773 -7.355 -18.516 1 96.81 58 ARG B O 1
ATOM 3005 N N . ALA B 1 59 ? 10 -5.539 -18.672 1 95 59 ALA B N 1
ATOM 3006 C CA . ALA B 1 59 ? 11 -5.984 -17.703 1 95 59 ALA B CA 1
ATOM 3007 C C . ALA B 1 59 ? 10.383 -6.191 -16.328 1 95 59 ALA B C 1
ATOM 3009 O O . ALA B 1 59 ? 10.922 -6.926 -15.492 1 95 59 ALA B O 1
ATOM 3010 N N . ASP B 1 60 ? 9.25 -5.586 -16.094 1 95.06 60 ASP B N 1
ATOM 3011 C CA . ASP B 1 60 ? 8.633 -5.695 -14.781 1 95.06 60 ASP B CA 1
ATOM 3012 C C . ASP B 1 60 ? 7.348 -6.516 -14.844 1 95.06 60 ASP B C 1
ATOM 3014 O O . ASP B 1 60 ? 6.531 -6.469 -13.922 1 95.06 60 ASP B O 1
ATOM 3018 N N . ALA B 1 61 ? 7.117 -7.277 -15.945 1 98.25 61 ALA B N 1
ATOM 3019 C CA . ALA B 1 61 ? 5.918 -8.102 -16.062 1 98.25 61 ALA B CA 1
ATOM 3020 C C . ALA B 1 61 ? 5.742 -8.984 -14.828 1 98.25 61 ALA B C 1
ATOM 3022 O O . ALA B 1 61 ? 6.711 -9.562 -14.328 1 98.25 61 ALA B O 1
ATOM 3023 N N . PRO B 1 62 ? 4.543 -9.055 -14.305 1 98.81 62 PRO B N 1
ATOM 3024 C CA . PRO B 1 62 ? 4.297 -9.891 -13.133 1 98.81 62 PRO B CA 1
ATOM 3025 C C . PRO B 1 62 ? 4.629 -11.367 -13.383 1 98.81 62 PRO B C 1
ATOM 3027 O O . PRO B 1 62 ? 4.238 -11.922 -14.406 1 98.81 62 PRO B O 1
ATOM 3030 N N . ILE B 1 63 ? 5.367 -11.883 -12.586 1 98.94 63 ILE B N 1
ATOM 3031 C CA . ILE B 1 63 ? 5.578 -13.328 -12.5 1 98.94 63 ILE B CA 1
ATOM 3032 C C . ILE B 1 63 ? 5.168 -13.82 -11.109 1 98.94 63 ILE B C 1
ATOM 3034 O O . ILE B 1 63 ? 5.801 -13.477 -10.109 1 98.94 63 ILE B O 1
ATOM 3038 N N . LEU B 1 64 ? 4.109 -14.633 -11.086 1 98.94 64 LEU B N 1
ATOM 3039 C CA . LEU B 1 64 ? 3.453 -15.062 -9.859 1 98.94 64 LEU B CA 1
ATOM 3040 C C . LEU B 1 64 ? 3.949 -16.438 -9.438 1 98.94 64 LEU B C 1
ATOM 3042 O O . LEU B 1 64 ? 4.48 -17.188 -10.258 1 98.94 64 LEU B O 1
ATOM 3046 N N . ILE B 1 65 ? 3.738 -16.688 -8.188 1 98.88 65 ILE B N 1
ATOM 3047 C CA . ILE B 1 65 ? 3.939 -18.016 -7.613 1 98.88 65 ILE B CA 1
ATOM 3048 C C . ILE B 1 65 ? 3.049 -18.188 -6.383 1 98.88 65 ILE B C 1
ATOM 3050 O O . ILE B 1 65 ? 2.625 -17.203 -5.773 1 98.88 65 ILE B O 1
ATOM 3054 N N . ASP B 1 66 ? 2.668 -19.375 -6.09 1 98.25 66 ASP B N 1
ATOM 3055 C CA . ASP B 1 66 ? 2.02 -19.703 -4.824 1 98.25 66 ASP B CA 1
ATOM 3056 C C . ASP B 1 66 ? 3.033 -20.219 -3.807 1 98.25 66 ASP B C 1
ATOM 3058 O O . ASP B 1 66 ? 3.262 -21.438 -3.713 1 98.25 66 ASP B O 1
ATOM 3062 N N . GLN B 1 67 ? 3.594 -19.359 -3.076 1 98.62 67 GLN B N 1
ATOM 3063 C CA . GLN B 1 67 ? 4.559 -19.703 -2.037 1 98.62 67 GLN B CA 1
ATOM 3064 C C . GLN B 1 67 ? 4.039 -19.328 -0.654 1 98.62 67 GLN B C 1
ATOM 3066 O O . GLN B 1 67 ? 4.5 -18.344 -0.06 1 98.62 67 GLN B O 1
ATOM 3071 N N . GLU B 1 68 ? 3.152 -20.141 -0.077 1 97.56 68 GLU B N 1
ATOM 3072 C CA . GLU B 1 68 ? 2.477 -19.859 1.188 1 97.56 68 GLU B CA 1
ATOM 3073 C C . GLU B 1 68 ? 3.291 -20.375 2.371 1 97.56 68 GLU B C 1
ATOM 3075 O O . GLU B 1 68 ? 3.254 -19.797 3.457 1 97.56 68 GLU B O 1
ATOM 3080 N N . GLY B 1 69 ? 4.031 -21.391 2.15 1 97.06 69 GLY B N 1
ATOM 3081 C CA . GLY B 1 69 ? 4.551 -22.219 3.221 1 97.06 69 GLY B CA 1
ATOM 3082 C C . GLY B 1 69 ? 3.689 -23.438 3.494 1 97.06 69 GLY B C 1
ATOM 3083 O O . GLY B 1 69 ? 2.549 -23.516 3.033 1 97.06 69 GLY B O 1
ATOM 3084 N N . GLY B 1 70 ? 4.23 -24.391 4.195 1 95.81 70 GLY B N 1
ATOM 3085 C CA . GLY B 1 70 ? 3.48 -25.609 4.418 1 95.81 70 GLY B CA 1
ATOM 3086 C C . GLY B 1 70 ? 3.232 -26.391 3.143 1 95.81 70 GLY B C 1
ATOM 3087 O O . GLY B 1 70 ? 4.16 -26.641 2.367 1 95.81 70 GLY B O 1
ATOM 3088 N N . ARG B 1 71 ? 1.986 -26.766 2.918 1 93.38 71 ARG B N 1
ATOM 3089 C CA . ARG B 1 71 ? 1.691 -27.688 1.825 1 93.38 71 AR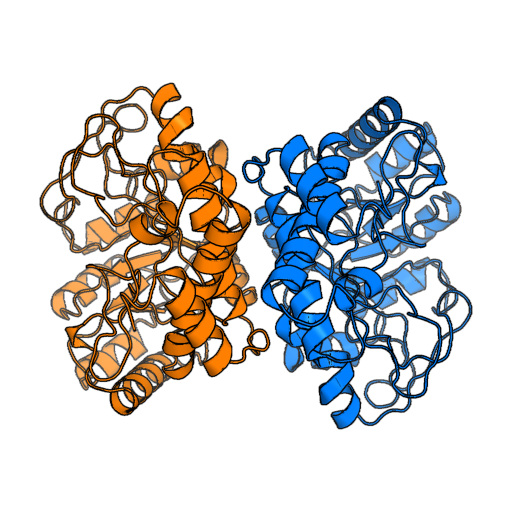G B CA 1
ATOM 3090 C C . ARG B 1 71 ? 1.625 -26.953 0.491 1 93.38 71 ARG B C 1
ATOM 3092 O O . ARG B 1 71 ? 1.649 -27.578 -0.571 1 93.38 71 ARG B O 1
ATOM 3099 N N . VAL B 1 72 ? 1.421 -25.656 0.492 1 95.06 72 VAL B N 1
ATOM 3100 C CA . VAL B 1 72 ? 1.39 -24.875 -0.744 1 95.06 72 VAL B CA 1
ATOM 3101 C C . VAL B 1 72 ? 2.686 -24.078 -0.888 1 95.06 72 VAL B C 1
ATOM 3103 O O . VAL B 1 72 ? 2.748 -22.906 -0.502 1 95.06 72 VAL B O 1
ATOM 3106 N N . ALA B 1 73 ? 3.674 -24.719 -1.412 1 97.38 73 ALA B N 1
ATOM 3107 C CA . ALA B 1 73 ? 5.016 -24.172 -1.613 1 97.38 73 ALA B CA 1
ATOM 3108 C C . ALA B 1 73 ? 5.668 -24.781 -2.857 1 97.38 73 ALA B C 1
ATOM 3110 O O . ALA B 1 73 ? 5.852 -25.984 -2.945 1 97.38 73 ALA B O 1
ATOM 3111 N N . ARG B 1 74 ? 5.988 -23.906 -3.77 1 98.25 74 ARG B N 1
ATOM 3112 C CA . ARG B 1 74 ? 6.637 -24.375 -4.988 1 98.25 74 ARG B CA 1
ATOM 3113 C C . ARG B 1 74 ? 8.148 -24.438 -4.812 1 98.25 74 ARG B C 1
ATOM 3115 O O . ARG B 1 74 ? 8.805 -25.328 -5.348 1 98.25 74 ARG B O 1
ATOM 3122 N N . LEU B 1 75 ? 8.773 -23.453 -4.145 1 98.19 75 LEU B N 1
ATOM 3123 C CA . LEU B 1 75 ? 10.188 -23.484 -3.793 1 98.19 75 LEU B CA 1
ATOM 3124 C C . LEU B 1 75 ? 10.422 -24.375 -2.574 1 98.19 75 LEU B C 1
ATOM 3126 O O . LEU B 1 75 ? 9.938 -24.078 -1.481 1 98.19 75 LEU B O 1
ATOM 3130 N N . GLN B 1 76 ? 11.172 -25.344 -2.762 1 96.62 76 GLN B N 1
ATOM 3131 C CA . GLN B 1 76 ? 11.352 -26.344 -1.726 1 96.62 76 GLN B CA 1
ATOM 3132 C C . GLN B 1 76 ? 12.82 -26.75 -1.593 1 96.62 76 GLN B C 1
ATOM 3134 O O . GLN B 1 76 ? 13.641 -26.406 -2.449 1 96.62 76 GLN B O 1
ATOM 3139 N N . PRO B 1 77 ? 13.133 -27.391 -0.391 1 95.25 77 PRO B N 1
ATOM 3140 C CA . PRO B 1 77 ? 14.477 -27.969 -0.308 1 95.25 77 PRO B CA 1
ATOM 3141 C C . PRO B 1 77 ? 14.812 -28.859 -1.505 1 95.25 77 PRO B C 1
ATOM 3143 O O . PRO B 1 77 ? 13.922 -29.453 -2.109 1 95.25 77 PRO B O 1
ATOM 3146 N N . PRO B 1 78 ? 16.172 -28.938 -1.875 1 95.94 78 PRO B N 1
ATOM 3147 C CA . PRO B 1 78 ? 17.328 -28.5 -1.103 1 95.94 78 PRO B CA 1
ATOM 3148 C C . PRO B 1 78 ? 17.734 -27.047 -1.411 1 95.94 78 PRO B C 1
ATOM 3150 O O . PRO B 1 78 ? 18.594 -26.484 -0.732 1 95.94 78 PRO B O 1
ATOM 3153 N N . HIS B 1 79 ? 17.109 -26.406 -2.348 1 97 79 HIS B N 1
ATOM 3154 C CA . HIS B 1 79 ? 17.609 -25.094 -2.787 1 97 79 HIS B CA 1
ATOM 3155 C C . HIS B 1 79 ? 17.016 -23.984 -1.938 1 97 79 HIS B C 1
ATOM 3157 O O . HIS B 1 79 ? 17.625 -22.906 -1.806 1 97 79 HIS B O 1
ATOM 3163 N N . TRP B 1 80 ? 15.875 -24.234 -1.373 1 96.81 80 TRP B N 1
ATOM 3164 C CA . TRP B 1 80 ? 15.195 -23.219 -0.576 1 96.81 80 TRP B CA 1
ATOM 3165 C C . TRP B 1 80 ? 14.711 -23.797 0.748 1 96.81 80 TRP B C 1
ATOM 3167 O O . TRP B 1 80 ? 14.461 -25 0.851 1 96.81 80 TRP B O 1
ATOM 3177 N N . ARG B 1 81 ? 14.5 -22.969 1.673 1 94.75 81 ARG B N 1
ATOM 3178 C CA . ARG B 1 81 ? 14.078 -23.375 3.006 1 94.75 81 ARG B CA 1
ATOM 3179 C C . ARG B 1 81 ? 12.578 -23.688 3.031 1 94.75 81 ARG B C 1
ATOM 3181 O O . ARG B 1 81 ? 11.828 -23.203 2.182 1 94.75 81 ARG B O 1
ATOM 3188 N N . THR B 1 82 ? 12.281 -24.453 4.031 1 95.81 82 THR B N 1
ATOM 3189 C CA . THR B 1 82 ? 10.875 -24.703 4.328 1 95.81 82 THR B CA 1
ATOM 3190 C C . THR B 1 82 ? 10.312 -23.609 5.234 1 95.81 82 THR B C 1
ATOM 3192 O O . THR B 1 82 ? 10.961 -23.203 6.207 1 95.81 82 THR B O 1
ATOM 3195 N N . TYR B 1 83 ? 9.203 -23.125 4.91 1 97.56 83 TYR B N 1
ATOM 3196 C CA . TYR B 1 83 ? 8.492 -22.156 5.738 1 97.56 83 TYR B CA 1
ATOM 3197 C C . TYR B 1 83 ? 7.203 -22.75 6.293 1 97.56 83 TYR B C 1
ATOM 3199 O O . TYR B 1 83 ? 6.613 -23.641 5.676 1 97.56 83 TYR B O 1
ATOM 3207 N N . PRO B 1 84 ? 6.742 -22.328 7.418 1 97.06 84 PRO B N 1
ATOM 3208 C CA . PRO B 1 84 ? 5.559 -22.906 8.055 1 97.06 84 PRO B CA 1
ATOM 3209 C C . PRO B 1 84 ? 4.262 -22.531 7.344 1 97.06 84 PRO B C 1
ATOM 3211 O O . PRO B 1 84 ? 4.215 -21.531 6.633 1 97.06 84 PRO B O 1
ATOM 3214 N N . PRO B 1 85 ? 3.225 -23.391 7.543 1 96.94 85 PRO B N 1
ATOM 3215 C CA . PRO B 1 85 ? 1.892 -22.953 7.109 1 96.94 85 PRO B CA 1
ATOM 3216 C C . PRO B 1 85 ? 1.35 -21.797 7.93 1 96.94 85 PRO B C 1
ATOM 3218 O O . PRO B 1 85 ? 1.892 -21.469 8.992 1 96.94 85 PRO B O 1
ATOM 3221 N N . GLY B 1 86 ? 0.335 -21.172 7.445 1 96.38 86 GLY B N 1
ATOM 3222 C CA . GLY B 1 86 ? -0.272 -20.016 8.102 1 96.38 86 GLY B CA 1
ATOM 3223 C C . GLY B 1 86 ? -0.606 -20.266 9.555 1 96.38 86 GLY B C 1
ATOM 3224 O O . GLY B 1 86 ? -0.311 -19.438 10.422 1 96.38 86 GLY B O 1
ATOM 3225 N N . ARG B 1 87 ? -1.104 -21.422 9.844 1 94.25 87 ARG B N 1
ATOM 3226 C CA . ARG B 1 87 ? -1.582 -21.75 11.18 1 94.25 87 ARG B CA 1
ATOM 3227 C C . ARG B 1 87 ? -0.45 -21.688 12.203 1 94.25 87 ARG B C 1
ATOM 3229 O O . ARG B 1 87 ? -0.667 -21.312 13.352 1 94.25 87 ARG B O 1
ATOM 3236 N N . ALA B 1 88 ? 0.718 -22.062 11.805 1 95 88 ALA B N 1
ATOM 3237 C CA . ALA B 1 88 ? 1.863 -22.062 12.711 1 95 88 ALA B CA 1
ATOM 3238 C C . ALA B 1 88 ? 2.145 -20.672 13.258 1 95 88 ALA B C 1
ATOM 3240 O O . ALA B 1 88 ? 2.514 -20.516 14.43 1 95 88 ALA B O 1
ATOM 3241 N N . TYR B 1 89 ? 2.02 -19.641 12.445 1 95.31 89 TYR B N 1
ATOM 3242 C CA . TYR B 1 89 ? 2.223 -18.266 12.898 1 95.31 89 TYR B CA 1
ATOM 3243 C C . TYR B 1 89 ? 1.186 -17.875 13.945 1 95.31 89 TYR B C 1
ATOM 3245 O O . TYR B 1 89 ? 1.508 -17.219 14.93 1 95.31 89 TYR B O 1
ATOM 3253 N N . GLY B 1 90 ? -0.042 -18.297 13.688 1 92.5 90 GLY B N 1
ATOM 3254 C CA . GLY B 1 90 ? -1.128 -17.984 14.609 1 92.5 90 GLY B CA 1
ATOM 3255 C C . GLY B 1 90 ? -0.984 -18.688 15.953 1 92.5 90 GLY B C 1
ATOM 3256 O O . GLY B 1 90 ? -1.553 -18.234 16.953 1 92.5 90 GLY B O 1
ATOM 3257 N N . GLU B 1 91 ? -0.28 -19.734 15.922 1 90.62 91 GLU B N 1
ATOM 3258 C CA . GLU B 1 91 ? -0.144 -20.547 17.141 1 90.62 91 GLU B CA 1
ATOM 3259 C C . GLU B 1 91 ? 1.134 -20.188 17.891 1 90.62 91 GLU B C 1
ATOM 3261 O O . GLU B 1 91 ? 1.421 -20.766 18.938 1 90.62 91 GLU B O 1
ATOM 3266 N N . LEU B 1 92 ? 2.014 -19.422 17.188 1 84.88 92 LEU B N 1
ATOM 3267 C CA . LEU B 1 92 ? 3.193 -18.984 17.922 1 84.88 92 LEU B CA 1
ATOM 3268 C C . LEU B 1 92 ? 2.814 -18.469 19.312 1 84.88 92 LEU B C 1
ATOM 3270 O O . LEU B 1 92 ? 1.735 -17.906 19.484 1 84.88 92 LEU B O 1
ATOM 3274 N N . VAL B 1 93 ? 3.484 -19.219 20.25 1 59.75 93 VAL B N 1
ATOM 3275 C CA . VAL B 1 93 ? 3.213 -19.141 21.688 1 59.75 93 VAL B CA 1
ATOM 3276 C C . VAL B 1 93 ? 2.758 -17.734 22.062 1 59.75 93 VAL B C 1
ATOM 3278 O O . VAL B 1 93 ? 3.348 -16.75 21.625 1 59.75 93 VAL B O 1
ATOM 3281 N N . ALA B 1 94 ? 1.479 -17.812 22.719 1 54.88 94 ALA B N 1
ATOM 3282 C CA . ALA B 1 94 ? 0.297 -17.078 23.172 1 54.88 94 ALA B CA 1
ATOM 3283 C C . ALA B 1 94 ? 0.684 -15.742 23.797 1 54.88 94 ALA B C 1
ATOM 3285 O O . ALA B 1 94 ? -0.092 -14.789 23.766 1 54.88 94 ALA B O 1
ATOM 3286 N N . ASN B 1 95 ? 1.887 -15.516 24.188 1 55.53 95 ASN B N 1
ATOM 3287 C CA . ASN B 1 95 ? 1.751 -14.414 25.125 1 55.53 95 ASN B CA 1
ATOM 3288 C C . ASN B 1 95 ? 2.244 -13.102 24.531 1 55.53 95 ASN B C 1
ATOM 3290 O O . ASN B 1 95 ? 2.412 -12.109 25.25 1 55.53 95 ASN B O 1
ATOM 3294 N N . ASP B 1 96 ? 2.469 -13.141 23.109 1 76.69 96 ASP B N 1
ATOM 3295 C CA . ASP B 1 96 ? 2.738 -11.766 22.719 1 76.69 96 ASP B CA 1
ATOM 3296 C C . ASP B 1 96 ? 2.279 -11.5 21.281 1 76.69 96 ASP B C 1
ATOM 3298 O O . ASP B 1 96 ? 2.969 -11.859 20.328 1 76.69 96 ASP B O 1
ATOM 3302 N N . PRO B 1 97 ? 1.058 -10.992 21.125 1 76.69 97 PRO B N 1
ATOM 3303 C CA . PRO B 1 97 ? 0.484 -10.711 19.797 1 76.69 97 PRO B CA 1
ATOM 3304 C C . PRO B 1 97 ? 1.426 -9.906 18.906 1 76.69 97 PRO B C 1
ATOM 3306 O O . PRO B 1 97 ? 1.415 -10.07 17.688 1 76.69 97 PRO B O 1
ATOM 3309 N N . LEU B 1 98 ? 2.27 -9.164 19.484 1 78.31 98 LEU B N 1
ATOM 3310 C CA . LEU B 1 98 ? 3.221 -8.367 18.719 1 78.31 98 LEU B CA 1
ATOM 3311 C C . LEU B 1 98 ? 4.293 -9.258 18.094 1 78.31 98 LEU B C 1
ATOM 3313 O O . LEU B 1 98 ? 4.707 -9.031 16.953 1 78.31 98 LEU B O 1
ATOM 3317 N N . VAL B 1 99 ? 4.652 -10.258 18.828 1 82.19 99 VAL B N 1
ATOM 3318 C CA . VAL B 1 99 ? 5.676 -11.18 18.328 1 82.19 99 VAL B CA 1
ATOM 3319 C C . VAL B 1 99 ? 5.113 -12.008 17.188 1 82.19 99 VAL B C 1
ATOM 3321 O O . VAL B 1 99 ? 5.777 -12.18 16.156 1 82.19 99 VAL B O 1
ATOM 3324 N N . ALA B 1 100 ? 3.883 -12.484 17.344 1 88.75 100 ALA B N 1
ATOM 3325 C CA . ALA B 1 100 ? 3.266 -13.273 16.281 1 88.75 100 ALA B CA 1
ATOM 3326 C C . ALA B 1 100 ? 3.188 -12.477 14.977 1 88.75 100 ALA B C 1
ATOM 3328 O O . ALA B 1 100 ? 3.5 -12.992 13.906 1 88.75 100 ALA B O 1
ATOM 3329 N N . ARG B 1 101 ? 2.809 -11.273 15.117 1 92.69 101 ARG B N 1
ATOM 3330 C CA . ARG B 1 101 ? 2.695 -10.414 13.945 1 92.69 101 ARG B CA 1
ATOM 3331 C C . ARG B 1 101 ? 4.059 -10.18 13.305 1 92.69 101 ARG B C 1
ATOM 3333 O O . ARG B 1 101 ? 4.211 -10.328 12.086 1 92.69 101 ARG B O 1
ATOM 3340 N N . GLU B 1 102 ? 5.023 -9.867 14.07 1 90.44 102 GLU B N 1
ATOM 3341 C CA . GLU B 1 102 ? 6.344 -9.547 13.531 1 90.44 102 GLU B CA 1
ATOM 3342 C C . GLU B 1 102 ? 7.008 -10.781 12.922 1 90.44 102 GLU B C 1
ATOM 3344 O O . GLU B 1 102 ? 7.688 -10.68 11.898 1 90.44 102 GLU B O 1
ATOM 3349 N N . ILE B 1 103 ? 6.816 -11.906 13.562 1 93.69 103 ILE B N 1
ATOM 3350 C CA . ILE B 1 103 ? 7.398 -13.125 13.016 1 93.69 103 ILE B CA 1
ATOM 3351 C C . ILE B 1 103 ? 6.695 -13.508 11.719 1 93.69 103 ILE B C 1
ATOM 3353 O O . ILE B 1 103 ? 7.328 -14.008 10.781 1 93.69 103 ILE B O 1
ATOM 3357 N N . THR B 1 104 ? 5.379 -13.305 11.664 1 96.44 104 THR B N 1
ATOM 3358 C CA . THR B 1 104 ? 4.656 -13.523 10.414 1 96.44 104 THR B CA 1
ATOM 3359 C C . THR B 1 104 ? 5.207 -12.625 9.305 1 96.44 104 THR B C 1
ATOM 3361 O O . THR B 1 104 ? 5.477 -13.102 8.195 1 96.44 104 THR B O 1
ATOM 3364 N N . ARG B 1 105 ? 5.391 -11.344 9.625 1 97.06 105 ARG B N 1
ATOM 3365 C CA . ARG B 1 105 ? 5.973 -10.414 8.664 1 97.06 105 ARG B CA 1
ATOM 3366 C C . ARG B 1 105 ? 7.359 -10.875 8.234 1 97.06 105 ARG B C 1
ATOM 3368 O O . ARG B 1 105 ? 7.684 -10.852 7.043 1 97.06 105 ARG B O 1
ATOM 3375 N N . LEU B 1 106 ? 8.117 -11.281 9.203 1 96.12 106 LEU B N 1
ATOM 3376 C CA . LEU B 1 106 ? 9.492 -11.711 8.945 1 96.12 106 LEU B CA 1
ATOM 3377 C C . LEU B 1 106 ? 9.508 -12.938 8.031 1 96.12 106 LEU B C 1
ATOM 3379 O O . LEU B 1 106 ? 10.32 -13.008 7.102 1 96.12 106 LEU B O 1
ATOM 3383 N N . GLY B 1 107 ? 8.648 -13.883 8.336 1 97.5 107 GLY B N 1
ATOM 3384 C CA . GLY B 1 107 ? 8.547 -15.039 7.465 1 97.5 107 GLY B CA 1
ATOM 3385 C C . GLY B 1 107 ? 8.242 -14.68 6.023 1 97.5 107 GLY B C 1
ATOM 3386 O O . GLY B 1 107 ? 8.898 -15.18 5.105 1 97.5 107 GLY B O 1
ATOM 3387 N N . ALA B 1 108 ? 7.289 -13.852 5.867 1 98.62 108 ALA B N 1
ATOM 3388 C CA . ALA B 1 108 ? 6.926 -13.406 4.523 1 98.62 108 ALA B CA 1
ATOM 3389 C C . ALA B 1 108 ? 8.062 -12.609 3.885 1 98.62 108 ALA B C 1
ATOM 3391 O O . ALA B 1 108 ? 8.273 -12.688 2.674 1 98.62 108 ALA B O 1
ATOM 3392 N N . ARG B 1 109 ? 8.781 -11.797 4.66 1 98.25 109 ARG B N 1
ATOM 3393 C CA . ARG B 1 109 ? 9.93 -11.047 4.16 1 98.25 109 ARG B CA 1
ATOM 3394 C C . ARG B 1 109 ? 11.023 -11.984 3.664 1 98.25 109 ARG B C 1
ATOM 3396 O O . ARG B 1 109 ? 11.688 -11.695 2.664 1 98.25 109 ARG B O 1
ATOM 3403 N N . LEU B 1 110 ? 11.234 -13.047 4.418 1 98.5 110 LEU B N 1
ATOM 3404 C CA . LEU B 1 110 ? 12.203 -14.055 4.004 1 98.5 110 LEU B CA 1
ATOM 3405 C C . LEU B 1 110 ? 11.781 -14.719 2.697 1 98.5 110 LEU B C 1
ATOM 3407 O O . LEU B 1 110 ? 12.602 -14.906 1.796 1 98.5 110 LEU B O 1
ATOM 3411 N N . ILE B 1 111 ? 10.523 -15.023 2.592 1 98.75 111 ILE B N 1
ATOM 3412 C CA . ILE B 1 111 ? 9.992 -15.586 1.355 1 98.75 111 ILE B CA 1
ATOM 3413 C C . ILE B 1 111 ? 10.195 -14.594 0.21 1 98.75 111 ILE B C 1
ATOM 3415 O O . ILE B 1 111 ? 10.641 -14.977 -0.876 1 98.75 111 ILE B O 1
ATOM 3419 N N . ALA B 1 112 ? 9.906 -13.352 0.477 1 98.81 112 ALA B N 1
ATOM 3420 C CA . ALA B 1 112 ? 10.086 -12.312 -0.538 1 98.81 112 ALA B CA 1
ATOM 3421 C C . ALA B 1 112 ? 11.539 -12.242 -1.006 1 98.81 112 ALA B C 1
ATOM 3423 O O . ALA B 1 112 ? 11.805 -12.023 -2.189 1 98.81 112 ALA B O 1
ATOM 3424 N N . HIS B 1 113 ? 12.43 -12.383 -0.065 1 98.5 113 HIS B N 1
ATOM 3425 C CA . HIS B 1 113 ? 13.852 -12.383 -0.408 1 98.5 113 HIS B CA 1
ATOM 3426 C C . HIS B 1 113 ? 14.18 -13.492 -1.395 1 98.5 113 HIS B C 1
ATOM 3428 O O . HIS B 1 113 ? 14.844 -13.258 -2.404 1 98.5 113 HIS B O 1
ATOM 3434 N N . ASP B 1 114 ? 13.68 -14.672 -1.126 1 98.62 114 ASP B N 1
ATOM 3435 C CA . ASP B 1 114 ? 13.898 -15.812 -2.01 1 98.62 114 ASP B CA 1
ATOM 3436 C C . ASP B 1 114 ? 13.305 -15.562 -3.393 1 98.62 114 ASP B C 1
ATOM 3438 O O . ASP B 1 114 ? 13.953 -15.805 -4.41 1 98.62 114 ASP B O 1
ATOM 3442 N N . LEU B 1 115 ? 12.117 -15.078 -3.424 1 98.88 115 LEU B N 1
ATOM 3443 C CA . LEU B 1 115 ? 11.391 -14.875 -4.672 1 98.88 115 LEU B CA 1
ATOM 3444 C C . LEU B 1 115 ? 12.031 -13.773 -5.504 1 98.88 115 LEU B C 1
ATOM 3446 O O . LEU B 1 115 ? 12.242 -13.938 -6.707 1 98.88 115 LEU B O 1
ATOM 3450 N N . HIS B 1 116 ? 12.328 -12.688 -4.844 1 98.5 116 HIS B N 1
ATOM 3451 C CA . HIS B 1 116 ? 12.93 -11.539 -5.52 1 98.5 116 HIS B CA 1
ATOM 3452 C C . HIS B 1 116 ? 14.234 -11.922 -6.203 1 98.5 116 HIS B C 1
ATOM 3454 O O . HIS B 1 116 ? 14.516 -11.477 -7.316 1 98.5 116 HIS B O 1
ATOM 3460 N N . ALA B 1 117 ? 15 -12.773 -5.574 1 98.12 117 ALA B N 1
ATOM 3461 C CA . ALA B 1 117 ? 16.281 -13.211 -6.1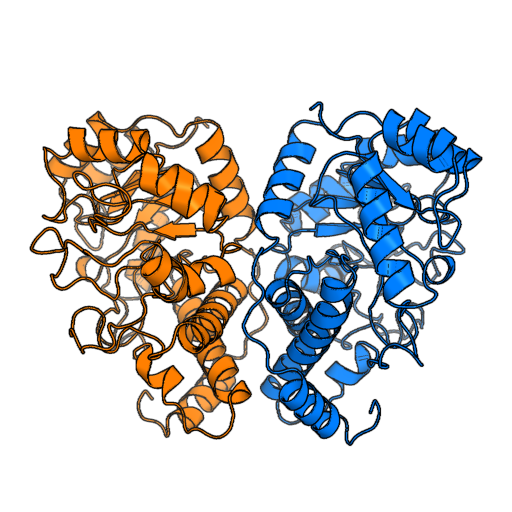05 1 98.12 117 ALA B CA 1
ATOM 3462 C C . ALA B 1 117 ? 16.094 -14.031 -7.379 1 98.12 117 ALA B C 1
ATOM 3464 O O . ALA B 1 117 ? 17.047 -14.219 -8.148 1 98.12 117 ALA B O 1
ATOM 3465 N N . LEU B 1 118 ? 14.93 -14.547 -7.613 1 98.75 118 LEU B N 1
ATOM 3466 C CA . LEU B 1 118 ? 14.641 -15.406 -8.758 1 98.75 118 LEU B CA 1
ATOM 3467 C C . LEU B 1 118 ? 13.93 -14.625 -9.859 1 98.75 118 LEU B C 1
ATOM 3469 O O . LEU B 1 118 ? 13.641 -15.172 -10.922 1 98.75 118 LEU B O 1
ATOM 3473 N N . GLY B 1 119 ? 13.602 -13.352 -9.609 1 98.44 119 GLY B N 1
ATOM 3474 C CA . GLY B 1 119 ? 12.836 -12.547 -10.555 1 98.44 119 GLY B CA 1
ATOM 3475 C C . GLY B 1 119 ? 11.336 -12.734 -10.422 1 98.44 119 GLY B C 1
ATOM 3476 O O . GLY B 1 119 ? 10.578 -12.367 -11.312 1 98.44 119 GLY B O 1
ATOM 3477 N N . ILE B 1 120 ? 10.883 -13.375 -9.375 1 98.88 120 ILE B N 1
ATOM 3478 C CA . ILE B 1 120 ? 9.461 -13.523 -9.094 1 98.88 120 ILE B CA 1
ATOM 3479 C C . ILE B 1 120 ? 8.977 -12.344 -8.242 1 98.88 120 ILE B C 1
ATOM 3481 O O . ILE B 1 120 ? 9.484 -12.117 -7.141 1 98.88 120 ILE B O 1
ATOM 3485 N N . ASN B 1 121 ? 7.977 -11.609 -8.734 1 98.81 121 ASN B N 1
ATOM 3486 C CA . ASN B 1 121 ? 7.668 -10.352 -8.07 1 98.81 121 ASN B CA 1
ATOM 3487 C C . ASN B 1 121 ? 6.227 -10.312 -7.574 1 98.81 121 ASN B C 1
ATOM 3489 O O . ASN B 1 121 ? 5.75 -9.273 -7.113 1 98.81 121 ASN B O 1
ATOM 3493 N N . VAL B 1 122 ? 5.465 -11.398 -7.637 1 98.94 122 VAL B N 1
ATOM 3494 C CA . VAL B 1 122 ? 4.113 -11.508 -7.098 1 98.94 122 VAL B CA 1
ATOM 3495 C C . VAL B 1 122 ? 3.953 -12.852 -6.391 1 98.94 122 VAL B C 1
ATOM 3497 O O . VAL B 1 122 ? 4.379 -13.891 -6.906 1 98.94 122 VAL B O 1
ATOM 3500 N N . ASP B 1 123 ? 3.412 -12.836 -5.219 1 98.94 123 ASP B N 1
ATOM 3501 C CA . ASP B 1 123 ? 3.139 -14.07 -4.477 1 98.94 123 ASP B CA 1
ATOM 3502 C C . ASP B 1 123 ? 1.666 -14.156 -4.082 1 98.94 123 ASP B C 1
ATOM 3504 O O . ASP B 1 123 ? 1.094 -13.18 -3.584 1 98.94 123 ASP B O 1
ATOM 3508 N N . CYS B 1 124 ? 1.034 -15.305 -4.359 1 98.75 124 CYS B N 1
ATOM 3509 C CA . CYS B 1 124 ? -0.369 -15.523 -4.027 1 98.75 124 CYS B CA 1
ATOM 3510 C C . CYS B 1 124 ? -0.545 -15.75 -2.529 1 98.75 124 CYS B C 1
ATOM 3512 O O . CYS B 1 124 ? -1.058 -16.781 -2.107 1 98.75 124 CYS B O 1
ATOM 3514 N N . VAL B 1 125 ? -0.125 -14.93 -1.749 1 98.56 125 VAL B N 1
ATOM 3515 C CA . VAL B 1 125 ? -0.167 -14.805 -0.295 1 98.56 125 VAL B CA 1
ATOM 3516 C C . VAL B 1 125 ? -0.617 -13.398 0.092 1 98.56 125 VAL B C 1
ATOM 3518 O O . VAL B 1 125 ? -0.248 -12.422 -0.562 1 98.56 125 VAL B O 1
ATOM 3521 N N . PRO B 1 126 ? -1.507 -13.289 1.034 1 98.62 126 PRO B N 1
ATOM 3522 C CA . PRO B 1 126 ? -1.884 -14.234 2.086 1 98.62 126 PRO B CA 1
ATOM 3523 C C . PRO B 1 126 ? -3.211 -14.938 1.803 1 98.62 126 PRO B C 1
ATOM 3525 O O . PRO B 1 126 ? -4.02 -14.438 1.016 1 98.62 126 PRO B O 1
ATOM 3528 N N . VAL B 1 127 ? -3.389 -16.078 2.471 1 98 127 VAL B N 1
ATOM 3529 C CA . VAL B 1 127 ? -4.684 -16.75 2.551 1 98 127 VAL B CA 1
ATOM 3530 C C . VAL B 1 127 ? -5.516 -16.125 3.67 1 98 127 VAL B C 1
ATOM 3532 O O . VAL B 1 127 ? -5.184 -16.266 4.848 1 98 127 VAL B O 1
ATOM 3535 N N . LEU B 1 128 ? -6.633 -15.5 3.312 1 98.06 128 LEU B N 1
ATOM 3536 C CA . LEU B 1 128 ? -7.426 -14.781 4.301 1 98.06 128 LEU B CA 1
ATOM 3537 C C . LEU B 1 128 ? -8.719 -15.531 4.613 1 98.06 128 LEU B C 1
ATOM 3539 O O . LEU B 1 128 ? -9.625 -14.977 5.242 1 98.06 128 LEU B O 1
ATOM 3543 N N . ASP B 1 129 ? -8.82 -16.75 4.137 1 96.31 129 ASP B N 1
ATOM 3544 C CA . ASP B 1 129 ? -10 -17.578 4.391 1 96.31 129 ASP B CA 1
ATOM 3545 C C . ASP B 1 129 ? -10.07 -17.984 5.859 1 96.31 129 ASP B C 1
ATOM 3547 O O . ASP B 1 129 ? -9.156 -18.625 6.379 1 96.31 129 ASP B O 1
ATOM 3551 N N . VAL B 1 130 ? -11.18 -17.641 6.504 1 94.75 130 VAL B N 1
ATOM 3552 C CA . VAL B 1 130 ? -11.406 -18.016 7.895 1 94.75 130 VAL B CA 1
ATOM 3553 C C . VAL B 1 130 ? -12.031 -19.406 7.961 1 94.75 130 VAL B C 1
ATOM 3555 O O . VAL B 1 130 ? -13.078 -19.656 7.363 1 94.75 130 VAL B O 1
ATOM 3558 N N . PRO B 1 131 ? -11.367 -20.25 8.664 1 89.88 131 PRO B N 1
ATOM 3559 C CA . PRO B 1 131 ? -11.922 -21.594 8.734 1 89.88 131 PRO B CA 1
ATOM 3560 C C . PRO B 1 131 ? -13.328 -21.625 9.328 1 89.88 131 PRO B C 1
ATOM 3562 O O . PRO B 1 131 ? -13.656 -20.797 10.188 1 89.88 131 PRO B O 1
ATOM 3565 N N . ASP B 1 132 ? -14.117 -22.562 8.828 1 82.44 132 ASP B N 1
ATOM 3566 C CA . ASP B 1 132 ? -15.453 -22.766 9.367 1 82.44 132 ASP B CA 1
ATOM 3567 C C . ASP B 1 132 ? -15.391 -23.266 10.812 1 82.44 132 ASP B C 1
ATOM 3569 O O . ASP B 1 132 ? -14.641 -24.188 11.125 1 82.44 132 ASP B O 1
ATOM 3573 N N . PRO B 1 133 ? -16.094 -22.641 11.617 1 70 133 PRO B N 1
ATOM 3574 C CA . PRO B 1 133 ? -16.109 -23.094 13.008 1 70 133 PRO B CA 1
ATOM 3575 C C . PRO B 1 133 ? -16.5 -24.562 13.156 1 70 133 PRO B C 1
ATOM 3577 O O . PRO B 1 133 ? -16.125 -25.219 14.141 1 70 133 PRO B O 1
ATOM 3580 N N . LYS B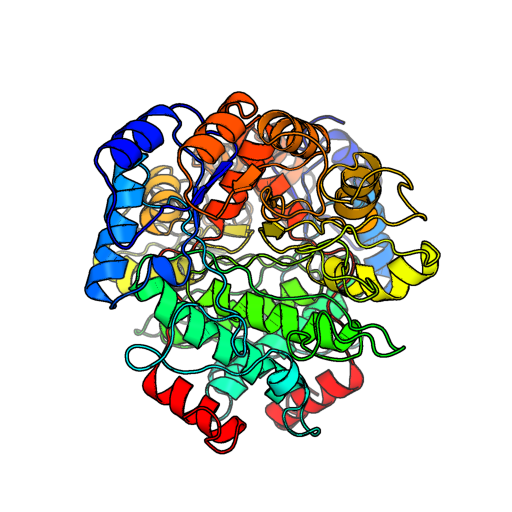 1 134 ? -17.234 -24.969 12.18 1 66.81 134 LYS B N 1
ATOM 3581 C CA . LYS B 1 134 ? -17.734 -26.344 12.281 1 66.81 134 LYS B CA 1
ATOM 3582 C C . LYS B 1 134 ? -16.719 -27.344 11.734 1 66.81 134 LYS B C 1
ATOM 3584 O O . LYS B 1 134 ? -16.906 -28.547 11.844 1 66.81 134 LYS B O 1
ATOM 3589 N N . GLY B 1 135 ? -15.57 -26.875 11.281 1 61.5 135 GLY B N 1
ATOM 3590 C CA . GLY B 1 135 ? -14.391 -27.719 11.188 1 61.5 135 GLY B CA 1
ATOM 3591 C C . GLY B 1 135 ? -14.141 -28.25 9.789 1 61.5 135 GLY B C 1
ATOM 3592 O O . GLY B 1 135 ? -13.461 -29.266 9.609 1 61.5 135 GLY B O 1
ATOM 3593 N N . HIS B 1 136 ? -14.695 -27.656 8.797 1 60.03 136 HIS B N 1
ATOM 3594 C CA . HIS B 1 136 ? -14.359 -28.328 7.543 1 60.03 136 HIS B CA 1
ATOM 3595 C C . HIS B 1 136 ? -12.945 -27.969 7.09 1 60.03 136 HIS B C 1
ATOM 3597 O O . HIS B 1 136 ? -12.461 -26.875 7.371 1 60.03 136 HIS B O 1
ATOM 3603 N N . GLU B 1 137 ? -12.172 -29.031 6.668 1 63.88 137 GLU B N 1
ATOM 3604 C CA . GLU B 1 137 ? -10.727 -29.156 6.566 1 63.88 137 GLU B CA 1
ATOM 3605 C C . GLU B 1 137 ? -10.203 -28.531 5.273 1 63.88 137 GLU B C 1
ATOM 3607 O O . GLU B 1 137 ? -9.008 -28.609 4.98 1 63.88 137 GLU B O 1
ATOM 3612 N N . ILE B 1 138 ? -10.93 -27.766 4.477 1 67.25 138 ILE B N 1
ATOM 3613 C CA . ILE B 1 138 ? -10.414 -27.391 3.162 1 67.25 138 ILE B CA 1
ATOM 3614 C C . ILE B 1 138 ? -9.273 -26.391 3.318 1 67.25 138 ILE B C 1
ATOM 3616 O O . ILE B 1 138 ? -8.195 -26.578 2.758 1 67.25 138 ILE B O 1
ATOM 3620 N N . ILE B 1 139 ? -9.438 -25.406 4.023 1 80.06 139 ILE B N 1
ATOM 3621 C CA . ILE B 1 139 ? -8.383 -24.422 4.238 1 80.06 139 ILE B CA 1
ATOM 3622 C C . ILE B 1 139 ? -7.336 -24.984 5.195 1 80.06 139 ILE B C 1
ATOM 3624 O O . ILE B 1 139 ? -6.145 -25.016 4.879 1 80.06 139 ILE B O 1
ATOM 3628 N N . GLY B 1 140 ? -7.82 -25.594 6.254 1 85.38 140 GLY B N 1
ATOM 3629 C CA . GLY B 1 140 ? -6.945 -26.297 7.18 1 85.38 140 GLY B CA 1
ATOM 3630 C C . GLY B 1 140 ? -5.844 -25.406 7.742 1 85.38 140 GLY B C 1
ATOM 3631 O O . GLY B 1 140 ? -6.113 -24.328 8.258 1 85.38 140 GLY B O 1
ATOM 3632 N N . ASP B 1 141 ? -4.645 -25.906 7.629 1 90.69 141 ASP B N 1
ATOM 3633 C CA . ASP B 1 141 ? -3.527 -25.25 8.297 1 90.69 141 ASP B CA 1
ATOM 3634 C C . ASP B 1 141 ? -3.016 -24.078 7.465 1 90.69 141 ASP B C 1
ATOM 3636 O O . ASP B 1 141 ? -2.104 -23.359 7.887 1 90.69 141 ASP B O 1
ATOM 3640 N N . ARG B 1 142 ? -3.672 -23.797 6.309 1 94.06 142 ARG B N 1
ATOM 3641 C CA . ARG B 1 142 ? -3.303 -22.641 5.484 1 94.06 142 ARG B CA 1
ATOM 3642 C C . ARG B 1 142 ? -3.773 -21.344 6.121 1 94.06 142 ARG B C 1
ATOM 3644 O O . ARG B 1 142 ? -3.232 -20.281 5.828 1 94.06 142 ARG B O 1
ATOM 3651 N N . ALA B 1 143 ? -4.84 -21.484 6.973 1 94.25 143 ALA B N 1
ATOM 3652 C CA . ALA B 1 143 ? -5.391 -20.297 7.625 1 94.25 143 ALA B CA 1
ATOM 3653 C C . ALA B 1 143 ? -4.445 -19.781 8.703 1 94.25 143 ALA B C 1
ATOM 3655 O O . ALA B 1 143 ? -3.838 -20.562 9.438 1 94.25 143 ALA B O 1
ATOM 3656 N N . TYR B 1 144 ? -4.387 -18.469 8.891 1 95.62 144 TYR B N 1
ATOM 3657 C CA . TYR B 1 144 ? -3.518 -17.844 9.875 1 95.62 144 TYR B CA 1
ATOM 3658 C C . TYR B 1 144 ? -4.105 -17.969 11.281 1 95.62 144 TYR B C 1
ATOM 3660 O O . TYR B 1 144 ? -3.414 -17.734 12.273 1 95.62 144 TYR B O 1
ATOM 3668 N N . GLY B 1 145 ? -5.32 -18.312 11.383 1 92.94 145 GLY B N 1
ATOM 3669 C CA . GLY B 1 145 ? -6.02 -18.438 12.648 1 92.94 145 GLY B CA 1
ATOM 3670 C C . GLY B 1 145 ? -7.465 -18.875 12.484 1 92.94 145 GLY B C 1
ATOM 3671 O O . GLY B 1 145 ? -7.906 -19.188 11.375 1 92.94 145 GLY B O 1
ATOM 3672 N N . ASP B 1 146 ? -8.219 -18.797 13.664 1 91.5 146 ASP B N 1
ATOM 3673 C CA . ASP B 1 146 ? -9.594 -19.281 13.648 1 91.5 146 ASP B CA 1
ATOM 3674 C C . ASP B 1 146 ? -10.594 -18.125 13.703 1 91.5 146 ASP B C 1
ATOM 3676 O O . ASP B 1 146 ? -11.805 -18.344 13.602 1 91.5 146 ASP B O 1
ATOM 3680 N N . THR B 1 147 ? -10.094 -16.938 13.898 1 94.06 147 THR B N 1
ATOM 3681 C CA . THR B 1 147 ? -10.977 -15.789 13.984 1 94.06 147 THR B CA 1
ATOM 3682 C C . THR B 1 147 ? -10.656 -14.781 12.883 1 94.06 147 THR B C 1
ATOM 3684 O O . THR B 1 147 ? -9.508 -14.68 12.445 1 94.06 147 THR B O 1
ATOM 3687 N N . PRO B 1 148 ? -11.703 -14.039 12.391 1 96.06 148 PRO B N 1
ATOM 3688 C CA . PRO B 1 148 ? -11.453 -13.008 11.375 1 96.06 148 PRO B CA 1
ATOM 3689 C C . PRO B 1 148 ? -10.367 -12.023 11.797 1 96.06 148 PRO B C 1
ATOM 3691 O O . PRO B 1 148 ? -9.562 -11.602 10.969 1 96.06 148 PRO B O 1
ATOM 3694 N N . GLU B 1 149 ? -10.32 -11.672 13.117 1 95.75 149 GLU B N 1
ATOM 3695 C CA . GLU B 1 149 ? -9.359 -10.688 13.625 1 95.75 149 GLU B CA 1
ATOM 3696 C C . GLU B 1 149 ? -7.93 -11.203 13.5 1 95.75 149 GLU B C 1
ATOM 3698 O O . GLU B 1 149 ? -7.043 -10.477 13.055 1 95.75 149 GLU B O 1
ATOM 3703 N N . GLN B 1 150 ? -7.754 -12.43 13.875 1 94.5 150 GLN B N 1
ATOM 3704 C CA . GLN B 1 150 ? -6.418 -13.016 13.805 1 94.5 150 GLN B CA 1
ATOM 3705 C C . GLN B 1 150 ? -5.961 -13.18 12.359 1 94.5 150 GLN B C 1
ATOM 3707 O O . GLN B 1 150 ? -4.82 -12.859 12.023 1 94.5 150 GLN B O 1
ATOM 3712 N N . VAL B 1 151 ? -6.871 -13.664 11.508 1 96.69 151 VAL B N 1
ATOM 3713 C CA . VAL B 1 151 ? -6.574 -13.859 10.094 1 96.69 151 VAL B CA 1
ATOM 3714 C C . VAL B 1 151 ? -6.223 -12.523 9.453 1 96.69 151 VAL B C 1
ATOM 3716 O O . VAL B 1 151 ? -5.254 -12.43 8.695 1 96.69 151 VAL B O 1
ATOM 3719 N N . ALA B 1 152 ? -6.938 -11.516 9.805 1 97.75 152 ALA B N 1
ATOM 3720 C CA . ALA B 1 152 ? -6.695 -10.188 9.242 1 97.75 152 ALA B CA 1
ATOM 3721 C C . ALA B 1 152 ? -5.34 -9.641 9.688 1 97.75 152 ALA B C 1
ATOM 3723 O O . ALA B 1 152 ? -4.562 -9.148 8.867 1 97.75 152 ALA B O 1
ATOM 3724 N N . THR B 1 153 ? -5.066 -9.742 10.961 1 96.38 153 THR B N 1
ATOM 3725 C CA . THR B 1 153 ? -3.85 -9.172 11.531 1 96.38 153 THR B CA 1
ATOM 3726 C C . THR B 1 153 ? -2.611 -9.867 10.969 1 96.38 153 THR B C 1
ATOM 3728 O O . THR B 1 153 ? -1.678 -9.211 10.508 1 96.38 153 THR B O 1
ATOM 3731 N N . LEU B 1 154 ? -2.645 -11.164 10.992 1 97.06 154 LEU B N 1
ATOM 3732 C CA . LEU B 1 154 ? -1.479 -11.906 10.523 1 97.06 154 LEU B CA 1
ATOM 3733 C C . LEU B 1 154 ? -1.385 -11.875 9 1 97.06 154 LEU B C 1
ATOM 3735 O O . LEU B 1 154 ? -0.285 -11.852 8.445 1 97.06 154 LEU B O 1
ATOM 3739 N N . GLY B 1 155 ? -2.541 -11.914 8.344 1 98.5 155 GLY B N 1
ATOM 3740 C CA . GLY B 1 155 ? -2.539 -11.727 6.898 1 98.5 155 GLY B CA 1
ATOM 3741 C C . GLY B 1 155 ? -1.909 -10.414 6.469 1 98.5 155 GLY B C 1
ATOM 3742 O O . GLY B 1 155 ? -1.127 -10.375 5.516 1 98.5 155 GLY B O 1
ATOM 3743 N N . ARG B 1 156 ? -2.26 -9.352 7.141 1 98.44 156 ARG B N 1
ATOM 3744 C CA . ARG B 1 156 ? -1.663 -8.055 6.832 1 98.44 156 ARG B CA 1
ATOM 3745 C C . ARG B 1 156 ? -0.157 -8.078 7.066 1 98.44 156 ARG B C 1
ATOM 3747 O O . ARG B 1 156 ? 0.61 -7.539 6.266 1 98.44 156 ARG B O 1
ATOM 3754 N N . ALA B 1 157 ? 0.234 -8.68 8.148 1 97.62 157 ALA B N 1
ATOM 3755 C CA . ALA B 1 157 ? 1.662 -8.773 8.445 1 97.62 157 ALA B CA 1
ATOM 3756 C C . ALA B 1 157 ? 2.408 -9.477 7.312 1 97.62 157 ALA B C 1
ATOM 3758 O O . ALA B 1 157 ? 3.475 -9.023 6.891 1 97.62 157 ALA B O 1
ATOM 3759 N N . ALA B 1 158 ? 1.841 -10.562 6.852 1 98.75 158 ALA B N 1
ATOM 3760 C CA . ALA B 1 158 ? 2.453 -11.289 5.742 1 98.75 158 ALA B CA 1
ATOM 3761 C C . ALA B 1 158 ? 2.543 -10.406 4.496 1 98.75 158 ALA B C 1
ATOM 3763 O O . ALA B 1 158 ? 3.59 -10.352 3.846 1 98.75 158 ALA B O 1
ATOM 3764 N N . ALA B 1 159 ? 1.474 -9.734 4.18 1 98.81 159 ALA B N 1
ATOM 3765 C CA . ALA B 1 159 ? 1.447 -8.852 3.02 1 98.81 159 ALA B CA 1
ATOM 3766 C C . ALA B 1 159 ? 2.506 -7.762 3.139 1 98.81 159 ALA B C 1
ATOM 3768 O O . ALA B 1 159 ? 3.199 -7.449 2.166 1 98.81 159 ALA B O 1
ATOM 3769 N N . GLU B 1 160 ? 2.602 -7.188 4.312 1 98.44 160 GLU B N 1
ATOM 3770 C CA . GLU B 1 160 ? 3.59 -6.141 4.555 1 98.44 160 GLU B CA 1
ATOM 3771 C C . GLU B 1 160 ? 5.008 -6.664 4.352 1 98.44 160 GLU B C 1
ATOM 3773 O O . GLU B 1 160 ? 5.859 -5.961 3.801 1 98.44 160 GLU B O 1
ATOM 3778 N N . GLY B 1 161 ? 5.254 -7.863 4.797 1 98.5 161 GLY B N 1
ATOM 3779 C CA . GLY B 1 161 ? 6.559 -8.469 4.574 1 98.5 161 GLY B CA 1
ATOM 3780 C C . GLY B 1 161 ? 6.887 -8.648 3.104 1 98.5 161 GLY B C 1
ATOM 3781 O O . GLY B 1 161 ? 8.008 -8.367 2.676 1 98.5 161 GLY B O 1
ATOM 3782 N N . LEU B 1 162 ? 5.938 -9.094 2.375 1 98.81 162 LEU B N 1
ATOM 3783 C CA . LEU B 1 162 ? 6.129 -9.266 0.938 1 98.81 162 LEU B CA 1
ATOM 3784 C C . LEU B 1 162 ? 6.422 -7.926 0.269 1 98.81 162 LEU B C 1
ATOM 3786 O O . LEU B 1 162 ? 7.406 -7.793 -0.463 1 98.81 162 LEU B O 1
ATOM 3790 N N . LEU B 1 163 ? 5.621 -6.949 0.549 1 98.69 163 LEU B N 1
ATOM 3791 C CA . LEU B 1 163 ? 5.777 -5.629 -0.054 1 98.69 163 LEU B CA 1
ATOM 3792 C C . LEU B 1 163 ? 7.145 -5.039 0.27 1 98.69 163 LEU B C 1
ATOM 3794 O O . LEU B 1 163 ? 7.82 -4.508 -0.613 1 98.69 163 LEU B O 1
ATOM 3798 N N . ALA B 1 164 ? 7.535 -5.195 1.481 1 98 164 ALA B N 1
ATOM 3799 C CA . ALA B 1 164 ? 8.828 -4.668 1.912 1 98 164 ALA B CA 1
ATOM 3800 C C . ALA B 1 164 ? 9.969 -5.352 1.169 1 98 164 ALA B C 1
ATOM 3802 O O . ALA B 1 164 ? 11.055 -4.777 1.021 1 98 164 ALA B O 1
ATOM 3803 N N . GLY B 1 165 ? 9.727 -6.551 0.728 1 98.31 165 GLY B N 1
ATOM 3804 C CA . GLY B 1 165 ? 10.75 -7.324 0.042 1 98.31 165 GLY B CA 1
ATOM 3805 C C . GLY B 1 165 ? 10.672 -7.203 -1.469 1 98.31 165 GLY B C 1
ATOM 3806 O O . GLY B 1 165 ? 11.422 -7.871 -2.186 1 98.31 165 GLY B O 1
ATOM 3807 N N . GLY B 1 166 ? 9.766 -6.402 -1.981 1 98 166 GLY B N 1
ATOM 3808 C CA . GLY B 1 166 ? 9.664 -6.18 -3.416 1 98 166 GLY B CA 1
ATOM 3809 C C . GLY B 1 166 ? 8.805 -7.215 -4.117 1 98 166 GLY B C 1
ATOM 3810 O O . GLY B 1 166 ? 9.008 -7.496 -5.301 1 98 166 GLY B O 1
ATOM 3811 N N . VAL B 1 167 ? 7.922 -7.828 -3.381 1 98.81 167 VAL B N 1
ATOM 3812 C CA . VAL B 1 167 ? 6.992 -8.805 -3.932 1 98.81 167 VAL B CA 1
ATOM 3813 C C . VAL B 1 167 ? 5.555 -8.383 -3.641 1 98.81 167 VAL B C 1
ATOM 3815 O O . VAL B 1 167 ? 5.223 -8.031 -2.506 1 98.81 167 VAL B O 1
ATOM 3818 N N . LEU B 1 168 ? 4.738 -8.359 -4.668 1 98.88 168 LEU B N 1
ATOM 3819 C CA . LEU B 1 168 ? 3.344 -7.957 -4.516 1 98.88 168 LEU B CA 1
ATOM 3820 C C . LEU B 1 168 ? 2.508 -9.102 -3.945 1 98.88 168 LEU B C 1
ATOM 3822 O O . LEU B 1 168 ? 2.623 -10.242 -4.391 1 98.88 168 LEU B O 1
ATOM 3826 N N . PRO B 1 169 ? 1.718 -8.789 -2.926 1 98.88 169 PRO B N 1
ATOM 3827 C CA . PRO B 1 169 ? 0.821 -9.797 -2.361 1 98.88 169 PRO B CA 1
ATOM 3828 C C . PRO B 1 169 ? -0.499 -9.906 -3.123 1 98.88 169 PRO B C 1
ATOM 3830 O O . PRO B 1 169 ? -0.935 -8.938 -3.752 1 98.88 169 PRO B O 1
ATOM 3833 N N . ILE B 1 170 ? -1.13 -11.031 -3.096 1 98.88 170 ILE B N 1
ATOM 3834 C CA . ILE B 1 170 ? -2.492 -11.273 -3.561 1 98.88 170 ILE B CA 1
ATOM 3835 C C . ILE B 1 170 ? -3.336 -11.828 -2.414 1 98.88 170 ILE B C 1
ATOM 3837 O O . ILE B 1 170 ? -3.104 -12.945 -1.943 1 98.88 170 ILE B O 1
ATOM 3841 N N . ILE B 1 171 ? -4.289 -11.078 -1.955 1 98.81 171 ILE B N 1
ATOM 3842 C CA . ILE B 1 171 ? -5.172 -11.602 -0.916 1 98.81 171 ILE B CA 1
ATOM 3843 C C . ILE B 1 171 ? -6.168 -12.578 -1.529 1 98.81 171 ILE B C 1
ATOM 3845 O O . ILE B 1 171 ? -6.711 -12.328 -2.607 1 98.81 171 ILE B O 1
ATOM 3849 N N . LYS B 1 172 ? -6.375 -13.711 -0.887 1 98.31 172 LYS B N 1
ATOM 3850 C CA . LYS B 1 172 ? -7.207 -14.742 -1.498 1 98.31 172 LYS B CA 1
ATOM 3851 C C . LYS B 1 172 ? -7.875 -15.609 -0.435 1 98.31 172 LYS B C 1
ATOM 3853 O O . LYS B 1 172 ? -7.414 -15.664 0.708 1 98.31 172 LYS B O 1
ATOM 3858 N N . HIS B 1 173 ? -8.977 -16.234 -0.745 1 97.31 173 HIS B N 1
ATOM 3859 C CA . HIS B 1 173 ? -9.773 -16.047 -1.951 1 97.31 173 HIS B CA 1
ATOM 3860 C C . HIS B 1 173 ? -10.953 -15.109 -1.694 1 97.31 173 HIS B C 1
ATOM 3862 O O . HIS B 1 173 ? -11.852 -15.438 -0.92 1 97.31 173 HIS B O 1
ATOM 3868 N N . ILE B 1 174 ? -10.898 -14.039 -2.266 1 98.5 174 ILE B N 1
ATOM 3869 C CA . ILE B 1 174 ? -11.906 -13.016 -2.008 1 98.5 174 ILE B CA 1
ATOM 3870 C C . ILE B 1 174 ? -13.234 -13.438 -2.639 1 98.5 174 ILE B C 1
ATOM 3872 O O . ILE B 1 174 ? -13.258 -13.945 -3.762 1 98.5 174 ILE B O 1
ATOM 3876 N N . PRO B 1 175 ? -14.383 -13.281 -1.948 1 97.75 175 PRO B N 1
ATOM 3877 C CA . PRO B 1 175 ? -14.57 -12.516 -0.711 1 97.75 175 PRO B CA 1
ATOM 3878 C C . PRO B 1 175 ? -14.445 -13.383 0.54 1 97.75 175 PRO B C 1
ATOM 3880 O O . PRO B 1 175 ? -14.664 -12.898 1.654 1 97.75 175 PRO B O 1
ATOM 3883 N N . GLY B 1 176 ? -14.102 -14.625 0.453 1 93.88 176 GLY B N 1
ATOM 3884 C CA . GLY B 1 176 ? -13.938 -15.555 1.561 1 93.88 176 GLY B CA 1
ATOM 3885 C C . GLY B 1 176 ? -14.391 -16.969 1.233 1 93.88 176 GLY B C 1
ATOM 3886 O O . GLY B 1 176 ? -15.555 -17.172 0.882 1 93.88 176 GLY B O 1
ATOM 3887 N N . HIS B 1 177 ? -13.57 -17.984 1.418 1 85.81 177 HIS B N 1
ATOM 3888 C CA . HIS B 1 177 ? -13.812 -19.375 0.999 1 85.81 177 HIS B CA 1
ATOM 3889 C C . HIS B 1 177 ? -13.992 -20.281 2.201 1 85.81 177 HIS B C 1
ATOM 3891 O O . HIS B 1 177 ? -14.461 -21.422 2.059 1 85.81 177 HIS B O 1
ATOM 3897 N N . GLY B 1 178 ? -13.766 -19.906 3.416 1 72.56 178 GLY B N 1
ATOM 3898 C CA . GLY B 1 178 ? -13.523 -20.719 4.59 1 72.56 178 GLY B CA 1
ATOM 3899 C C . GLY B 1 178 ? -14.711 -21.594 4.973 1 72.56 178 GLY B C 1
ATOM 3900 O O . GLY B 1 178 ? -14.547 -22.641 5.594 1 72.56 178 GLY B O 1
ATOM 3901 N N . ARG B 1 179 ? -15.867 -21.234 4.539 1 79.31 179 ARG B N 1
ATOM 3902 C CA . ARG B 1 179 ? -17.062 -22 4.914 1 79.31 179 ARG B CA 1
ATOM 3903 C C . ARG B 1 179 ? -17.391 -23.031 3.855 1 79.31 179 ARG B C 1
ATOM 3905 O O . ARG B 1 179 ? -18.312 -23.844 4.043 1 79.31 179 ARG B O 1
ATOM 3912 N N . ALA B 1 180 ? -16.656 -23.016 2.758 1 75.06 180 ALA B N 1
ATOM 3913 C CA . ALA B 1 180 ? -16.984 -23.938 1.676 1 75.06 180 ALA B CA 1
ATOM 3914 C C . ALA B 1 180 ? -16.672 -25.375 2.068 1 75.06 180 ALA B C 1
ATOM 3916 O O . ALA B 1 180 ? -15.617 -25.656 2.654 1 75.06 180 ALA B O 1
ATOM 3917 N N . MET B 1 181 ? -17.562 -26.203 1.748 1 69.25 181 MET B N 1
ATOM 3918 C CA . MET B 1 181 ? -17.469 -27.578 2.207 1 69.25 181 MET B CA 1
ATOM 3919 C C . MET B 1 181 ? -16.844 -28.469 1.138 1 69.25 181 MET B C 1
ATOM 3921 O O . MET B 1 181 ? -16.656 -29.672 1.351 1 69.25 181 MET B O 1
ATOM 3925 N N . ALA B 1 182 ? -16.656 -27.922 0.032 1 71.69 182 ALA B N 1
ATOM 3926 C CA . ALA B 1 182 ? -16.031 -28.703 -1.042 1 71.69 182 ALA B CA 1
ATOM 3927 C C . ALA B 1 182 ? -14.781 -27.984 -1.568 1 71.69 182 ALA B C 1
ATOM 3929 O O . ALA B 1 182 ? -14.695 -26.766 -1.521 1 71.69 182 ALA B O 1
ATOM 3930 N N . ASP B 1 183 ? -13.898 -28.906 -2.02 1 72.69 183 ASP B N 1
ATOM 3931 C CA . ASP B 1 183 ? -12.703 -28.391 -2.684 1 72.69 183 ASP B CA 1
ATOM 3932 C C . ASP B 1 183 ? -13.016 -27.953 -4.109 1 72.69 183 ASP B C 1
ATOM 3934 O O . ASP B 1 183 ? -13.375 -28.766 -4.957 1 72.69 183 ASP B O 1
ATOM 3938 N N . SER B 1 184 ? -12.766 -26.766 -4.387 1 76.69 184 SER B N 1
ATOM 3939 C CA . SER B 1 184 ? -13.133 -26.188 -5.672 1 76.69 184 SER B CA 1
ATOM 3940 C C . SER B 1 184 ? -12.352 -26.828 -6.816 1 76.69 184 SER B C 1
ATOM 3942 O O . SER B 1 184 ? -12.734 -26.703 -7.98 1 76.69 184 SER B O 1
ATOM 3944 N N . HIS B 1 185 ? -11.312 -27.469 -6.59 1 76.44 185 HIS B N 1
ATOM 3945 C CA . HIS B 1 185 ? -10.547 -28.172 -7.613 1 76.44 185 HIS B CA 1
ATOM 3946 C C . HIS B 1 185 ? -11.305 -29.391 -8.141 1 76.44 185 HIS B C 1
ATOM 3948 O O . HIS B 1 185 ? -11.008 -29.891 -9.227 1 76.44 185 HIS B O 1
ATOM 3954 N N . LEU B 1 186 ? -12.336 -29.656 -7.301 1 74.56 186 LEU B N 1
ATOM 3955 C CA . LEU B 1 186 ? -13.008 -30.906 -7.602 1 74.56 186 LEU B CA 1
ATOM 3956 C C . LEU B 1 186 ? -14.477 -30.672 -7.949 1 74.56 186 LEU B C 1
ATOM 3958 O O . LEU B 1 186 ? -15.023 -31.344 -8.828 1 74.56 186 LEU B O 1
ATOM 3962 N N . GLU B 1 187 ? -15.047 -29.812 -7.145 1 79.44 187 GLU B N 1
ATOM 3963 C CA . GLU B 1 187 ? -16.453 -29.5 -7.375 1 79.44 187 GLU B CA 1
ATOM 3964 C C . GLU B 1 187 ? -16.781 -28.062 -6.961 1 79.44 187 GLU B C 1
ATOM 3966 O O . GLU B 1 187 ? -16 -27.422 -6.254 1 79.44 187 GLU B O 1
ATOM 3971 N N . LEU B 1 188 ? -17.875 -27.672 -7.465 1 85 188 LEU B N 1
ATOM 3972 C CA . LEU B 1 188 ? -18.297 -26.312 -7.152 1 85 188 LEU B CA 1
ATOM 3973 C C . LEU B 1 188 ? -18.844 -26.234 -5.727 1 85 188 LEU B C 1
ATOM 3975 O O . LEU B 1 188 ? -19.891 -26.781 -5.422 1 85 188 LEU B O 1
ATOM 3979 N N . PRO B 1 189 ? -18.094 -25.562 -4.875 1 89.44 189 PRO B N 1
ATOM 3980 C CA . PRO B 1 189 ? -18.594 -25.406 -3.508 1 89.44 189 PRO B CA 1
ATOM 3981 C C . PRO B 1 189 ? -19.75 -24.422 -3.418 1 89.44 189 PRO B C 1
ATOM 3983 O O . PRO B 1 189 ? -19.766 -23.406 -4.133 1 89.44 189 PRO B O 1
ATOM 3986 N N . VAL B 1 190 ? -20.719 -24.734 -2.586 1 92 190 VAL B N 1
ATOM 3987 C CA . VAL B 1 190 ? -21.875 -23.859 -2.34 1 92 190 VAL B CA 1
ATOM 3988 C C . VAL B 1 190 ? -21.938 -23.5 -0.856 1 92 190 VAL B C 1
ATOM 3990 O O . VAL B 1 190 ? -21.859 -24.391 0.006 1 92 190 VAL B O 1
ATOM 3993 N N . VAL B 1 191 ? -22 -22.281 -0.588 1 91.81 191 VAL B N 1
ATOM 3994 C CA . VAL B 1 191 ? -22.141 -21.766 0.772 1 91.81 191 VAL B CA 1
ATOM 3995 C C . VAL B 1 191 ? -23.531 -21.188 0.968 1 91.81 191 VAL B C 1
ATOM 3997 O O . VAL B 1 191 ? -23.953 -20.281 0.24 1 91.81 191 VAL B O 1
ATOM 4000 N N . ASN B 1 192 ? -24.234 -21.609 1.989 1 92.69 192 ASN B N 1
ATOM 4001 C CA . ASN B 1 192 ? -25.625 -21.25 2.193 1 92.69 192 ASN B CA 1
ATOM 4002 C C . ASN B 1 192 ? -25.781 -20.25 3.34 1 92.69 192 ASN B C 1
ATOM 4004 O O . ASN B 1 192 ? -26.891 -19.812 3.637 1 92.69 192 ASN B O 1
ATOM 4008 N N . ALA B 1 193 ? -24.703 -19.828 3.879 1 92.44 193 ALA B N 1
ATOM 4009 C CA . ALA B 1 193 ? -24.781 -18.891 4.996 1 92.44 193 ALA B CA 1
ATOM 4010 C C . ALA B 1 193 ? -25.453 -17.578 4.578 1 92.44 193 ALA B C 1
ATOM 4012 O O . ALA B 1 193 ? -25.344 -17.172 3.42 1 92.44 193 ALA B O 1
ATOM 4013 N N . LYS B 1 194 ? -26.203 -16.953 5.609 1 95.81 194 LYS B N 1
ATOM 4014 C CA . LYS B 1 194 ? -26.828 -15.648 5.383 1 95.81 194 LYS B CA 1
ATOM 4015 C C . LYS B 1 194 ? -25.781 -14.562 5.168 1 95.81 194 LYS B C 1
ATOM 4017 O O . LYS B 1 194 ? -24.656 -14.664 5.672 1 95.81 194 LYS B O 1
ATOM 4022 N N . LEU B 1 195 ? -26.156 -13.586 4.398 1 96.62 195 LEU B N 1
ATOM 4023 C CA . LEU B 1 195 ? -25.25 -12.492 4.043 1 96.62 195 LEU B CA 1
ATOM 4024 C C . LEU B 1 195 ? -24.641 -11.867 5.293 1 96.62 195 LEU B C 1
ATOM 4026 O O . LEU B 1 195 ? -23.453 -11.562 5.32 1 96.62 195 LEU B O 1
ATOM 4030 N N . ALA B 1 196 ? -25.438 -11.625 6.305 1 96.56 196 ALA B N 1
ATOM 4031 C CA . ALA B 1 196 ? -24.969 -11 7.535 1 96.56 196 ALA B CA 1
ATOM 4032 C C . ALA B 1 196 ? -23.875 -11.836 8.188 1 96.56 196 ALA B C 1
ATOM 4034 O O . ALA B 1 196 ? -22.922 -11.297 8.758 1 96.56 196 ALA B O 1
ATOM 4035 N N . GLU B 1 197 ? -24.016 -13.148 8.133 1 94.31 197 GLU B N 1
ATOM 4036 C CA . GLU B 1 197 ? -23.016 -14.047 8.68 1 94.31 197 GLU B CA 1
ATOM 4037 C C . GLU B 1 197 ? -21.719 -13.992 7.871 1 94.31 197 GLU B C 1
ATOM 4039 O O . GLU B 1 197 ? -20.625 -13.945 8.438 1 94.31 197 GLU B O 1
ATOM 4044 N N . LEU B 1 198 ? -21.891 -14.039 6.547 1 95.44 198 LEU B N 1
ATOM 4045 C CA . LEU B 1 198 ? -20.719 -13.93 5.668 1 95.44 198 LEU B CA 1
ATOM 4046 C C . LEU B 1 198 ? -19.984 -12.617 5.91 1 95.44 198 LEU B C 1
ATOM 4048 O O . LEU B 1 198 ? -18.75 -12.609 6.012 1 95.44 198 LEU B O 1
ATOM 4052 N N . ASP B 1 199 ? -20.734 -11.57 6.039 1 95.62 199 ASP B N 1
ATOM 4053 C CA . ASP B 1 199 ? -20.172 -10.234 6.223 1 95.62 199 ASP B CA 1
ATOM 4054 C C . ASP B 1 199 ? -19.375 -10.141 7.52 1 95.62 199 ASP B C 1
ATOM 4056 O O . ASP B 1 199 ? -18.297 -9.547 7.547 1 95.62 199 ASP B O 1
ATOM 4060 N N . ALA B 1 200 ? -19.844 -10.734 8.586 1 94.06 200 ALA B N 1
ATOM 4061 C CA . ALA B 1 200 ? -19.266 -10.602 9.922 1 94.06 200 ALA B CA 1
ATOM 4062 C C . ALA B 1 200 ? -18.016 -11.477 10.07 1 94.06 200 ALA B C 1
ATOM 4064 O O . ALA B 1 200 ? -17.156 -11.195 10.906 1 94.06 200 ALA B O 1
ATOM 4065 N N . ARG B 1 201 ? -17.953 -12.477 9.195 1 94.44 201 ARG B N 1
ATOM 4066 C CA . ARG B 1 201 ? -16.875 -13.445 9.438 1 94.44 201 ARG B CA 1
ATOM 4067 C C . ARG B 1 201 ? -16.016 -13.617 8.195 1 94.44 201 ARG B C 1
ATOM 4069 O O . ARG B 1 201 ? -14.852 -13.195 8.18 1 94.44 201 ARG B O 1
ATOM 4076 N N . ASP B 1 202 ? -16.562 -14.047 7.102 1 94.94 202 ASP B N 1
ATOM 4077 C CA . ASP B 1 202 ? -15.805 -14.445 5.922 1 94.94 202 ASP B CA 1
ATOM 4078 C C . ASP B 1 202 ? -15.258 -13.219 5.18 1 94.94 202 ASP B C 1
ATOM 4080 O O . ASP B 1 202 ? -14.133 -13.234 4.688 1 94.94 202 ASP B O 1
ATOM 4084 N N . PHE B 1 203 ? -16.078 -12.141 5.125 1 97.69 203 PHE B N 1
ATOM 4085 C CA . PHE B 1 203 ? -15.703 -10.953 4.367 1 97.69 203 PHE B CA 1
ATOM 4086 C C . PHE B 1 203 ? -14.797 -10.047 5.191 1 97.69 203 PHE B C 1
ATOM 4088 O O . PHE B 1 203 ? -14.07 -9.219 4.641 1 97.69 203 PHE B O 1
ATOM 4095 N N . ALA B 1 204 ? -14.742 -10.203 6.508 1 97.62 204 ALA B N 1
ATOM 4096 C CA . ALA B 1 204 ? -14.18 -9.25 7.457 1 97.62 204 ALA B CA 1
ATOM 4097 C C . ALA B 1 204 ? -12.68 -9.062 7.223 1 97.62 204 ALA B C 1
ATOM 4099 O O . ALA B 1 204 ? -12.195 -7.934 7.117 1 97.62 204 ALA B O 1
ATOM 4100 N N . PRO B 1 205 ? -11.914 -10.188 7.062 1 98.31 205 PRO B N 1
ATOM 4101 C CA . PRO B 1 205 ? -10.484 -9.961 6.844 1 98.31 205 PRO B CA 1
ATOM 4102 C C . PRO B 1 205 ? -10.195 -9.18 5.562 1 98.31 205 PRO B C 1
ATOM 4104 O O . PRO B 1 205 ? -9.258 -8.383 5.52 1 98.31 205 PRO B O 1
ATOM 4107 N N . PHE B 1 206 ? -11.016 -9.398 4.559 1 98.62 206 PHE B N 1
ATOM 4108 C CA . PHE B 1 206 ? -10.812 -8.742 3.277 1 98.62 206 PHE B CA 1
ATOM 4109 C C . PHE B 1 206 ? -11.156 -7.258 3.373 1 98.62 206 PHE B C 1
ATOM 4111 O O . PHE B 1 206 ? -10.547 -6.43 2.695 1 98.62 206 PHE B O 1
ATOM 4118 N N . ARG B 1 207 ? -12.094 -6.898 4.223 1 98 207 ARG B N 1
ATOM 4119 C CA . ARG B 1 207 ? -12.383 -5.488 4.469 1 98 207 ARG B CA 1
ATOM 4120 C C . ARG B 1 207 ? -11.188 -4.789 5.105 1 98 207 ARG B C 1
ATOM 4122 O O . ARG B 1 207 ? -10.844 -3.664 4.734 1 98 207 ARG B O 1
ATOM 4129 N N . VAL B 1 208 ? -10.578 -5.516 6.004 1 98.25 208 VAL B N 1
ATOM 4130 C CA . VAL B 1 208 ? -9.438 -4.973 6.734 1 98.25 208 VAL B CA 1
ATOM 4131 C C . VAL B 1 208 ? -8.25 -4.805 5.789 1 98.25 208 VAL B C 1
ATOM 4133 O O . VAL B 1 208 ? -7.461 -3.871 5.938 1 98.25 208 VAL B O 1
ATOM 4136 N N . LEU B 1 209 ? -8.133 -5.664 4.758 1 98.69 209 LEU B N 1
ATOM 4137 C CA . LEU B 1 209 ? -7.004 -5.641 3.834 1 98.69 209 LEU B CA 1
ATOM 4138 C C . LEU B 1 209 ? -7.438 -5.141 2.461 1 98.69 209 LEU B C 1
ATOM 4140 O O . LEU B 1 209 ? -6.832 -5.496 1.446 1 98.69 209 LEU B O 1
ATOM 4144 N N . SER B 1 210 ? -8.469 -4.336 2.412 1 98.5 210 SER B N 1
ATOM 4145 C CA . SER B 1 210 ? -9.023 -3.875 1.141 1 98.5 210 SER B CA 1
ATOM 4146 C C . SER B 1 210 ? -8.047 -2.953 0.419 1 98.5 210 SER B C 1
ATOM 4148 O O . SER B 1 210 ? -8.227 -2.652 -0.763 1 98.5 210 SER B O 1
ATOM 4150 N N . ASP B 1 211 ? -6.984 -2.516 1.076 1 98.31 211 ASP B N 1
ATOM 4151 C CA . ASP B 1 211 ? -6.004 -1.61 0.484 1 98.31 211 ASP B CA 1
ATOM 4152 C C . ASP B 1 211 ? -4.941 -2.383 -0.294 1 98.31 211 ASP B C 1
ATOM 4154 O O . ASP B 1 211 ? -4.082 -1.785 -0.946 1 98.31 211 ASP B O 1
ATOM 4158 N N . MET B 1 212 ? -4.973 -3.723 -0.25 1 98.62 212 MET B N 1
ATOM 4159 C CA . MET B 1 212 ? -3.965 -4.527 -0.937 1 98.62 212 MET B CA 1
ATOM 4160 C C .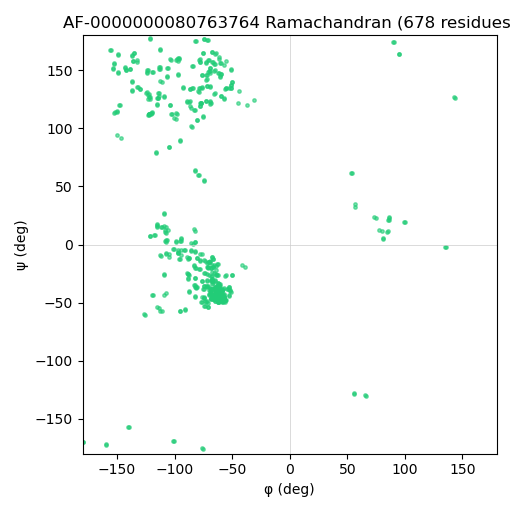 MET B 1 212 ? -4.07 -4.352 -2.449 1 98.62 212 MET B C 1
ATOM 4162 O O . MET B 1 212 ? -5.133 -4.012 -2.967 1 98.62 212 MET B O 1
ATOM 4166 N N . PRO B 1 213 ? -2.994 -4.582 -3.16 1 98.38 213 PRO B N 1
ATOM 4167 C CA . PRO B 1 213 ? -2.969 -4.254 -4.59 1 98.38 213 PRO B CA 1
ATOM 4168 C C . PRO B 1 213 ? -3.732 -5.27 -5.438 1 98.38 213 PRO B C 1
ATOM 4170 O O . PRO B 1 213 ? -4.27 -4.914 -6.492 1 98.38 213 PRO B O 1
ATOM 4173 N N . MET B 1 214 ? -3.74 -6.531 -4.992 1 98.81 214 MET B N 1
ATOM 4174 C CA . MET B 1 214 ? -4.328 -7.574 -5.824 1 98.81 214 MET B CA 1
ATOM 4175 C C . MET B 1 214 ? -5.152 -8.547 -4.98 1 98.81 214 MET B C 1
ATOM 4177 O O . MET B 1 214 ? -4.852 -8.758 -3.803 1 98.81 214 MET B O 1
ATOM 4181 N N . ALA B 1 215 ? -6.141 -9.117 -5.598 1 98.94 215 ALA B N 1
ATOM 4182 C CA . ALA B 1 215 ? -6.965 -10.148 -4.969 1 98.94 215 ALA B CA 1
ATOM 4183 C C . ALA B 1 215 ? -7.348 -11.234 -5.973 1 98.94 215 ALA B C 1
ATOM 4185 O O . ALA B 1 215 ? -7.434 -10.969 -7.176 1 98.94 215 ALA B O 1
ATOM 4186 N N . MET B 1 216 ? -7.523 -12.414 -5.488 1 98.81 216 MET B N 1
ATOM 4187 C CA . MET B 1 216 ? -7.941 -13.562 -6.285 1 98.81 216 MET B CA 1
ATOM 4188 C C . MET B 1 216 ? -9.328 -14.039 -5.863 1 98.81 216 MET B C 1
ATOM 4190 O O . MET B 1 216 ? -9.57 -14.297 -4.68 1 98.81 216 MET B O 1
ATOM 4194 N N . THR B 1 217 ? -10.211 -14.227 -6.785 1 98.38 217 THR B N 1
ATOM 4195 C CA . THR B 1 217 ? -11.602 -14.547 -6.488 1 98.38 217 THR B CA 1
ATOM 4196 C C . THR B 1 217 ? -11.75 -16.016 -6.098 1 98.38 217 THR B C 1
ATOM 4198 O O . THR B 1 217 ? -10.961 -16.859 -6.535 1 98.38 217 THR B O 1
ATOM 4201 N N . ALA B 1 218 ? -12.773 -16.25 -5.414 1 95.62 218 ALA B N 1
ATOM 4202 C CA . ALA B 1 218 ? -13.141 -17.609 -5.031 1 95.62 218 ALA B CA 1
ATOM 4203 C C . ALA B 1 218 ? -14.109 -18.234 -6.039 1 95.62 218 ALA B C 1
ATOM 4205 O O . ALA B 1 218 ? -15.078 -17.594 -6.449 1 95.62 218 ALA B O 1
ATOM 4206 N N . HIS B 1 219 ? -13.852 -19.484 -6.43 1 95.19 219 HIS B N 1
ATOM 4207 C CA . HIS B 1 219 ? -14.836 -20.25 -7.18 1 95.19 219 HIS B CA 1
ATOM 4208 C C . HIS B 1 219 ? -15.867 -20.875 -6.25 1 95.19 219 HIS B C 1
ATOM 4210 O O . HIS B 1 219 ? -15.969 -22.109 -6.148 1 95.19 219 HIS B O 1
ATOM 4216 N N . VAL B 1 220 ? -16.609 -20.047 -5.598 1 94.38 220 VAL B N 1
ATOM 4217 C CA . VAL B 1 220 ? -17.609 -20.453 -4.617 1 94.38 220 VAL B CA 1
ATOM 4218 C C . VAL B 1 220 ? -18.938 -19.766 -4.902 1 94.38 220 VAL B C 1
ATOM 4220 O O . VAL B 1 220 ? -18.969 -18.578 -5.199 1 94.38 220 VAL B O 1
ATOM 4223 N N . VAL B 1 221 ? -20.016 -20.562 -4.863 1 95.44 221 VAL B N 1
ATOM 4224 C CA . VAL B 1 221 ? -21.359 -20 -4.953 1 95.44 221 VAL B CA 1
ATOM 4225 C C . VAL B 1 221 ? -21.844 -19.594 -3.564 1 95.44 221 VAL B C 1
ATOM 4227 O O . VAL B 1 221 ? -21.859 -20.422 -2.646 1 95.44 221 VAL B O 1
ATOM 4230 N N . TYR B 1 222 ? -22.109 -18.375 -3.396 1 96.38 222 TYR B N 1
ATOM 4231 C CA . TYR B 1 222 ? -22.781 -17.891 -2.203 1 96.38 222 TYR B CA 1
ATOM 4232 C C . TYR B 1 222 ? -24.266 -17.656 -2.479 1 96.38 222 TYR B C 1
ATOM 4234 O O . TYR B 1 222 ? -24.641 -16.672 -3.117 1 96.38 222 TYR B O 1
ATOM 4242 N N . THR B 1 223 ? -25.094 -18.469 -1.94 1 96.44 223 THR B N 1
ATOM 4243 C CA . THR B 1 223 ? -26.516 -18.438 -2.271 1 96.44 223 THR B CA 1
ATOM 4244 C C . THR B 1 223 ? -27.141 -17.125 -1.839 1 96.44 223 THR B C 1
ATOM 4246 O O . THR B 1 223 ? -28.094 -16.641 -2.463 1 96.44 223 THR B O 1
ATOM 4249 N N . ALA B 1 224 ? -26.562 -16.484 -0.852 1 96.69 224 ALA B N 1
ATOM 4250 C CA . ALA B 1 224 ? -27.078 -15.219 -0.343 1 96.69 224 ALA B CA 1
ATOM 4251 C C . ALA B 1 224 ? -26.781 -14.078 -1.31 1 96.69 224 ALA B C 1
ATOM 4253 O O . ALA B 1 224 ? -27.359 -12.984 -1.188 1 96.69 224 ALA B O 1
ATOM 4254 N N . ILE B 1 225 ? -25.891 -14.336 -2.277 1 97.75 225 ILE B N 1
ATOM 4255 C CA . ILE B 1 225 ? -25.453 -13.289 -3.199 1 97.75 225 ILE B CA 1
ATOM 4256 C C . ILE B 1 225 ? -25.906 -13.633 -4.617 1 97.75 225 ILE B C 1
ATOM 4258 O O . ILE B 1 225 ? -26.594 -12.836 -5.266 1 97.75 225 ILE B O 1
ATOM 4262 N N . ASP B 1 226 ? -25.594 -14.742 -5.066 1 97.44 226 ASP B N 1
ATOM 4263 C CA . ASP B 1 226 ? -25.891 -15.281 -6.387 1 97.44 226 ASP B CA 1
ATOM 4264 C C . ASP B 1 226 ? -26.016 -16.797 -6.34 1 97.44 226 ASP B C 1
ATOM 4266 O O . ASP B 1 226 ? -25.031 -17.5 -6.145 1 97.44 226 ASP B O 1
ATOM 4270 N N . ARG B 1 227 ? -27.172 -17.359 -6.598 1 96.31 227 ARG B N 1
ATOM 4271 C CA . ARG B 1 227 ? -27.438 -18.781 -6.434 1 96.31 227 ARG B CA 1
ATOM 4272 C C . ARG B 1 227 ? -26.906 -19.578 -7.625 1 96.31 227 ARG B C 1
ATOM 4274 O O . ARG B 1 227 ? -26.812 -20.812 -7.562 1 96.31 227 ARG B O 1
ATOM 4281 N N . LYS B 1 228 ? -26.547 -18.922 -8.617 1 95.12 228 LYS B N 1
ATOM 4282 C CA . LYS B 1 228 ? -26.234 -19.625 -9.859 1 95.12 228 LYS B CA 1
ATOM 4283 C C . LYS B 1 228 ? -24.734 -19.594 -10.133 1 95.12 228 LYS B C 1
ATOM 4285 O O . LYS B 1 228 ? -24.156 -20.594 -10.555 1 95.12 228 LYS B O 1
ATOM 4290 N N . ASN B 1 229 ? -24.156 -18.516 -9.938 1 96.12 229 ASN B N 1
ATOM 4291 C CA . ASN B 1 229 ? -22.766 -18.328 -10.367 1 96.12 229 ASN B CA 1
ATOM 4292 C C . ASN B 1 229 ? -21.812 -18.219 -9.172 1 96.12 229 ASN B C 1
ATOM 4294 O O . ASN B 1 229 ? -22.156 -17.609 -8.164 1 96.12 229 ASN B O 1
ATOM 4298 N N . PRO B 1 230 ? -20.625 -18.828 -9.273 1 96.62 230 PRO B N 1
ATOM 4299 C CA . PRO B 1 230 ? -19.609 -18.562 -8.266 1 96.62 230 PRO B CA 1
ATOM 4300 C C . PRO B 1 230 ? -19.141 -17.094 -8.289 1 96.62 230 PRO B C 1
ATOM 4302 O O . PRO B 1 230 ? -19.391 -16.375 -9.258 1 96.62 230 PRO B O 1
ATOM 4305 N N . ALA B 1 231 ? -18.484 -16.672 -7.25 1 97.44 231 ALA B N 1
ATOM 4306 C CA . ALA B 1 231 ? -18.047 -15.289 -7.117 1 97.44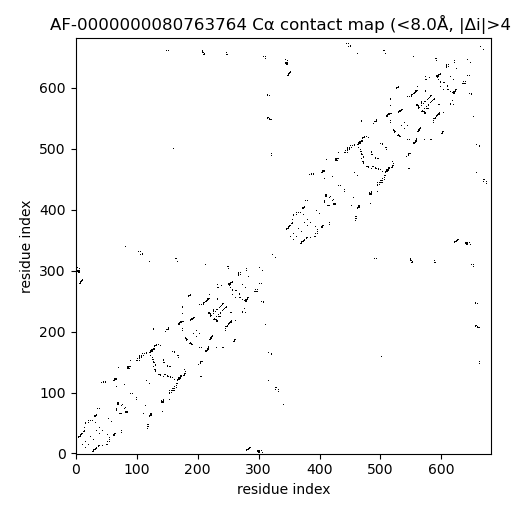 231 ALA B CA 1
ATOM 4307 C C . ALA B 1 231 ? -17.281 -14.836 -8.359 1 97.44 231 ALA B C 1
ATOM 4309 O O . ALA B 1 231 ? -17.484 -13.727 -8.852 1 97.44 231 ALA B O 1
ATOM 4310 N N . THR B 1 232 ? -16.453 -15.664 -8.945 1 97.94 232 THR B N 1
ATOM 4311 C CA . THR B 1 232 ? -15.578 -15.352 -10.078 1 97.94 232 THR B CA 1
ATOM 4312 C C . THR B 1 232 ? -16.406 -14.914 -11.289 1 97.94 232 THR B C 1
ATOM 4314 O O . THR B 1 232 ? -15.984 -14.031 -12.039 1 97.94 232 THR B O 1
ATOM 4317 N N . THR B 1 233 ? -17.547 -15.492 -11.461 1 97.88 233 THR B N 1
ATOM 4318 C CA . THR B 1 233 ? -18.344 -15.203 -12.648 1 97.88 233 THR B CA 1
ATOM 4319 C C . THR B 1 233 ? -19.656 -14.516 -12.273 1 97.88 233 THR B C 1
ATOM 4321 O O . THR B 1 233 ? -20.594 -14.5 -13.062 1 97.88 233 THR B O 1
ATOM 4324 N N . SER B 1 234 ? -19.75 -14.039 -11.094 1 98.44 234 SER B N 1
ATOM 4325 C CA . SER B 1 234 ? -20.953 -13.344 -10.633 1 98.44 234 SER B CA 1
ATOM 4326 C C . SER B 1 234 ? -20.75 -11.836 -10.633 1 98.44 234 SER B C 1
ATOM 4328 O O . SER B 1 234 ? -20.016 -11.297 -9.797 1 98.44 234 SER B O 1
ATOM 4330 N N . LYS B 1 235 ? -21.469 -11.148 -11.516 1 98.44 235 LYS B N 1
ATOM 4331 C CA . LYS B 1 235 ? -21.422 -9.688 -11.547 1 98.44 235 LYS B CA 1
ATOM 4332 C C . LYS B 1 235 ? -21.859 -9.102 -10.211 1 98.44 235 LYS B C 1
ATOM 4334 O O . LYS B 1 235 ? -21.281 -8.125 -9.734 1 98.44 235 LYS B O 1
ATOM 4339 N N . LYS B 1 236 ? -22.844 -9.688 -9.625 1 98.44 236 LYS B N 1
ATOM 4340 C CA . LYS B 1 236 ? -23.375 -9.219 -8.344 1 98.44 236 LYS B CA 1
ATOM 4341 C C . LYS B 1 236 ? -22.328 -9.375 -7.234 1 98.44 236 LYS B C 1
ATOM 4343 O O . LYS B 1 236 ? -22.125 -8.445 -6.449 1 98.44 236 LYS B O 1
ATOM 4348 N N . ALA B 1 237 ? -21.672 -10.531 -7.176 1 98.5 237 ALA B N 1
ATOM 4349 C CA . ALA B 1 237 ? -20.656 -10.766 -6.148 1 98.5 237 ALA B CA 1
ATOM 4350 C C . ALA B 1 237 ? -19.5 -9.781 -6.289 1 98.5 237 ALA B C 1
ATOM 4352 O O . ALA B 1 237 ? -19.031 -9.219 -5.301 1 98.5 237 ALA B O 1
ATOM 4353 N N . ILE B 1 238 ? -19.062 -9.539 -7.488 1 98.75 238 ILE B N 1
ATOM 4354 C CA . ILE B 1 238 ? -17.891 -8.688 -7.703 1 98.75 238 ILE B CA 1
ATOM 4355 C C . ILE B 1 238 ? -18.266 -7.227 -7.477 1 98.75 238 ILE B C 1
ATOM 4357 O O . ILE B 1 238 ? -17.594 -6.512 -6.73 1 98.75 238 ILE B O 1
ATOM 4361 N N . LYS B 1 239 ? -19.359 -6.797 -8.016 1 98.44 239 LYS B N 1
ATOM 4362 C CA . LYS B 1 239 ? -19.719 -5.391 -7.91 1 98.44 239 LYS B CA 1
ATOM 4363 C C . LYS B 1 239 ? -20.219 -5.051 -6.504 1 98.44 239 LYS B C 1
ATOM 4365 O O . LYS B 1 239 ? -19.656 -4.18 -5.84 1 98.44 239 LYS B O 1
ATOM 4370 N N . LYS B 1 240 ? -21.172 -5.754 -5.973 1 98.31 240 LYS B N 1
ATOM 4371 C CA . LYS B 1 240 ? -21.859 -5.359 -4.746 1 98.31 240 LYS B CA 1
ATOM 4372 C C . LYS B 1 240 ? -21.031 -5.742 -3.516 1 98.31 240 LYS B C 1
ATOM 4374 O O . LYS B 1 240 ? -21.031 -5.016 -2.518 1 98.31 240 LYS B O 1
ATOM 4379 N N . ILE B 1 241 ? -20.359 -6.898 -3.58 1 98.38 241 ILE B N 1
ATOM 4380 C CA . ILE B 1 241 ? -19.672 -7.367 -2.385 1 98.38 241 ILE B CA 1
ATOM 4381 C C . ILE B 1 241 ? -18.203 -6.938 -2.434 1 98.38 241 ILE B C 1
ATOM 4383 O O . ILE B 1 241 ? -17.734 -6.176 -1.581 1 98.38 241 ILE B O 1
ATOM 4387 N N . ILE B 1 242 ? -17.469 -7.297 -3.453 1 98.69 242 ILE B N 1
ATOM 4388 C CA . ILE B 1 242 ? -16.031 -7.105 -3.492 1 98.69 242 ILE B CA 1
ATOM 4389 C C . ILE B 1 242 ? -15.711 -5.625 -3.672 1 98.69 242 ILE B C 1
ATOM 4391 O O . ILE B 1 242 ? -14.969 -5.043 -2.879 1 98.69 242 ILE B O 1
ATOM 4395 N N . ARG B 1 243 ? -16.359 -4.949 -4.66 1 98.38 243 ARG B N 1
ATOM 4396 C CA . ARG B 1 243 ? -16.016 -3.568 -4.988 1 98.38 243 ARG B CA 1
ATOM 4397 C C . ARG B 1 243 ? -16.703 -2.594 -4.035 1 98.38 243 ARG B C 1
ATOM 4399 O O . ARG B 1 243 ? -16.062 -1.669 -3.525 1 98.38 243 ARG B O 1
ATOM 4406 N N . GLU B 1 244 ? -17.984 -2.77 -3.746 1 97.19 244 GLU B N 1
ATOM 4407 C CA . GLU B 1 244 ? -18.734 -1.782 -2.984 1 97.19 244 GLU B CA 1
ATOM 4408 C C . GLU B 1 244 ? -18.688 -2.074 -1.487 1 97.19 244 GLU B C 1
ATOM 4410 O O . GLU B 1 244 ? -18.172 -1.267 -0.712 1 97.19 244 GLU B O 1
ATOM 4415 N N . SER B 1 245 ? -19.094 -3.285 -1.041 1 96.88 245 SER B N 1
ATOM 4416 C CA . SER B 1 245 ? -19.188 -3.594 0.382 1 96.88 245 SER B CA 1
ATOM 4417 C C . SER B 1 245 ? -17.812 -3.711 1.017 1 96.88 245 SER B C 1
ATOM 4419 O O . SER B 1 245 ? -17.516 -3.033 2.002 1 96.88 245 SER B O 1
ATOM 4421 N N . ILE B 1 246 ? -16.938 -4.543 0.464 1 97.69 246 ILE B N 1
ATOM 4422 C CA . ILE B 1 246 ? -15.594 -4.734 0.984 1 97.69 246 ILE B CA 1
ATOM 4423 C C . ILE B 1 246 ? -14.742 -3.498 0.696 1 97.69 246 ILE B C 1
ATOM 4425 O O . ILE B 1 246 ? -13.891 -3.119 1.502 1 97.69 246 ILE B O 1
ATOM 4429 N N . GLY B 1 247 ? -14.992 -2.898 -0.462 1 97.31 247 GLY B N 1
ATOM 4430 C CA . GLY B 1 247 ? -14.297 -1.676 -0.831 1 97.31 247 GLY B CA 1
ATOM 4431 C C . GLY B 1 247 ? -12.961 -1.929 -1.505 1 97.31 247 GLY B C 1
ATOM 4432 O O . GLY B 1 247 ? -12.07 -1.073 -1.478 1 97.31 247 GLY B O 1
ATOM 4433 N N . PHE B 1 248 ? -12.805 -3.131 -2.043 1 98.56 248 PHE B N 1
ATOM 4434 C CA . PHE B 1 248 ? -11.555 -3.447 -2.721 1 98.56 248 PHE B CA 1
ATOM 4435 C C . PHE B 1 248 ? -11.5 -2.803 -4.102 1 98.56 248 PHE B C 1
ATOM 4437 O O . PHE B 1 248 ? -12.32 -3.123 -4.969 1 98.56 248 PHE B O 1
ATOM 4444 N N . ASP B 1 249 ? -10.539 -1.981 -4.387 1 97.31 249 ASP B N 1
ATOM 4445 C CA . ASP B 1 249 ? -10.422 -1.311 -5.68 1 97.31 249 ASP B CA 1
ATOM 4446 C C . ASP B 1 249 ? -9.141 -1.725 -6.398 1 97.31 249 ASP B C 1
ATOM 4448 O O . ASP B 1 249 ? -8.75 -1.102 -7.387 1 97.31 249 ASP B O 1
ATOM 4452 N N . GLY B 1 250 ? -8.398 -2.73 -5.871 1 98.31 250 GLY B N 1
ATOM 4453 C CA . GLY B 1 250 ? -7.195 -3.238 -6.512 1 98.31 250 GLY B CA 1
ATOM 4454 C C . GLY B 1 250 ? -7.488 -4.125 -7.707 1 98.31 250 GLY B C 1
ATOM 4455 O O . GLY B 1 250 ? -8.633 -4.207 -8.164 1 98.31 250 GLY B O 1
ATOM 4456 N N . LEU B 1 251 ? -6.453 -4.695 -8.289 1 98.81 251 LEU B N 1
ATOM 4457 C CA . LEU B 1 251 ? -6.59 -5.578 -9.445 1 98.81 251 LEU B CA 1
ATOM 4458 C C . LEU B 1 251 ? -7.184 -6.922 -9.031 1 98.81 251 LEU B C 1
ATOM 4460 O O . LEU B 1 251 ? -6.664 -7.586 -8.133 1 98.81 251 LEU B O 1
ATOM 4464 N N . LEU B 1 252 ? -8.273 -7.277 -9.648 1 98.94 252 LEU B N 1
ATOM 4465 C CA . LEU B 1 252 ? -8.992 -8.5 -9.328 1 98.94 252 LEU B CA 1
ATOM 4466 C C . LEU B 1 252 ? -8.75 -9.57 -10.391 1 98.94 252 LEU B C 1
ATOM 4468 O O . LEU B 1 252 ? -9.031 -9.359 -11.57 1 98.94 252 LEU B O 1
ATOM 4472 N N . MET B 1 253 ? -8.203 -10.664 -9.969 1 98.88 253 MET B N 1
ATOM 4473 C CA . MET B 1 253 ? -7.965 -11.773 -10.891 1 98.88 253 MET B CA 1
ATOM 4474 C C . MET B 1 253 ? -8.836 -12.969 -10.547 1 98.88 253 MET B C 1
ATOM 4476 O O . MET B 1 253 ? -9.227 -13.148 -9.391 1 98.88 253 MET B O 1
ATOM 4480 N N . SER B 1 254 ? -9.133 -13.766 -11.523 1 98.56 254 SER B N 1
ATOM 4481 C CA . SER B 1 254 ? -9.789 -15.039 -11.25 1 98.56 254 SER B CA 1
ATOM 4482 C C . SER B 1 254 ? -8.844 -16.016 -10.555 1 98.56 254 SER B C 1
ATOM 4484 O O . SER B 1 254 ? -7.621 -15.859 -10.633 1 98.56 254 SER B O 1
ATOM 4486 N N . ASP B 1 255 ? -9.422 -16.984 -9.891 1 96.38 255 ASP B N 1
ATOM 4487 C CA . ASP B 1 255 ? -8.664 -18.203 -9.633 1 96.38 255 ASP B CA 1
ATOM 4488 C C . ASP B 1 255 ? -8.484 -19.016 -10.922 1 96.38 255 ASP B C 1
ATOM 4490 O O . ASP B 1 255 ? -8.969 -18.625 -11.984 1 96.38 255 ASP B O 1
ATOM 4494 N N . ASP B 1 256 ? -7.789 -20.062 -10.883 1 96.62 256 ASP B N 1
ATOM 4495 C CA . ASP B 1 256 ? -7.406 -20.844 -12.055 1 96.62 256 ASP B CA 1
ATOM 4496 C C . ASP B 1 256 ? -8.633 -21.297 -12.844 1 96.62 256 ASP B C 1
ATOM 4498 O O . ASP B 1 256 ? -9.523 -21.953 -12.305 1 96.62 256 ASP B O 1
ATOM 4502 N N . LEU B 1 257 ? -8.656 -20.984 -14.094 1 96.19 257 LEU B N 1
ATOM 4503 C CA . LEU B 1 257 ? -9.789 -21.297 -14.961 1 96.19 257 LEU B CA 1
ATOM 4504 C C . LEU B 1 257 ? -9.867 -22.797 -15.242 1 96.19 257 LEU B C 1
ATOM 4506 O O . LEU B 1 257 ? -10.883 -23.297 -15.727 1 96.19 257 LEU B O 1
ATOM 4510 N N . SER B 1 258 ? -8.852 -23.484 -14.977 1 92.38 258 SER B N 1
ATOM 4511 C CA . SER B 1 258 ? -8.836 -24.906 -15.266 1 92.38 258 SER B CA 1
ATOM 4512 C C . SER B 1 258 ? -9.516 -25.703 -14.156 1 92.38 258 SER B C 1
ATOM 4514 O O . SER B 1 258 ? -9.734 -26.906 -14.297 1 92.38 258 SER B O 1
ATOM 4516 N N . MET B 1 259 ? -9.859 -25.016 -13.125 1 86.62 259 MET B N 1
ATOM 4517 C CA . MET B 1 259 ? -10.516 -25.688 -12.016 1 86.62 259 MET B CA 1
ATOM 4518 C C . MET B 1 259 ? -11.922 -26.141 -12.391 1 86.62 259 MET B C 1
ATOM 4520 O O . MET B 1 259 ? -12.633 -25.422 -13.102 1 86.62 259 MET B O 1
ATOM 4524 N N . LYS B 1 260 ? -12.375 -27.219 -11.844 1 82.5 260 LYS B N 1
ATOM 4525 C CA . LYS B 1 260 ? -13.602 -27.891 -12.25 1 82.5 260 LYS B CA 1
ATOM 4526 C C . LYS B 1 260 ? -14.828 -27.172 -11.703 1 82.5 260 LYS B C 1
ATOM 4528 O O . LYS B 1 260 ? -15.961 -27.453 -12.117 1 82.5 260 LYS B O 1
ATOM 4533 N N . ALA B 1 261 ? -14.594 -26.297 -10.938 1 81.5 261 ALA B N 1
ATOM 4534 C CA . ALA B 1 261 ? -15.68 -25.562 -10.32 1 81.5 261 ALA B CA 1
ATOM 4535 C C . ALA B 1 261 ? -16.375 -24.656 -11.328 1 81.5 261 ALA B C 1
ATOM 4537 O O . ALA B 1 261 ? -17.516 -24.25 -11.125 1 81.5 261 ALA B O 1
ATOM 4538 N N . LEU B 1 262 ? -15.742 -24.359 -12.398 1 83.94 262 LEU B N 1
ATOM 4539 C CA . LEU B 1 262 ? -16.344 -23.469 -13.383 1 83.94 262 LEU B CA 1
ATOM 4540 C C . LEU B 1 262 ? -17 -24.266 -14.508 1 83.94 262 LEU B C 1
ATOM 4542 O O . LEU B 1 262 ? -16.484 -25.297 -14.93 1 83.94 262 LEU B O 1
ATOM 4546 N N . SER B 1 263 ? -18.031 -23.703 -14.969 1 84.56 263 SER B N 1
ATOM 4547 C CA . SER B 1 263 ? -18.734 -24.344 -16.062 1 84.56 263 SER B CA 1
ATOM 4548 C C . SER B 1 263 ? -18.359 -23.734 -17.406 1 84.56 263 SER B C 1
ATOM 4550 O O . SER B 1 263 ? -17.797 -22.641 -17.469 1 84.56 263 SER B O 1
ATOM 4552 N N . GLY B 1 264 ? -18.609 -24.578 -18.469 1 89.19 264 GLY B N 1
ATOM 4553 C CA . GLY B 1 264 ? -18.344 -24.094 -19.812 1 89.19 264 GLY B CA 1
ATOM 4554 C C . GLY B 1 264 ? -16.922 -24.375 -20.297 1 89.19 264 GLY B C 1
ATOM 4555 O O . GLY B 1 264 ? -16.109 -24.906 -19.531 1 89.19 264 GLY B O 1
ATOM 4556 N N . ASP B 1 265 ? -16.703 -24.062 -21.516 1 94.56 265 ASP B N 1
ATOM 4557 C CA . ASP B 1 265 ? -15.367 -24.266 -22.047 1 94.56 265 ASP B CA 1
ATOM 4558 C C . ASP B 1 265 ? -14.445 -23.109 -21.672 1 94.56 265 ASP B C 1
ATOM 4560 O O . ASP B 1 265 ? -14.883 -22.141 -21.031 1 94.56 265 ASP B O 1
ATOM 4564 N N . PHE B 1 266 ? -13.25 -23.234 -22 1 96.69 266 PHE B N 1
ATOM 4565 C CA . PHE B 1 266 ? -12.234 -22.297 -21.547 1 96.69 266 PHE B CA 1
ATOM 4566 C C . PHE B 1 266 ? -12.508 -20.891 -22.078 1 96.69 266 PHE B C 1
ATOM 4568 O O . PHE B 1 266 ? -12.305 -19.906 -21.375 1 96.69 266 PHE B O 1
ATOM 4575 N N . LYS B 1 267 ? -12.922 -20.812 -23.312 1 97.5 267 LYS B N 1
ATOM 4576 C CA . LYS B 1 267 ? -13.289 -19.516 -23.891 1 97.5 267 LYS B CA 1
ATOM 4577 C C . LYS B 1 267 ? -14.406 -18.859 -23.078 1 97.5 267 LYS B C 1
ATOM 4579 O O . LYS B 1 267 ? -14.297 -17.688 -22.719 1 97.5 267 LYS B O 1
ATOM 4584 N N . GLN B 1 268 ? -15.398 -19.578 -22.797 1 97 268 GLN B N 1
ATOM 4585 C CA . GLN B 1 268 ? -16.547 -19.062 -22.062 1 97 268 GLN B CA 1
ATOM 4586 C C . GLN B 1 268 ? -16.172 -18.703 -20.625 1 97 268 GLN B C 1
ATOM 4588 O O . GLN B 1 268 ? -16.609 -17.672 -20.109 1 97 268 GLN B O 1
ATOM 4593 N N . ARG B 1 269 ? -15.398 -19.531 -20.016 1 97.31 269 ARG B N 1
ATOM 4594 C CA . ARG B 1 269 ? -14.945 -19.25 -18.656 1 97.31 269 ARG B CA 1
ATOM 4595 C C . ARG B 1 269 ? -14.211 -17.922 -18.578 1 97.31 269 ARG B C 1
ATOM 4597 O O . ARG B 1 269 ? -14.445 -17.125 -17.672 1 97.31 269 ARG B O 1
ATOM 4604 N N . ALA B 1 270 ? -13.367 -17.688 -19.578 1 98.31 270 ALA B N 1
ATOM 4605 C CA . ALA B 1 270 ? -12.602 -16.453 -19.625 1 98.31 270 ALA B CA 1
ATOM 4606 C C . ALA B 1 270 ? -13.523 -15.25 -19.828 1 98.31 270 ALA B C 1
ATOM 4608 O O . ALA B 1 270 ? -13.453 -14.273 -19.078 1 98.31 270 ALA B O 1
ATOM 4609 N N . LYS B 1 271 ? -14.406 -15.367 -20.734 1 98 271 LYS B N 1
ATOM 4610 C CA . LYS B 1 271 ? -15.336 -14.289 -21.047 1 98 271 LYS B CA 1
ATOM 4611 C C . LYS B 1 271 ? -16.234 -13.969 -19.859 1 98 271 LYS B C 1
ATOM 4613 O O . LYS B 1 271 ? -16.438 -12.797 -19.531 1 98 271 LYS B O 1
ATOM 4618 N N . ASP B 1 272 ? -16.75 -15.008 -19.281 1 97.94 272 ASP B N 1
ATOM 4619 C CA . ASP B 1 272 ? -17.656 -14.828 -18.156 1 97.94 272 ASP B CA 1
ATOM 4620 C C . ASP B 1 272 ? -16.953 -14.156 -16.984 1 97.94 272 ASP B C 1
ATOM 4622 O O . ASP B 1 272 ? -17.531 -13.297 -16.328 1 97.94 272 ASP B O 1
ATOM 4626 N N . SER B 1 273 ? -15.711 -14.562 -16.688 1 98.44 273 SER B N 1
ATOM 4627 C CA . SER B 1 273 ? -14.945 -13.984 -15.586 1 98.44 273 SER B CA 1
ATOM 4628 C C . SER B 1 273 ? -14.688 -12.5 -15.812 1 98.44 273 SER B C 1
ATOM 4630 O O . SER B 1 273 ? -14.875 -11.688 -14.914 1 98.44 273 SER B O 1
ATOM 4632 N N . LEU B 1 274 ? -14.297 -12.117 -17.047 1 98.62 274 LEU B N 1
ATOM 4633 C CA . LEU B 1 274 ? -14.016 -10.727 -17.375 1 98.62 274 LEU B CA 1
ATOM 4634 C C . LEU B 1 274 ? -15.289 -9.898 -17.391 1 98.62 274 LEU B C 1
ATOM 4636 O O . LEU B 1 274 ? -15.305 -8.773 -16.875 1 98.62 274 LEU B O 1
ATOM 4640 N N . SER B 1 275 ? -16.344 -10.484 -17.906 1 97.94 275 SER B N 1
ATOM 4641 C CA . SER B 1 275 ? -17.625 -9.781 -17.969 1 97.94 275 SER B CA 1
ATOM 4642 C C . SER B 1 275 ? -18.188 -9.547 -16.578 1 97.94 275 SER B C 1
ATOM 4644 O O . SER B 1 275 ? -18.875 -8.547 -16.344 1 97.94 275 SER B O 1
ATOM 4646 N N . ALA B 1 276 ? -17.891 -10.492 -15.648 1 98.44 276 ALA B N 1
ATOM 4647 C CA . ALA B 1 276 ? -18.375 -10.367 -14.281 1 98.44 276 ALA B CA 1
ATOM 4648 C C . ALA B 1 276 ? -17.672 -9.242 -13.539 1 98.44 276 ALA B C 1
ATOM 4650 O O . ALA B 1 276 ? -18.188 -8.711 -12.555 1 98.44 276 ALA B O 1
ATOM 4651 N N . GLY B 1 277 ? -16.422 -8.922 -13.977 1 98.56 277 GLY B N 1
ATOM 4652 C CA . GLY B 1 277 ? -15.75 -7.789 -13.352 1 98.56 277 GLY B CA 1
ATOM 4653 C C . GLY B 1 277 ? -14.297 -8.07 -13.008 1 98.56 277 GLY B C 1
ATOM 4654 O O . GLY B 1 277 ? -13.594 -7.195 -12.492 1 98.56 277 GLY B O 1
ATOM 4655 N N . CYS B 1 278 ? -13.797 -9.305 -13.258 1 98.81 278 CYS B N 1
ATOM 4656 C CA . CYS B 1 278 ? -12.367 -9.539 -13.117 1 98.81 278 CYS B CA 1
ATOM 4657 C C . CYS B 1 278 ? -11.57 -8.641 -14.062 1 98.81 278 CYS B C 1
ATOM 4659 O O . CYS B 1 278 ? -12 -8.383 -15.188 1 98.81 278 CYS B O 1
ATOM 4661 N N . ASP B 1 279 ? -10.438 -8.211 -13.609 1 98.81 279 ASP B N 1
ATOM 4662 C CA . ASP B 1 279 ? -9.547 -7.422 -14.453 1 98.81 279 ASP B CA 1
ATOM 4663 C C . ASP B 1 279 ? -8.711 -8.328 -15.359 1 98.81 279 ASP B C 1
ATOM 4665 O O . ASP B 1 279 ? -8.375 -7.949 -16.484 1 98.81 279 ASP B O 1
ATOM 4669 N N . VAL B 1 280 ? -8.305 -9.5 -14.812 1 98.81 280 VAL B N 1
ATOM 4670 C CA . VAL B 1 280 ? -7.492 -10.461 -15.547 1 98.81 280 VAL B CA 1
ATOM 4671 C C . VAL B 1 280 ? -7.918 -11.883 -15.188 1 98.81 280 VAL B C 1
ATOM 4673 O O . VAL B 1 280 ? -8.438 -12.117 -14.094 1 98.81 280 VAL B O 1
ATOM 4676 N N . VAL B 1 281 ? -7.711 -12.805 -16.125 1 98.88 281 VAL B N 1
ATOM 4677 C CA . VAL B 1 281 ? -8 -14.211 -15.875 1 98.88 281 VAL B CA 1
ATOM 4678 C C . VAL B 1 281 ? -6.699 -14.984 -15.695 1 98.88 281 VAL B C 1
ATOM 4680 O O . VAL B 1 281 ? -5.66 -14.594 -16.234 1 98.88 281 VAL B O 1
ATOM 4683 N N . LEU B 1 282 ? -6.777 -16.062 -14.922 1 98.75 282 LEU B N 1
ATOM 4684 C CA . LEU B 1 282 ? -5.617 -16.891 -14.594 1 98.75 282 LEU B CA 1
ATOM 4685 C C . LEU B 1 282 ? -5.766 -18.281 -15.172 1 98.75 282 LEU B C 1
ATOM 4687 O O . LEU B 1 282 ? -6.781 -18.953 -14.953 1 98.75 282 LEU B O 1
ATOM 4691 N N . HIS B 1 283 ? -4.914 -18.719 -15.977 1 98.44 283 HIS B N 1
ATOM 4692 C CA . HIS B 1 283 ? -4.777 -20.094 -16.438 1 98.44 283 HIS B CA 1
ATOM 4693 C C . HIS B 1 283 ? -3.389 -20.641 -16.141 1 98.44 283 HIS B C 1
ATOM 4695 O O . HIS B 1 283 ? -2.391 -20.156 -16.672 1 98.44 283 HIS B O 1
ATOM 4701 N N . CYS B 1 284 ? -3.275 -21.781 -15.445 1 95.81 284 CYS B N 1
ATOM 4702 C CA . CYS B 1 284 ? -2.035 -22.094 -14.742 1 95.81 284 CYS B CA 1
ATOM 4703 C C . CYS B 1 284 ? -1.296 -23.234 -15.406 1 95.81 284 CYS B C 1
ATOM 4705 O O . CYS B 1 284 ? -0.069 -23.328 -15.336 1 95.81 284 CYS B O 1
ATOM 4707 N N . ASN B 1 285 ? -1.907 -24.125 -16.109 1 94.75 285 ASN B N 1
ATOM 4708 C CA . ASN B 1 285 ? -1.347 -25.453 -16.266 1 94.75 285 ASN B CA 1
ATOM 4709 C C . ASN B 1 285 ? -0.386 -25.531 -17.453 1 94.75 285 ASN B C 1
ATOM 4711 O O . ASN B 1 285 ? 0.314 -26.516 -17.625 1 94.75 285 ASN B O 1
ATOM 4715 N N . GLY B 1 286 ? -0.37 -24.531 -18.266 1 95.5 286 GLY B N 1
ATOM 4716 C CA . GLY B 1 286 ? 0.604 -24.453 -19.344 1 95.5 286 GLY B CA 1
ATOM 4717 C C . GLY B 1 286 ? 0.215 -25.281 -20.562 1 95.5 286 GLY B C 1
ATOM 4718 O O . GLY B 1 286 ? 1.004 -25.438 -21.5 1 95.5 286 GLY B O 1
ATOM 4719 N N . ASP B 1 287 ? -0.966 -25.875 -20.562 1 97.56 287 ASP B N 1
ATOM 4720 C CA . ASP B 1 287 ? -1.454 -26.609 -21.734 1 97.56 287 ASP B CA 1
ATOM 4721 C C . ASP B 1 287 ? -1.751 -25.656 -22.891 1 97.56 287 ASP B C 1
ATOM 4723 O O . ASP B 1 287 ? -2.629 -24.797 -22.781 1 97.56 287 ASP B O 1
ATOM 4727 N N . MET B 1 288 ? -1.07 -25.922 -23.969 1 98.25 288 MET B N 1
ATOM 4728 C CA . MET B 1 288 ? -1.113 -24.984 -25.094 1 98.25 288 MET B CA 1
ATOM 4729 C C . MET B 1 288 ? -2.523 -24.891 -25.672 1 98.25 288 MET B C 1
ATOM 4731 O O . MET B 1 288 ? -3.006 -23.797 -25.969 1 98.25 288 MET B O 1
ATOM 4735 N N . ALA B 1 289 ? -3.172 -25.984 -25.859 1 98 289 ALA B N 1
ATOM 4736 C CA . ALA B 1 289 ? -4.52 -25.984 -26.422 1 98 289 ALA B CA 1
ATOM 4737 C C . ALA B 1 289 ? -5.484 -25.219 -25.531 1 98 289 ALA B C 1
ATOM 4739 O O . ALA B 1 289 ? -6.309 -24.438 -26.016 1 98 289 ALA B O 1
ATOM 4740 N N . GLU B 1 290 ? -5.355 -25.391 -24.281 1 97.94 290 GLU B N 1
ATOM 4741 C CA . GLU B 1 290 ? -6.207 -24.672 -23.328 1 97.94 290 GLU B CA 1
ATOM 4742 C C . GLU B 1 290 ? -5.891 -23.188 -23.312 1 97.94 290 GLU B C 1
ATOM 4744 O O . GLU B 1 290 ? -6.797 -22.359 -23.281 1 97.94 290 GLU B O 1
ATOM 4749 N N . MET B 1 291 ? -4.613 -22.875 -23.328 1 98.44 291 MET B N 1
ATOM 4750 C CA . MET B 1 291 ? -4.215 -21.484 -23.344 1 98.44 291 MET B CA 1
ATOM 4751 C C . MET B 1 291 ? -4.77 -20.766 -24.578 1 98.44 291 MET B C 1
ATOM 4753 O O . MET B 1 291 ? -5.273 -19.641 -24.469 1 98.44 291 MET B O 1
ATOM 4757 N N . LYS B 1 292 ? -4.68 -21.438 -25.719 1 98.5 292 LYS B N 1
ATOM 4758 C CA . LYS B 1 292 ? -5.23 -20.859 -26.938 1 98.5 292 LYS B CA 1
ATOM 4759 C C . LYS B 1 292 ? -6.734 -20.641 -26.812 1 98.5 292 LYS B C 1
ATOM 4761 O O . LYS B 1 292 ? -7.254 -19.609 -27.234 1 98.5 292 LYS B O 1
ATOM 4766 N N . ALA B 1 293 ? -7.422 -21.594 -26.281 1 98.31 293 ALA B N 1
ATOM 4767 C CA . ALA B 1 293 ? -8.867 -21.469 -26.078 1 98.31 293 ALA B CA 1
ATOM 4768 C C . ALA B 1 293 ? -9.195 -20.312 -25.141 1 98.31 293 ALA B C 1
ATOM 4770 O O . ALA B 1 293 ? -10.094 -19.516 -25.406 1 98.31 293 ALA B O 1
ATOM 4771 N N . VAL B 1 294 ? -8.5 -20.219 -24.031 1 98.5 294 VAL B N 1
ATOM 4772 C CA . VAL B 1 294 ? -8.68 -19.125 -23.078 1 98.5 294 VAL B CA 1
ATOM 4773 C C . VAL B 1 294 ? -8.484 -17.781 -23.781 1 98.5 294 VAL B C 1
ATOM 4775 O O . VAL B 1 294 ? -9.336 -16.891 -23.703 1 98.5 294 VAL B O 1
ATOM 4778 N N . MET B 1 295 ? -7.398 -17.688 -24.547 1 98.5 295 MET B N 1
ATOM 4779 C CA . MET B 1 295 ? -7.02 -16.406 -25.156 1 98.5 295 MET B CA 1
ATOM 4780 C C . MET B 1 295 ? -7.984 -16.031 -26.266 1 98.5 295 MET B C 1
ATOM 4782 O O . MET B 1 295 ? -8.078 -14.852 -26.641 1 98.5 295 MET B O 1
ATOM 4786 N N . SER B 1 296 ? -8.727 -17 -26.797 1 98.19 296 SER B N 1
ATOM 4787 C CA . SER B 1 296 ? -9.75 -16.688 -27.797 1 98.19 296 SER B CA 1
ATOM 4788 C C . SER B 1 296 ? -10.914 -15.938 -27.172 1 98.19 296 SER B C 1
ATOM 4790 O O . SER B 1 296 ? -11.719 -15.328 -27.875 1 98.19 296 SER B O 1
ATOM 4792 N N . GLY B 1 297 ? -11.016 -15.93 -25.828 1 97.81 297 GLY B N 1
ATOM 4793 C CA . GLY B 1 297 ? -12.055 -15.195 -25.109 1 97.81 297 GLY B CA 1
ATOM 4794 C C . GLY B 1 297 ? -11.523 -13.977 -24.375 1 97.81 297 GLY B C 1
ATOM 4795 O O . GLY B 1 297 ? -12.258 -13.312 -23.656 1 97.81 297 GLY B O 1
ATOM 4796 N N . VAL B 1 298 ? -10.25 -13.727 -24.547 1 97.94 298 VAL B N 1
ATOM 4797 C CA . VAL B 1 298 ? -9.578 -12.664 -23.797 1 97.94 298 VAL B CA 1
ATOM 4798 C C . VAL B 1 298 ? -9.133 -11.562 -24.75 1 97.94 298 VAL B C 1
ATOM 4800 O O . VAL B 1 298 ? -8.492 -11.836 -25.766 1 97.94 298 VAL B O 1
ATOM 4803 N N . GLY B 1 299 ? -9.469 -10.344 -24.547 1 96.31 299 GLY B N 1
ATOM 4804 C CA . GLY B 1 299 ? -8.977 -9.18 -25.266 1 96.31 299 GLY B CA 1
ATOM 4805 C C . GLY B 1 299 ? -7.895 -8.422 -24.516 1 96.31 299 GLY B C 1
ATOM 4806 O O . GLY B 1 299 ? -7.375 -8.906 -23.5 1 96.31 299 GLY B O 1
ATOM 4807 N N . ARG B 1 300 ? -7.621 -7.293 -25.031 1 97.19 300 ARG B N 1
ATOM 4808 C CA . ARG B 1 300 ? -6.715 -6.395 -24.328 1 97.19 300 ARG B CA 1
ATOM 4809 C C . ARG B 1 300 ? -7.363 -5.852 -23.062 1 97.19 300 ARG B C 1
ATOM 4811 O O . ARG B 1 300 ? -8.586 -5.758 -22.969 1 97.19 300 ARG B O 1
ATOM 4818 N N . MET B 1 301 ? -6.543 -5.539 -22.094 1 97.19 301 MET B N 1
ATOM 4819 C CA . MET B 1 301 ? -7.062 -4.973 -20.859 1 97.19 301 MET B CA 1
ATOM 4820 C C . MET B 1 301 ? -7.891 -3.723 -21.141 1 97.19 301 MET B C 1
ATOM 4822 O O . MET B 1 301 ? -7.465 -2.844 -21.891 1 97.19 301 MET B O 1
ATOM 4826 N N . GLY B 1 302 ? -9.031 -3.641 -20.516 1 95.94 302 GLY B N 1
ATOM 4827 C CA . GLY B 1 302 ? -9.852 -2.447 -20.609 1 95.94 302 GLY B CA 1
ATOM 4828 C C . GLY B 1 302 ? -9.312 -1.284 -19.797 1 95.94 302 GLY B C 1
ATOM 4829 O O . GLY B 1 302 ? -8.32 -1.429 -19.078 1 95.94 302 GLY B O 1
ATOM 4830 N N . LYS B 1 303 ? -9.969 -0.202 -19.906 1 94.44 303 LYS B N 1
ATOM 4831 C CA . LYS B 1 303 ? -9.508 1.049 -19.312 1 94.44 303 LYS B CA 1
ATOM 4832 C C . LYS B 1 303 ? -9.344 0.909 -17.797 1 94.44 303 LYS B C 1
ATOM 4834 O O . LYS B 1 303 ? -8.289 1.249 -17.25 1 94.44 303 LYS B O 1
ATOM 4839 N N . GLU B 1 304 ? -10.375 0.374 -17.094 1 95.88 304 GLU B N 1
ATOM 4840 C CA . GLU B 1 304 ? -10.336 0.257 -15.633 1 95.88 304 GLU B CA 1
ATOM 4841 C C . GLU B 1 304 ? -9.297 -0.763 -15.188 1 95.88 304 GLU B C 1
ATOM 4843 O O . GLU B 1 304 ? -8.586 -0.544 -14.203 1 95.88 304 GLU B O 1
ATOM 4848 N N . ALA B 1 305 ? -9.211 -1.835 -15.938 1 97.75 305 ALA B N 1
ATOM 4849 C CA . ALA B 1 305 ? -8.195 -2.844 -15.633 1 97.75 305 ALA B CA 1
ATOM 4850 C C . ALA B 1 305 ? -6.793 -2.275 -15.797 1 97.75 305 ALA B C 1
ATOM 4852 O O . ALA B 1 305 ? -5.902 -2.557 -14.992 1 97.75 305 ALA B O 1
ATOM 4853 N N . ARG B 1 306 ? -6.582 -1.493 -16.812 1 96.88 306 ARG B N 1
ATOM 4854 C CA . ARG B 1 306 ? -5.281 -0.876 -17.047 1 96.88 306 ARG B CA 1
ATOM 4855 C C . ARG B 1 306 ? -4.926 0.088 -15.914 1 96.88 306 ARG B C 1
ATOM 4857 O O . ARG B 1 306 ? -3.775 0.136 -15.477 1 96.88 306 ARG B O 1
ATOM 4864 N N . ARG B 1 307 ? -5.914 0.872 -15.516 1 95.62 307 ARG B N 1
ATOM 4865 C CA . ARG B 1 307 ? -5.695 1.786 -14.398 1 95.62 307 ARG B CA 1
ATOM 4866 C C . ARG B 1 307 ? -5.246 1.03 -13.148 1 95.62 307 ARG B C 1
ATOM 4868 O O . ARG B 1 307 ? -4.277 1.42 -12.5 1 95.62 307 ARG B O 1
ATOM 4875 N N . ARG B 1 308 ? -5.973 -0.064 -12.828 1 97.75 308 ARG B N 1
ATOM 4876 C CA . ARG B 1 308 ? -5.66 -0.854 -11.641 1 97.75 308 ARG B CA 1
ATOM 4877 C C . ARG B 1 308 ? -4.312 -1.554 -11.789 1 97.75 308 ARG B C 1
ATOM 4879 O O . ARG B 1 308 ? -3.549 -1.651 -10.828 1 97.75 308 ARG B O 1
ATOM 4886 N N . ALA B 1 309 ? -4.016 -2.033 -13 1 97.81 309 ALA B N 1
ATOM 4887 C CA . ALA B 1 309 ? -2.727 -2.668 -13.266 1 97.81 309 ALA B CA 1
ATOM 4888 C C . ALA B 1 309 ? -1.578 -1.684 -13.062 1 97.81 309 ALA B C 1
ATOM 4890 O O . ALA B 1 309 ? -0.542 -2.037 -12.492 1 97.81 309 ALA B O 1
ATOM 4891 N N . GLN B 1 310 ? -1.751 -0.487 -13.492 1 96 310 GLN B N 1
ATOM 4892 C CA . GLN B 1 310 ? -0.729 0.536 -13.297 1 96 310 GLN B CA 1
ATOM 4893 C C . GLN B 1 310 ? -0.529 0.84 -11.82 1 96 310 GLN B C 1
ATOM 4895 O O . GLN B 1 310 ? 0.605 0.992 -11.359 1 96 310 GLN B O 1
ATOM 4900 N N . ALA B 1 311 ? -1.649 0.92 -11.109 1 96.75 311 ALA B N 1
ATOM 4901 C CA . ALA B 1 311 ? -1.564 1.157 -9.672 1 96.75 311 ALA B CA 1
ATOM 4902 C C . ALA B 1 311 ? -0.816 0.026 -8.977 1 96.75 311 ALA B C 1
ATOM 4904 O O . ALA B 1 311 ? -0.007 0.271 -8.07 1 96.75 311 ALA B O 1
ATOM 4905 N N . VAL B 1 312 ? -1.065 -1.183 -9.406 1 97.81 312 VAL B N 1
ATOM 4906 C CA . VAL B 1 312 ? -0.397 -2.355 -8.859 1 97.81 312 VAL B CA 1
ATOM 4907 C C . VAL B 1 312 ? 1.109 -2.246 -9.078 1 97.81 312 VAL B C 1
ATOM 4909 O O . VAL B 1 312 ? 1.896 -2.42 -8.148 1 97.81 312 VAL B O 1
ATOM 4912 N N . MET B 1 313 ? 1.503 -1.923 -10.289 1 96.62 313 MET B N 1
ATOM 4913 C CA . MET B 1 313 ? 2.92 -1.883 -10.633 1 96.62 313 MET B CA 1
ATOM 4914 C C . MET B 1 313 ? 3.627 -0.742 -9.914 1 96.62 313 MET B C 1
ATOM 4916 O O . MET B 1 313 ? 4.82 -0.83 -9.625 1 96.62 313 MET B O 1
ATOM 4920 N N . GLY B 1 314 ? 2.869 0.315 -9.578 1 95.5 314 GLY B N 1
ATOM 4921 C CA . GLY B 1 314 ? 3.42 1.41 -8.797 1 95.5 314 GLY B CA 1
ATOM 4922 C C . GLY B 1 314 ? 3.785 1.009 -7.383 1 95.5 314 GLY B C 1
ATOM 4923 O O . GLY B 1 314 ? 4.516 1.727 -6.695 1 95.5 314 GLY B O 1
ATOM 4924 N N . ARG B 1 315 ? 3.314 -0.186 -6.965 1 97 315 ARG B N 1
ATOM 4925 C CA . ARG B 1 315 ? 3.578 -0.662 -5.609 1 97 315 ARG B CA 1
ATOM 4926 C C . ARG B 1 315 ? 4.773 -1.605 -5.586 1 97 315 ARG B C 1
ATOM 4928 O O . ARG B 1 315 ? 5.18 -2.074 -4.52 1 97 315 ARG B O 1
ATOM 4935 N N . LEU B 1 316 ? 5.242 -1.921 -6.711 1 96.75 316 LEU B N 1
ATOM 4936 C CA . LEU B 1 316 ? 6.445 -2.74 -6.805 1 96.75 316 LEU B CA 1
ATOM 4937 C C . LEU B 1 316 ? 7.699 -1.892 -6.613 1 96.75 316 LEU B C 1
ATOM 4939 O O . LEU B 1 316 ? 8.086 -1.144 -7.512 1 96.75 316 LEU B O 1
ATOM 4943 N N . VAL B 1 317 ? 8.367 -2.027 -5.469 1 94.25 317 VAL B N 1
ATOM 4944 C CA . VAL B 1 317 ? 9.547 -1.221 -5.195 1 94.25 317 VAL B CA 1
ATOM 4945 C C . VAL B 1 317 ? 10.742 -1.765 -5.98 1 94.25 317 VAL B C 1
ATOM 4947 O O . VAL B 1 317 ? 10.883 -2.979 -6.141 1 94.25 317 VAL B O 1
ATOM 4950 N N . LYS B 1 318 ? 11.586 -0.875 -6.391 1 89.12 318 LYS B N 1
ATOM 4951 C CA . LYS B 1 318 ? 12.812 -1.264 -7.09 1 89.12 318 LYS B CA 1
ATOM 4952 C C . LYS B 1 318 ? 13.898 -1.667 -6.102 1 89.12 318 LYS B C 1
ATOM 4954 O O . LYS B 1 318 ? 14.781 -2.463 -6.434 1 89.12 318 LYS B O 1
ATOM 4959 N N . VAL B 1 319 ? 13.828 -1.081 -4.93 1 95.62 319 VAL B N 1
ATOM 4960 C CA . VAL B 1 319 ? 14.789 -1.362 -3.865 1 95.62 319 VAL B CA 1
ATOM 4961 C C . VAL B 1 319 ? 14.047 -1.855 -2.623 1 95.62 319 VAL B C 1
ATOM 4963 O O . VAL B 1 319 ? 13.328 -1.09 -1.977 1 95.62 319 VAL B O 1
ATOM 4966 N N . PRO B 1 320 ? 14.266 -3.135 -2.309 1 97.12 320 PRO B N 1
ATOM 4967 C CA . PRO B 1 320 ? 13.594 -3.658 -1.112 1 97.12 320 PRO B CA 1
ATOM 4968 C C . PRO B 1 320 ? 14.125 -3.033 0.177 1 97.12 320 PRO B C 1
ATOM 4970 O O . PRO B 1 320 ? 15.227 -2.475 0.193 1 97.12 320 PRO B O 1
ATOM 4973 N N . GLU B 1 321 ? 13.328 -3.064 1.187 1 96.56 321 GLU B N 1
ATOM 4974 C CA . GLU B 1 321 ? 13.734 -2.662 2.531 1 96.56 321 GLU B CA 1
ATOM 4975 C C . GLU B 1 321 ? 15.023 -3.355 2.951 1 96.56 321 GLU B C 1
ATOM 4977 O O . GLU B 1 321 ? 15.211 -4.547 2.693 1 96.56 321 GLU B O 1
ATOM 4982 N N . PRO B 1 322 ? 15.93 -2.572 3.59 1 94.44 322 PRO B N 1
ATOM 4983 C CA . PRO B 1 322 ? 17.156 -3.209 4.094 1 94.44 322 PRO B CA 1
ATOM 4984 C C . PRO B 1 322 ? 16.859 -4.461 4.918 1 94.44 322 PRO B C 1
ATOM 4986 O O . PRO B 1 322 ? 15.891 -4.5 5.672 1 94.44 322 PRO B O 1
ATOM 4989 N N . PHE B 1 323 ? 17.719 -5.496 4.703 1 92.56 323 PHE B N 1
ATOM 4990 C CA . PHE B 1 323 ? 17.391 -6.801 5.262 1 92.56 323 PHE B CA 1
ATOM 4991 C C . PHE B 1 323 ? 18.656 -7.609 5.531 1 92.56 323 PHE B C 1
ATOM 4993 O O . PHE B 1 323 ? 19.422 -7.879 4.609 1 92.56 323 PHE B O 1
ATOM 5000 N N . ASP B 1 324 ? 18.953 -7.867 6.773 1 93.62 324 ASP B N 1
ATOM 5001 C CA . ASP B 1 324 ? 20 -8.812 7.148 1 93.62 324 ASP B CA 1
ATOM 5002 C C . ASP B 1 324 ? 19.469 -10.242 7.184 1 93.62 324 ASP B C 1
ATOM 5004 O O . ASP B 1 324 ? 18.875 -10.672 8.18 1 93.62 324 ASP B O 1
ATOM 5008 N N . VAL B 1 325 ? 19.734 -11.008 6.188 1 95.31 325 VAL B N 1
ATOM 5009 C CA . VAL B 1 325 ? 19.125 -12.32 5.969 1 95.31 325 VAL B CA 1
ATOM 5010 C C . VAL B 1 325 ? 19.531 -13.273 7.086 1 95.31 325 VAL B C 1
ATOM 5012 O O . VAL B 1 325 ? 18.703 -14.023 7.609 1 95.31 325 VAL B O 1
ATOM 5015 N N . ALA B 1 326 ? 20.828 -13.219 7.445 1 95.5 326 ALA B N 1
ATOM 5016 C CA . ALA B 1 326 ? 21.328 -14.117 8.477 1 95.5 326 ALA B CA 1
ATOM 5017 C C . ALA B 1 326 ? 20.656 -13.852 9.82 1 95.5 326 ALA B C 1
ATOM 5019 O O . ALA B 1 326 ? 20.203 -14.781 10.484 1 95.5 326 ALA B O 1
ATOM 5020 N N . GLU B 1 327 ? 20.547 -12.625 10.156 1 92.81 327 GLU B N 1
ATOM 5021 C CA . GLU B 1 327 ? 19.891 -12.25 11.406 1 92.81 327 GLU B CA 1
ATOM 5022 C C . GLU B 1 327 ? 18.406 -12.594 11.367 1 92.81 327 GLU B C 1
ATOM 5024 O O . GLU B 1 327 ? 17.844 -13.078 12.352 1 92.81 327 GLU B O 1
ATOM 5029 N N . ALA B 1 328 ? 17.781 -12.305 10.258 1 94 328 ALA B N 1
ATOM 5030 C CA . ALA B 1 328 ? 16.359 -12.586 10.086 1 94 328 ALA B CA 1
ATOM 5031 C C . ALA B 1 328 ? 16.078 -14.078 10.242 1 94 328 ALA B C 1
ATOM 5033 O O . ALA B 1 328 ? 15.133 -14.461 10.945 1 94 328 ALA B O 1
ATOM 5034 N N . ARG B 1 329 ? 16.891 -14.875 9.641 1 95.88 329 ARG B N 1
ATOM 5035 C CA . ARG B 1 329 ? 16.719 -16.328 9.727 1 95.88 329 ARG B CA 1
ATOM 5036 C C . ARG B 1 329 ? 16.922 -16.812 11.156 1 95.88 329 ARG B C 1
ATOM 5038 O O . ARG B 1 329 ? 16.172 -17.672 11.625 1 95.88 329 ARG B O 1
ATOM 5045 N N . ALA B 1 330 ? 17.938 -16.281 11.812 1 94.88 330 ALA B N 1
ATOM 5046 C CA . ALA B 1 330 ? 18.203 -16.672 13.195 1 94.88 330 ALA B CA 1
ATOM 5047 C C . ALA B 1 330 ? 17.016 -16.359 14.094 1 94.88 330 ALA B C 1
ATOM 5049 O O . ALA B 1 330 ? 16.594 -17.188 14.906 1 94.88 330 ALA B O 1
ATOM 5050 N N . ARG B 1 331 ? 16.469 -15.242 13.93 1 91.69 331 ARG B N 1
ATOM 5051 C CA . ARG B 1 331 ? 15.32 -14.828 14.734 1 91.69 331 ARG B CA 1
ATOM 5052 C C . ARG B 1 331 ? 14.094 -15.68 14.414 1 91.69 331 ARG B C 1
ATOM 5054 O O . ARG B 1 331 ? 13.352 -16.078 15.312 1 91.69 331 ARG B O 1
ATOM 5061 N N . PHE B 1 332 ? 13.914 -15.867 13.148 1 94.06 332 PHE B N 1
ATOM 5062 C CA . PHE B 1 332 ? 12.797 -16.688 12.695 1 94.06 332 PHE B CA 1
ATOM 5063 C C . PHE B 1 332 ? 12.898 -18.094 13.258 1 94.06 332 PHE B C 1
ATOM 5065 O O . PHE B 1 332 ? 11.922 -18.625 13.805 1 94.06 332 PHE B O 1
ATOM 5072 N N . ASP B 1 333 ? 14.07 -18.656 13.172 1 95.38 333 ASP B N 1
ATOM 5073 C CA . ASP B 1 333 ? 14.289 -20.016 13.672 1 95.38 333 ASP B CA 1
ATOM 5074 C C . ASP B 1 333 ? 14.07 -20.078 15.188 1 95.38 333 ASP B C 1
ATOM 5076 O O . ASP B 1 333 ? 13.492 -21.031 15.695 1 95.38 333 ASP B O 1
ATOM 5080 N N . ALA B 1 334 ? 14.516 -19.094 15.867 1 92.69 334 ALA B N 1
ATOM 5081 C CA . ALA B 1 334 ? 14.359 -19.047 17.312 1 92.69 334 ALA B CA 1
ATOM 5082 C C . ALA B 1 334 ? 12.891 -19 17.719 1 92.69 334 ALA B C 1
ATOM 5084 O O . ALA B 1 334 ? 12.477 -19.625 18.688 1 92.69 334 ALA B O 1
ATOM 5085 N N . ALA B 1 335 ? 12.109 -18.312 16.906 1 91.12 335 ALA B N 1
ATOM 5086 C CA . ALA B 1 335 ? 10.688 -18.141 17.219 1 91.12 335 ALA B CA 1
ATOM 5087 C C . ALA B 1 335 ? 9.953 -19.484 17.125 1 91.12 335 ALA B C 1
ATOM 5089 O O . ALA B 1 335 ? 8.961 -19.703 17.812 1 91.12 335 ALA B O 1
ATOM 5090 N N . PHE B 1 336 ? 10.43 -20.375 16.266 1 93.25 336 PHE B N 1
ATOM 5091 C CA . PHE B 1 336 ? 9.766 -21.656 16.062 1 93.25 336 PHE B CA 1
ATOM 5092 C C . PHE B 1 336 ? 10.586 -22.797 16.656 1 93.25 336 PHE B C 1
ATOM 5094 O O . PHE B 1 336 ? 10.391 -23.953 16.312 1 93.25 336 PHE B O 1
ATOM 5101 N N . ASP B 1 337 ? 11.547 -22.438 17.516 1 92.88 337 ASP B N 1
ATOM 5102 C CA . ASP B 1 337 ? 12.398 -23.406 18.219 1 92.88 337 ASP B CA 1
ATOM 5103 C C . ASP B 1 337 ? 13.117 -24.312 17.234 1 92.88 337 ASP B C 1
ATOM 5105 O O . ASP B 1 337 ? 13.227 -25.516 17.453 1 92.88 337 ASP B O 1
ATOM 5109 N N . GLY B 1 338 ? 13.438 -23.766 16.078 1 91.94 338 GLY B N 1
ATOM 5110 C CA . GLY B 1 338 ? 14.242 -24.469 15.102 1 91.94 338 GLY B CA 1
ATOM 5111 C C . GLY B 1 338 ? 13.453 -25.469 14.273 1 91.94 338 GLY B C 1
ATOM 5112 O O . GLY B 1 338 ? 14.031 -26.234 13.508 1 91.94 338 GLY B O 1
ATOM 5113 N N . LYS B 1 339 ? 12.172 -25.453 14.336 1 91.81 339 LYS B N 1
ATOM 5114 C CA . LYS B 1 339 ? 11.328 -26.438 13.688 1 91.81 339 LYS B CA 1
ATOM 5115 C C . LYS B 1 339 ? 11.453 -26.359 12.164 1 91.81 339 LYS B C 1
ATOM 5117 O O . LYS B 1 339 ? 11.312 -27.375 11.469 1 91.81 339 LYS B O 1
ATOM 5122 N N . TYR B 1 340 ? 11.711 -25.234 11.641 1 88.12 340 TYR B N 1
ATOM 5123 C CA . TYR B 1 340 ? 11.75 -25.031 10.195 1 88.12 340 TYR B CA 1
ATOM 5124 C C . TYR B 1 340 ? 13.148 -24.656 9.734 1 88.12 340 TYR B C 1
ATOM 5126 O O . TYR B 1 340 ? 13.312 -24.078 8.648 1 88.12 340 TYR B O 1
ATOM 5134 N N . ALA B 1 341 ? 14.148 -24.891 10.562 1 86.75 341 ALA B N 1
ATOM 5135 C CA . ALA B 1 341 ? 15.539 -24.562 10.242 1 86.75 341 ALA B CA 1
ATOM 5136 C C . ALA B 1 341 ? 16.141 -25.609 9.297 1 86.75 341 ALA B C 1
ATOM 5138 O O . ALA B 1 341 ? 15.727 -26.766 9.305 1 86.75 341 ALA B O 1
#

Foldseek 3Di:
DDFAWQAEEEAAALAHDPVRLVVCLVRQHQAYEDALRNDDALVSLLVRLCSSCVSNVHLLRAYEYADQFDPRHSDDPPRDFGDHALQLLLVQPPDDLVLSLQLLLLSLLLVLQSCVSSSHAEYADDEQAAADPVDQCQCPSNANDNFNVRSLRSRVSNQNSNLLSLHAYAYDDPQHCRQFNDDQLAEATEDADAPVVCVRTGNRSLLSVLVGQHYEHDSYHYCNFHNPGGCQLALRNCVVPNCPVSNRLHQYEYDALNRPSDDDALLVSLQSSVVSPHQHYYHHNNDPVSVVSNSVNIDGGDDSSVVNSVVSSVSRDPDHHDDDNVVSVVSSCVSSVNPRD/DDFAWQAEEEAAALAHDPVRLVVCLVRQHQAYEDALRNDDALVSLLVRLVSSCVSNVHLLRAYEYADQFDPRHSDDPPRDFGDHALQLLLVLPPDDLVLSLQLLLLRLLLVLQSCVSSSHAEYADDEQAAADPVDQCQCPSNANDNFSVRSLRSRVSNQNSNLLSLHAYAYDDPQHCRQFNDDQLAEATEDADAPVVCVRTGNSSLLSVLVGQHYEHDSYHYCNFHNPGGLQLALRNCVVPNCPVSNRLHQYEYDALNRPSDDDALLVSLQSSVVSPHQHYYHHNNDPVSVVSNSVNIDGGDDSSVVNSVVSSVSRDPDHHDDDSVVSVVSSCVSSVNPRD